Protein AF-A0A939VRY4-F1 (afdb_monomer_lite)

Structure (mmCIF, N/CA/C/O backbone):
data_AF-A0A939VRY4-F1
#
_entry.id   AF-A0A939VRY4-F1
#
loop_
_atom_site.group_PDB
_atom_site.id
_atom_site.type_symbol
_atom_site.label_atom_id
_atom_site.label_alt_id
_atom_site.label_comp_id
_atom_site.label_asym_id
_atom_site.label_entity_id
_atom_site.label_seq_id
_atom_site.pdbx_PDB_ins_code
_atom_site.Cartn_x
_atom_site.Cartn_y
_atom_site.Cartn_z
_atom_site.occupancy
_atom_site.B_iso_or_equiv
_atom_site.auth_seq_id
_atom_site.auth_comp_id
_atom_site.auth_asym_id
_atom_site.auth_atom_id
_atom_site.pdbx_PDB_model_num
ATOM 1 N N . MET A 1 1 ? -1.661 18.129 -4.251 1.00 40.66 1 MET A N 1
ATOM 2 C CA . MET A 1 1 ? -2.065 16.731 -4.495 1.00 40.66 1 MET A CA 1
ATOM 3 C C . MET A 1 1 ? -2.552 16.641 -5.922 1.00 40.66 1 MET A C 1
ATOM 5 O O . MET A 1 1 ? -3.496 17.335 -6.271 1.00 40.66 1 MET A O 1
ATOM 9 N N . ILE A 1 2 ? -1.838 15.897 -6.757 1.00 39.56 2 ILE A N 1
ATOM 10 C CA . ILE A 1 2 ? -2.208 15.688 -8.153 1.00 39.56 2 ILE A CA 1
ATOM 11 C C . ILE A 1 2 ? -3.093 14.441 -8.157 1.00 39.56 2 ILE A C 1
ATOM 13 O O . ILE A 1 2 ? -2.659 13.394 -7.693 1.00 39.56 2 ILE A O 1
ATOM 17 N N . THR A 1 3 ? -4.334 14.554 -8.615 1.00 40.59 3 THR A N 1
ATOM 18 C CA . THR A 1 3 ? -5.225 13.404 -8.836 1.00 40.59 3 THR A CA 1
ATOM 19 C C . THR A 1 3 ? -5.786 13.537 -10.250 1.00 40.59 3 THR A C 1
ATOM 21 O O . THR A 1 3 ? -6.215 14.643 -10.590 1.00 40.59 3 THR A O 1
ATOM 24 N N . PRO A 1 4 ? -5.778 12.494 -11.100 1.00 34.28 4 PRO A N 1
ATOM 25 C CA . PRO A 1 4 ? -6.557 12.486 -12.323 1.00 34.28 4 PRO A CA 1
ATOM 26 C C . PRO A 1 4 ? -7.996 12.217 -11.898 1.00 34.28 4 PRO A C 1
ATOM 28 O O . PRO A 1 4 ? -8.260 11.374 -11.042 1.00 34.28 4 PRO A O 1
ATOM 31 N N . ASN A 1 5 ? -8.918 12.983 -12.453 1.00 37.72 5 ASN A N 1
ATOM 32 C CA . ASN A 1 5 ? -10.307 13.027 -12.024 1.00 37.72 5 ASN A CA 1
ATOM 33 C C . ASN A 1 5 ? -10.984 11.654 -11.846 1.00 37.72 5 ASN A C 1
ATOM 35 O O . ASN A 1 5 ? -10.908 10.792 -12.717 1.00 37.72 5 ASN A O 1
ATOM 39 N N . GLY A 1 6 ? -11.792 11.573 -10.781 1.00 37.22 6 GLY A N 1
ATOM 40 C CA . GLY A 1 6 ? -13.097 10.906 -10.794 1.00 37.22 6 GLY A CA 1
ATOM 41 C C . GLY A 1 6 ? -13.157 9.493 -10.209 1.00 37.22 6 GLY A C 1
ATOM 42 O O . GLY A 1 6 ? -12.853 8.528 -10.895 1.00 37.22 6 GLY A O 1
ATOM 43 N N . ASN A 1 7 ? -13.707 9.389 -8.993 1.00 33.62 7 ASN A N 1
ATOM 44 C CA . ASN A 1 7 ? -14.304 8.192 -8.366 1.00 33.62 7 ASN A CA 1
ATOM 45 C C . ASN A 1 7 ? -13.471 7.200 -7.536 1.00 33.62 7 ASN A C 1
ATOM 47 O O . ASN A 1 7 ? -14.040 6.206 -7.104 1.00 33.62 7 ASN A O 1
ATOM 51 N N . ASP A 1 8 ? -12.240 7.512 -7.142 1.00 41.28 8 ASP A N 1
ATOM 52 C CA . ASP A 1 8 ? -11.656 6.917 -5.925 1.00 41.28 8 ASP A CA 1
ATOM 53 C C . ASP A 1 8 ? -11.255 8.067 -4.999 1.00 41.28 8 ASP A C 1
ATOM 55 O O . ASP A 1 8 ? -10.099 8.487 -4.944 1.00 41.28 8 ASP A O 1
ATOM 59 N N . SER A 1 9 ? -12.246 8.661 -4.321 1.00 40.88 9 SER A N 1
ATOM 60 C CA . SER A 1 9 ? -11.978 9.587 -3.222 1.00 40.88 9 SER A CA 1
ATOM 61 C C . SER A 1 9 ? -11.086 8.851 -2.231 1.00 40.88 9 SER A C 1
ATOM 63 O O . SER A 1 9 ? -11.555 7.910 -1.590 1.00 40.88 9 SER A O 1
ATOM 65 N N . ASN A 1 10 ? -9.817 9.246 -2.112 1.00 49.25 10 ASN A N 1
ATOM 66 C CA . ASN A 1 10 ? -9.016 8.829 -0.970 1.00 49.25 10 ASN A CA 1
ATOM 67 C C . ASN A 1 10 ? -9.849 9.220 0.264 1.00 49.25 10 ASN A C 1
ATOM 69 O O . ASN A 1 10 ? -10.168 10.410 0.385 1.00 49.25 10 ASN A O 1
ATOM 73 N N . PRO A 1 11 ? -10.343 8.262 1.073 1.00 56.59 11 PRO A N 1
ATOM 74 C CA . PRO A 1 11 ? -11.198 8.593 2.203 1.00 56.59 11 PRO A CA 1
ATOM 75 C C . PRO A 1 11 ? -10.472 9.633 3.056 1.00 56.59 11 PRO A C 1
ATOM 77 O O . PRO A 1 11 ? -9.257 9.544 3.201 1.00 56.59 11 PRO A O 1
ATOM 80 N N . ASP A 1 12 ? -11.193 10.639 3.564 1.00 75.75 12 ASP A N 1
ATOM 81 C CA . ASP A 1 12 ? -10.613 11.680 4.427 1.00 75.75 12 ASP A CA 1
ATOM 82 C C . ASP A 1 12 ? -9.848 10.997 5.571 1.00 75.75 12 ASP A C 1
ATOM 84 O O . ASP A 1 12 ? -10.461 10.421 6.476 1.00 75.75 12 ASP A O 1
ATOM 88 N N . ILE A 1 13 ? -8.513 10.970 5.473 1.00 89.50 13 ILE A N 1
ATOM 89 C CA . ILE A 1 13 ? -7.659 10.217 6.389 1.00 89.50 13 ILE A CA 1
ATOM 90 C C . ILE A 1 13 ? -7.736 10.907 7.746 1.00 89.50 13 ILE A C 1
ATOM 92 O O . ILE A 1 13 ? -7.323 12.056 7.922 1.00 89.50 13 ILE A O 1
ATOM 96 N N . ARG A 1 14 ? -8.274 10.191 8.734 1.00 95.06 14 ARG A N 1
ATOM 97 C CA . ARG A 1 14 ? -8.482 10.709 10.089 1.00 95.06 14 ARG A CA 1
ATOM 98 C C . ARG A 1 14 ? -7.232 10.492 10.925 1.00 95.06 14 ARG A C 1
ATOM 100 O O . ARG A 1 14 ? -7.166 9.573 11.735 1.00 95.06 14 ARG A O 1
ATOM 107 N N . ILE A 1 15 ? -6.235 11.336 10.689 1.00 96.69 15 ILE A N 1
ATOM 108 C CA . ILE A 1 15 ? -4.966 11.308 11.420 1.00 96.69 15 ILE A CA 1
ATOM 109 C C . ILE A 1 15 ? -5.227 11.657 12.881 1.00 96.69 15 ILE A C 1
ATOM 111 O O . ILE A 1 15 ? -5.774 12.726 13.177 1.00 96.69 15 ILE A O 1
ATOM 115 N N . SER A 1 16 ? -4.817 10.769 13.778 1.00 97.38 16 SER A N 1
ATOM 116 C CA . SER A 1 16 ? -4.883 10.988 15.215 1.00 97.38 16 SER A CA 1
ATOM 117 C C . SER A 1 16 ? -3.573 10.611 15.888 1.00 97.38 16 SER A C 1
ATOM 119 O O . SER A 1 16 ? -2.678 10.021 15.287 1.00 97.38 16 SER A O 1
ATOM 121 N N . ILE A 1 17 ? -3.465 10.994 17.150 1.00 97.12 17 ILE A N 1
ATOM 122 C CA . ILE A 1 17 ? -2.386 10.600 18.044 1.00 97.12 17 ILE A CA 1
ATOM 123 C C . ILE A 1 17 ? -2.993 10.330 19.419 1.00 97.12 17 ILE A C 1
ATOM 125 O O . ILE A 1 17 ? -4.003 10.950 19.790 1.00 97.12 17 ILE A O 1
ATOM 129 N N . THR A 1 18 ? -2.378 9.431 20.178 1.00 95.94 18 THR A N 1
ATOM 130 C CA . THR A 1 18 ? -2.773 9.162 21.560 1.00 95.94 18 THR A CA 1
ATOM 131 C C . THR A 1 18 ? -2.649 10.434 22.401 1.00 95.94 18 THR A C 1
ATOM 133 O O . THR A 1 18 ? -1.628 11.122 22.407 1.00 95.94 18 THR A O 1
ATOM 136 N N . SER A 1 19 ? -3.718 10.793 23.110 1.00 95.62 19 SER A N 1
ATOM 137 C CA . SER A 1 19 ? -3.838 12.101 23.772 1.00 95.62 19 SER A CA 1
ATOM 138 C C . SER A 1 19 ? -2.768 12.398 24.826 1.00 95.62 19 SER A C 1
ATOM 140 O O . SER A 1 19 ? -2.470 13.573 25.047 1.00 95.62 19 SER A O 1
ATOM 142 N N . SER A 1 20 ? -2.152 11.385 25.438 1.00 92.81 20 SER A N 1
ATOM 143 C CA . SER A 1 20 ? -1.030 11.539 26.379 1.00 92.81 20 SER A CA 1
ATOM 144 C C . SER A 1 20 ? 0.200 12.212 25.744 1.00 92.81 20 SER A C 1
ATOM 146 O O . SER A 1 20 ? 0.925 12.944 26.425 1.00 92.81 20 SER A O 1
ATOM 148 N N . ALA A 1 21 ? 0.377 12.104 24.420 1.00 92.00 21 ALA A N 1
ATOM 149 C CA . ALA A 1 21 ? 1.379 12.870 23.672 1.00 92.00 21 ALA A CA 1
ATOM 150 C C . ALA A 1 21 ? 1.178 14.390 23.827 1.00 92.00 21 ALA A C 1
ATOM 152 O O . ALA A 1 21 ? 2.132 15.169 23.897 1.00 92.00 21 ALA A O 1
ATOM 153 N N . GLY A 1 22 ? -0.078 14.827 23.945 1.00 91.06 22 GLY A N 1
ATOM 154 C CA . GLY A 1 22 ? -0.452 16.223 24.143 1.00 91.06 22 GLY A CA 1
ATOM 155 C C . GLY A 1 22 ? -0.111 16.760 25.536 1.00 91.06 22 GLY A C 1
ATOM 156 O O . GLY A 1 22 ? 0.178 17.943 25.696 1.00 91.06 22 GLY A O 1
ATOM 157 N N . GLY A 1 23 ? -0.082 15.937 26.577 1.00 89.88 23 GLY A N 1
ATOM 158 C CA . GLY A 1 23 ? 0.017 16.434 27.949 1.00 89.88 23 GLY A CA 1
ATOM 159 C C . GLY A 1 23 ? -0.353 15.381 28.976 1.00 89.88 23 GLY A C 1
ATOM 160 O O . GLY A 1 23 ? -0.859 14.328 28.621 1.00 89.88 23 GLY A O 1
ATOM 161 N N . ASN A 1 24 ? -0.114 15.698 30.249 1.00 89.19 24 ASN A N 1
ATOM 162 C CA . ASN A 1 24 ? -0.457 14.800 31.356 1.00 89.19 24 ASN A CA 1
ATOM 163 C C . ASN A 1 24 ? -1.916 14.965 31.808 1.00 89.19 24 ASN A C 1
ATOM 165 O O . ASN A 1 24 ? -2.428 14.121 32.538 1.00 89.19 24 ASN A O 1
ATOM 169 N N . SER A 1 25 ? -2.563 16.083 31.451 1.00 93.62 25 SER A N 1
ATOM 170 C CA . SER A 1 25 ? -3.988 16.297 31.701 1.00 93.62 25 SER A CA 1
ATOM 171 C C . SER A 1 25 ? -4.775 16.326 30.388 1.00 93.62 25 SER A C 1
ATOM 173 O O . SER A 1 25 ? -4.267 16.852 29.387 1.00 93.62 25 SER A O 1
ATOM 175 N N . PRO A 1 26 ? -6.044 15.870 30.398 1.00 95.62 26 PRO A N 1
ATOM 176 C CA . PRO A 1 26 ? -6.896 15.899 29.212 1.00 95.62 26 PRO A CA 1
ATOM 177 C C . PRO A 1 26 ? -7.039 17.303 28.596 1.00 95.62 26 PRO A C 1
ATOM 179 O O . PRO A 1 26 ? -7.049 17.462 27.378 1.00 95.62 26 PRO A O 1
ATOM 182 N N . GLU A 1 27 ? -7.103 18.349 29.423 1.00 95.56 27 GLU A N 1
ATOM 183 C CA . GLU A 1 27 ? -7.238 19.742 28.977 1.00 95.56 27 GLU A CA 1
ATOM 184 C C . GLU A 1 27 ? -5.955 20.275 28.329 1.00 95.56 27 GLU A C 1
ATOM 186 O O . GLU A 1 27 ? -6.012 20.982 27.320 1.00 95.56 27 GLU A O 1
ATOM 191 N N . GLN A 1 28 ? -4.789 19.928 28.888 1.00 93.56 28 GLN A N 1
ATOM 192 C CA . GLN A 1 28 ? -3.497 20.268 28.287 1.00 93.56 28 GLN A CA 1
ATOM 193 C C . GLN A 1 28 ? -3.344 19.596 26.924 1.00 93.56 28 GLN A C 1
ATOM 195 O O . GLN A 1 28 ? -2.904 20.242 25.970 1.00 93.56 28 GLN A O 1
ATOM 200 N N . ALA A 1 29 ? -3.743 18.324 26.834 1.00 94.56 29 ALA A N 1
ATOM 201 C CA . ALA A 1 29 ? -3.739 17.580 25.588 1.00 94.56 29 ALA A CA 1
ATOM 202 C C . ALA A 1 29 ? -4.640 18.239 24.540 1.00 94.56 29 ALA A C 1
ATOM 204 O O . ALA A 1 29 ? -4.157 18.551 23.456 1.00 94.56 29 ALA A O 1
ATOM 205 N N . LEU A 1 30 ? -5.900 18.551 24.872 1.00 96.62 30 LEU A N 1
ATOM 206 C CA . LEU A 1 30 ? -6.815 19.258 23.965 1.00 96.62 30 LEU A CA 1
ATOM 207 C C . LEU A 1 30 ? -6.206 20.550 23.413 1.00 96.62 30 LEU A C 1
ATOM 209 O O . LEU A 1 30 ? -6.231 20.786 22.205 1.00 96.62 30 LEU A O 1
ATOM 213 N N . LYS A 1 31 ? -5.631 21.380 24.290 1.00 95.31 31 LYS A N 1
ATOM 214 C CA . LYS A 1 31 ? -5.017 22.647 23.887 1.00 95.31 31 LYS A CA 1
ATOM 215 C C . LYS A 1 31 ? -3.878 22.426 22.886 1.00 95.31 31 LYS A C 1
ATOM 217 O O . LYS A 1 31 ? -3.886 23.022 21.813 1.00 95.31 31 LYS A O 1
ATOM 222 N N . ARG A 1 32 ? -2.920 21.560 23.218 1.00 94.69 32 ARG A N 1
ATOM 223 C CA . ARG A 1 32 ? -1.713 21.351 22.404 1.00 94.69 32 ARG A CA 1
ATOM 224 C C . ARG A 1 32 ? -1.985 20.603 21.108 1.00 94.69 32 ARG A C 1
ATOM 226 O O . ARG A 1 32 ? -1.397 20.935 20.087 1.00 94.69 32 ARG A O 1
ATOM 233 N N . LEU A 1 33 ? -2.894 19.630 21.125 1.00 95.94 33 LEU A N 1
ATOM 234 C CA . LEU A 1 33 ? -3.318 18.923 19.916 1.00 95.94 33 LEU A CA 1
ATOM 235 C C . LEU A 1 33 ? -3.986 19.884 18.929 1.00 95.94 33 LEU A C 1
ATOM 237 O O . LEU A 1 33 ? -3.667 19.852 17.741 1.00 95.94 33 LEU A O 1
ATOM 241 N N . LYS A 1 34 ? -4.830 20.799 19.426 1.00 96.12 34 LYS A N 1
ATOM 242 C CA . LYS A 1 34 ? -5.433 21.863 18.614 1.00 96.12 34 LYS A CA 1
ATOM 243 C C . LYS A 1 34 ? -4.366 22.788 18.030 1.00 96.12 34 LYS A C 1
ATOM 245 O O . LYS A 1 34 ? -4.387 23.058 16.835 1.00 96.12 34 LYS A O 1
ATOM 250 N N . GLU A 1 35 ? -3.432 23.260 18.855 1.00 95.31 35 GLU A N 1
ATOM 251 C CA . GLU A 1 35 ? -2.327 24.132 18.423 1.00 95.31 35 GLU A CA 1
ATOM 252 C C . GLU A 1 35 ? -1.412 23.454 17.388 1.00 95.31 35 GLU A C 1
ATOM 254 O O . GLU A 1 35 ? -0.924 24.114 16.472 1.00 95.31 35 GLU A O 1
ATOM 259 N N . ALA A 1 36 ? -1.222 22.136 17.488 1.00 95.00 36 ALA A N 1
ATOM 260 C CA . ALA A 1 36 ? -0.474 21.334 16.522 1.00 95.00 36 ALA A CA 1
ATOM 261 C C . ALA A 1 36 ? -1.256 21.018 15.230 1.00 95.00 36 ALA A C 1
ATOM 263 O O . ALA A 1 36 ? -0.659 20.536 14.265 1.00 95.00 36 ALA A O 1
ATOM 264 N N . GLY A 1 37 ? -2.564 21.303 15.193 1.00 95.19 37 GLY A N 1
ATOM 265 C CA . GLY A 1 37 ? -3.432 21.134 14.024 1.00 95.19 37 GLY A CA 1
ATOM 266 C C . GLY A 1 37 ? -4.163 19.789 13.934 1.00 95.19 37 GLY A C 1
ATOM 267 O O . GLY A 1 37 ? -4.701 19.469 12.875 1.00 95.19 37 GLY A O 1
ATOM 268 N N . PHE A 1 38 ? -4.194 18.983 14.999 1.00 96.62 38 PHE A N 1
ATOM 269 C CA . PHE A 1 38 ? -4.975 17.744 15.011 1.00 96.62 38 PHE A CA 1
ATOM 270 C C . PHE A 1 38 ? -6.478 18.031 15.104 1.00 96.62 38 PHE A C 1
ATOM 272 O O . PHE A 1 38 ? -6.920 18.904 15.850 1.00 96.62 38 PHE A O 1
ATOM 279 N N . ARG A 1 39 ? -7.270 17.236 14.376 1.00 96.81 39 ARG A N 1
ATOM 280 C CA . ARG A 1 39 ? -8.746 17.211 14.460 1.00 96.81 39 ARG A CA 1
ATOM 281 C C . ARG A 1 39 ? -9.277 15.960 15.157 1.00 96.81 39 ARG A C 1
ATOM 283 O O . ARG A 1 39 ? -10.435 15.921 15.566 1.00 96.81 39 ARG A O 1
ATOM 290 N N . TYR A 1 40 ? -8.434 14.940 15.284 1.00 97.94 40 TYR A N 1
ATOM 291 C CA . TYR A 1 40 ? -8.765 13.663 15.895 1.00 97.94 40 TYR A CA 1
ATOM 292 C C . TYR A 1 40 ? -7.686 13.268 16.898 1.00 97.94 40 TYR A C 1
ATOM 294 O O . TYR A 1 40 ? -6.516 13.612 16.730 1.00 97.94 40 TYR A O 1
ATOM 302 N N . ALA A 1 41 ? -8.089 12.537 17.928 1.00 97.62 41 ALA A N 1
ATOM 303 C CA . ALA A 1 41 ? -7.201 11.975 18.935 1.00 97.62 41 ALA A CA 1
ATOM 304 C C . ALA A 1 41 ? -7.770 10.648 19.439 1.00 97.62 41 ALA A C 1
ATOM 306 O O . ALA A 1 41 ? -8.989 10.461 19.462 1.00 97.62 41 ALA A O 1
ATOM 307 N N . GLU A 1 42 ? -6.896 9.752 19.875 1.00 98.12 42 GLU A N 1
ATOM 308 C CA . GLU A 1 42 ? -7.301 8.625 20.708 1.00 98.12 42 GLU A CA 1
ATOM 309 C C . GLU A 1 42 ? -7.229 9.024 22.186 1.00 98.12 42 GLU A C 1
ATOM 311 O O . GLU A 1 42 ? -6.283 9.685 22.637 1.00 98.12 42 GLU A O 1
ATOM 316 N N . LEU A 1 43 ? -8.245 8.649 22.964 1.00 97.94 43 LEU A N 1
ATOM 317 C CA . LEU A 1 43 ? -8.219 8.888 24.403 1.00 97.94 43 LEU A CA 1
ATOM 318 C C . LEU A 1 43 ? -7.351 7.821 25.083 1.00 97.94 43 LEU A C 1
ATOM 320 O O . LEU A 1 43 ? -7.674 6.635 25.027 1.00 97.94 43 LEU A O 1
ATOM 324 N N . SER A 1 44 ? -6.262 8.253 25.727 1.00 95.88 44 SER A N 1
ATOM 325 C CA . SER A 1 44 ? -5.306 7.347 26.368 1.00 95.88 44 SER A CA 1
ATOM 326 C C . SER A 1 44 ? -5.888 6.733 27.641 1.00 95.88 44 SER A C 1
ATOM 328 O O . SER A 1 44 ? -6.907 7.202 28.167 1.00 95.88 44 SER A O 1
ATOM 330 N N . ILE A 1 45 ? -5.208 5.723 28.180 1.00 94.88 45 ILE A N 1
ATOM 331 C CA . ILE A 1 45 ? -5.574 5.092 29.451 1.00 94.88 45 ILE A CA 1
ATOM 332 C C . ILE A 1 45 ? -5.555 6.121 30.593 1.00 94.88 45 ILE A C 1
ATOM 334 O O . ILE A 1 45 ? -6.523 6.232 31.344 1.00 94.88 45 ILE A O 1
ATOM 338 N N . GLU A 1 46 ? -4.501 6.932 30.701 1.00 94.00 46 GLU A N 1
ATOM 339 C CA . GLU A 1 46 ? -4.329 7.900 31.794 1.00 94.00 46 GLU A CA 1
ATOM 340 C C . GLU A 1 46 ? -5.417 8.975 31.766 1.00 94.00 46 GLU A C 1
ATOM 342 O O . GLU A 1 46 ? -5.981 9.350 32.799 1.00 94.00 46 GLU A O 1
ATOM 347 N N . HIS A 1 47 ? -5.743 9.470 30.570 1.00 96.06 47 HIS A N 1
ATOM 348 C CA . HIS A 1 47 ? -6.806 10.450 30.398 1.00 96.06 47 HIS A CA 1
ATOM 349 C C . HIS A 1 47 ? -8.191 9.835 30.600 1.00 96.06 47 HIS A C 1
ATOM 351 O O . HIS A 1 47 ? -9.035 10.477 31.227 1.00 96.06 47 HIS A O 1
ATOM 357 N N . THR A 1 48 ? -8.408 8.592 30.159 1.00 96.56 48 THR A N 1
ATOM 358 C CA . THR A 1 48 ? -9.618 7.812 30.460 1.00 96.56 48 THR A CA 1
ATOM 359 C C . THR A 1 48 ? -9.845 7.751 31.966 1.00 96.56 48 THR A C 1
ATOM 361 O O . THR A 1 48 ? -10.904 8.151 32.447 1.00 96.56 48 THR A O 1
ATOM 364 N N . GLU A 1 49 ? -8.851 7.305 32.734 1.00 95.00 49 GLU A N 1
ATOM 365 C CA . GLU A 1 49 ? -8.980 7.173 34.186 1.00 95.00 49 GLU A CA 1
ATOM 366 C C . GLU A 1 49 ? -9.167 8.529 34.870 1.00 95.00 49 GLU A C 1
ATOM 368 O O . GLU A 1 49 ? -10.028 8.673 35.741 1.00 95.00 49 GLU A O 1
ATOM 373 N N . THR A 1 50 ? -8.427 9.548 34.427 1.00 96.19 50 THR A N 1
ATOM 374 C CA . THR A 1 50 ? -8.533 10.912 34.957 1.00 96.19 50 THR A CA 1
ATOM 375 C C . THR A 1 50 ? -9.936 11.487 34.777 1.00 96.19 50 THR A C 1
ATOM 377 O O . THR A 1 50 ? -10.476 12.086 35.705 1.00 96.19 50 THR A O 1
ATOM 380 N N . ILE A 1 51 ? -10.534 11.335 33.594 1.00 96.75 51 ILE A N 1
ATOM 381 C CA . ILE A 1 51 ? -11.886 11.834 33.309 1.00 96.75 51 ILE A CA 1
ATOM 382 C C . ILE A 1 51 ? -12.919 11.006 34.072 1.00 96.75 51 ILE A C 1
ATOM 384 O O . ILE A 1 51 ? -13.814 11.574 34.698 1.00 96.75 51 ILE A O 1
ATOM 388 N N . TYR A 1 52 ? -12.760 9.681 34.076 1.00 96.44 52 TYR A N 1
ATOM 389 C CA . TYR A 1 52 ? -13.668 8.761 34.750 1.00 96.44 52 TYR A CA 1
ATOM 390 C C . TYR A 1 52 ? -13.830 9.101 36.234 1.00 96.44 52 TYR A C 1
ATOM 392 O O . TYR A 1 52 ? -14.951 9.303 36.702 1.00 96.44 52 TYR A O 1
ATOM 400 N N . LEU A 1 53 ? -12.713 9.280 36.948 1.00 96.19 53 LEU A N 1
ATOM 401 C CA . LEU A 1 53 ? -12.691 9.590 38.383 1.00 96.19 53 LEU A CA 1
ATOM 402 C C . LEU A 1 53 ? -13.343 10.933 38.746 1.00 96.19 53 LEU A C 1
ATOM 404 O O . LEU A 1 53 ? -13.731 11.130 39.895 1.00 96.19 53 LEU A O 1
ATOM 408 N N . ARG A 1 54 ? -13.485 11.859 37.790 1.00 96.75 54 ARG A N 1
ATOM 409 C CA . ARG A 1 54 ? -14.148 13.158 38.002 1.00 96.75 54 ARG A CA 1
ATOM 410 C C . ARG A 1 54 ? -15.680 13.080 37.888 1.00 96.75 54 ARG A C 1
ATOM 412 O O . ARG A 1 54 ? -16.352 14.059 38.207 1.00 96.75 54 ARG A O 1
ATOM 419 N N . GLY A 1 55 ? -16.226 11.937 37.461 1.00 96.50 55 GLY A N 1
ATOM 420 C CA . GLY A 1 55 ? -17.664 11.661 37.391 1.00 96.50 55 GLY A CA 1
ATOM 421 C C . GLY A 1 55 ? -18.374 12.189 36.138 1.00 96.50 55 GLY A C 1
ATOM 422 O O . GLY A 1 55 ? -17.820 12.951 35.348 1.00 96.50 55 GLY A O 1
ATOM 423 N N . GLU A 1 56 ? -19.640 11.798 35.967 1.00 95.50 56 GLU A N 1
ATOM 424 C CA . GLU A 1 56 ? -20.404 11.972 34.719 1.00 95.50 56 GLU A CA 1
ATOM 425 C C . GLU A 1 56 ? -20.508 13.429 34.233 1.00 95.50 56 GLU A C 1
ATOM 427 O O . GLU A 1 56 ? -20.388 13.708 33.036 1.00 95.50 56 GLU A O 1
ATOM 432 N N . ALA A 1 57 ? -20.665 14.386 35.154 1.00 96.56 57 ALA A N 1
ATOM 433 C CA . ALA A 1 57 ? -20.687 15.809 34.814 1.00 96.56 57 ALA A CA 1
ATOM 434 C C . ALA A 1 57 ? -19.373 16.260 34.147 1.00 96.56 57 ALA A C 1
ATOM 436 O O . ALA A 1 57 ? -19.393 17.057 33.207 1.00 96.56 57 ALA A O 1
ATOM 437 N N . ALA A 1 58 ? -18.235 15.714 34.585 1.00 95.81 58 ALA A N 1
ATOM 438 C CA . ALA A 1 58 ? -16.938 15.995 33.985 1.00 95.81 58 ALA A CA 1
ATOM 439 C C . ALA A 1 58 ? -16.778 15.335 32.610 1.00 95.81 58 ALA A C 1
ATOM 441 O O . ALA A 1 58 ? -16.128 15.917 31.747 1.00 95.81 58 ALA A O 1
ATOM 442 N N . TRP A 1 59 ? -17.399 14.174 32.368 1.00 97.25 59 TRP A N 1
ATOM 443 C CA . TRP A 1 59 ? -17.380 13.518 31.054 1.00 97.25 59 TRP A CA 1
ATOM 444 C C . TRP A 1 59 ? -18.067 14.401 30.012 1.00 97.25 59 TRP A C 1
ATOM 446 O O . TRP A 1 59 ? -17.481 14.731 28.982 1.00 97.25 59 TRP A O 1
ATOM 456 N N . ARG A 1 60 ? -19.283 14.871 30.329 1.00 97.38 60 ARG A N 1
ATOM 457 C CA . ARG A 1 60 ? -20.041 15.802 29.477 1.00 97.38 60 ARG A CA 1
ATOM 458 C C . ARG A 1 60 ? -19.278 17.106 29.280 1.00 97.38 60 ARG A C 1
ATOM 460 O O . ARG A 1 60 ? -19.171 17.591 28.157 1.00 97.38 60 ARG A O 1
ATOM 467 N N . LYS A 1 61 ? -18.665 17.629 30.349 1.00 97.75 61 LYS A N 1
ATOM 468 C CA . LYS A 1 61 ? -17.868 18.851 30.251 1.00 97.75 61 LYS A CA 1
ATOM 469 C C . LYS A 1 61 ? -16.642 18.685 29.356 1.00 97.75 61 LYS A C 1
ATOM 471 O O . LYS A 1 61 ? -16.338 19.575 28.567 1.00 97.75 61 LYS A O 1
ATOM 476 N N . PHE A 1 62 ? -15.946 17.557 29.460 1.00 98.06 62 PHE A N 1
ATOM 477 C CA . PHE A 1 62 ? -14.807 17.255 28.602 1.00 98.06 62 PHE A CA 1
ATOM 478 C C . PHE A 1 62 ? -15.234 17.124 27.137 1.00 98.06 62 PHE A C 1
ATOM 480 O O . PHE A 1 62 ? -14.566 17.680 26.267 1.00 98.06 62 PHE A O 1
ATOM 487 N N . ARG A 1 63 ? -16.380 16.485 26.864 1.00 97.75 63 ARG A N 1
ATOM 488 C CA . ARG A 1 63 ? -16.952 16.429 25.513 1.00 97.75 63 ARG A CA 1
ATOM 489 C C . ARG A 1 63 ? -17.209 17.825 24.938 1.00 97.75 63 ARG A C 1
ATOM 491 O O . ARG A 1 63 ? -16.774 18.101 23.825 1.00 97.75 63 ARG A O 1
ATOM 498 N N . GLU A 1 64 ? -17.837 18.719 25.702 1.00 98.00 64 GLU A N 1
ATOM 499 C CA . GLU A 1 64 ? -18.053 20.112 25.278 1.00 98.00 64 GLU A CA 1
ATOM 500 C C . GLU A 1 64 ? -16.736 20.832 24.957 1.00 98.00 64 GLU A C 1
ATOM 502 O O . GLU A 1 64 ? -16.643 21.544 23.958 1.00 98.00 64 GLU A O 1
ATOM 507 N N . LEU A 1 65 ? -15.712 20.656 25.799 1.00 97.88 65 LEU A N 1
ATOM 508 C CA . LEU A 1 65 ? -14.397 21.265 25.590 1.00 97.88 65 LEU A CA 1
ATOM 509 C C . LEU A 1 65 ? -13.716 20.722 24.329 1.00 97.88 65 LEU A C 1
ATOM 511 O O . LEU A 1 65 ? -13.114 21.496 23.585 1.00 97.88 65 LEU A O 1
ATOM 515 N N . ALA A 1 66 ? -13.828 19.419 24.068 1.00 98.00 66 ALA A N 1
ATOM 516 C CA . ALA A 1 66 ? -13.310 18.794 22.856 1.00 98.00 66 ALA A CA 1
ATOM 517 C C . ALA A 1 66 ? -14.017 19.334 21.598 1.00 98.00 66 ALA A C 1
ATOM 519 O O . ALA A 1 66 ? -13.347 19.748 20.648 1.00 98.00 66 ALA A O 1
ATOM 520 N N . ASP A 1 67 ? -15.349 19.448 21.630 1.00 97.50 67 ASP A N 1
ATOM 521 C CA . ASP A 1 67 ? -16.143 20.011 20.531 1.00 97.50 67 ASP A CA 1
ATOM 522 C C . ASP A 1 67 ? -15.782 21.488 20.267 1.00 97.50 67 ASP A C 1
ATOM 524 O O . ASP A 1 67 ? -15.575 21.880 19.118 1.00 97.50 67 ASP A O 1
ATOM 528 N N . GLN A 1 68 ? -15.606 22.302 21.316 1.00 97.06 68 GLN A N 1
ATOM 529 C CA . GLN A 1 68 ? -15.140 23.696 21.206 1.00 97.06 68 GLN A CA 1
ATOM 530 C C . GLN A 1 68 ? -13.697 23.807 20.688 1.00 97.06 68 GLN A C 1
ATOM 532 O O . GLN A 1 68 ? -13.328 24.781 20.022 1.00 97.06 68 GLN A O 1
ATOM 537 N N . ALA A 1 69 ? -12.855 22.823 21.002 1.00 96.00 69 ALA A N 1
ATOM 538 C CA . ALA A 1 69 ? -11.501 22.737 20.475 1.00 96.00 69 ALA A CA 1
ATOM 539 C C . ALA A 1 69 ? -11.470 22.280 19.006 1.00 96.00 69 ALA A C 1
ATOM 541 O O . ALA A 1 69 ? -10.469 22.531 18.335 1.00 96.00 69 ALA A O 1
ATOM 542 N N . GLY A 1 70 ? -12.551 21.674 18.503 1.00 96.75 70 GLY A N 1
ATOM 543 C CA . GLY A 1 70 ? -12.603 21.055 17.179 1.00 96.75 70 GLY A CA 1
ATOM 544 C C . GLY A 1 70 ? -11.895 19.698 17.120 1.00 96.75 70 GLY A C 1
ATOM 545 O O . GLY A 1 70 ? -11.454 19.299 16.044 1.00 96.75 70 GLY A O 1
ATOM 546 N N . ILE A 1 71 ? -11.765 19.006 18.258 1.00 97.62 71 ILE A N 1
ATOM 547 C CA . ILE A 1 71 ? -11.107 17.699 18.376 1.00 97.62 71 ILE A CA 1
ATOM 548 C C . ILE A 1 71 ? -12.154 16.626 18.656 1.00 97.62 71 ILE A C 1
ATOM 550 O O . ILE A 1 71 ? -12.959 16.758 19.575 1.00 97.62 71 ILE A O 1
ATOM 554 N N . ARG A 1 72 ? -12.116 15.531 17.895 1.00 97.88 72 ARG A N 1
ATOM 555 C CA . ARG A 1 72 ? -12.983 14.365 18.101 1.00 97.88 72 ARG A CA 1
ATOM 556 C C . ARG A 1 72 ? -12.193 13.156 18.584 1.00 97.88 72 ARG A C 1
ATOM 558 O O . ARG A 1 72 ? -11.198 12.777 17.971 1.00 97.88 72 ARG A O 1
ATOM 565 N N . PHE A 1 73 ? -12.706 12.510 19.625 1.00 97.94 73 PHE A N 1
ATOM 566 C CA . PHE A 1 73 ? -12.241 11.205 20.081 1.00 97.94 73 PHE A CA 1
ATOM 567 C C . PHE A 1 73 ? -13.172 10.136 19.520 1.00 97.94 73 PHE A C 1
ATOM 569 O O . PHE A 1 73 ? -14.344 10.100 19.879 1.00 97.94 73 PHE A O 1
ATOM 576 N N . LEU A 1 74 ? -12.674 9.307 18.601 1.00 97.81 74 LEU A N 1
ATOM 577 C CA . LEU A 1 74 ? -13.455 8.211 18.001 1.00 97.81 74 LEU A CA 1
ATOM 578 C C . LEU A 1 74 ? -12.975 6.828 18.459 1.00 97.81 74 LEU A C 1
ATOM 580 O O . LEU A 1 74 ? -13.730 5.862 18.344 1.00 97.81 74 LEU A O 1
ATOM 584 N N . GLN A 1 75 ? -11.760 6.771 19.009 1.00 98.50 75 GLN A N 1
ATOM 585 C CA . GLN A 1 75 ? -11.073 5.595 19.536 1.00 98.50 75 GLN A CA 1
ATOM 586 C C . GLN A 1 75 ? -10.584 5.901 20.956 1.00 98.50 75 GLN A C 1
ATOM 588 O O . GLN A 1 75 ? -10.248 7.052 21.264 1.00 98.50 75 GLN A O 1
ATOM 593 N N . ALA A 1 76 ? -10.558 4.891 21.819 1.00 98.12 76 ALA A N 1
ATOM 594 C CA . ALA A 1 76 ? -9.958 4.984 23.142 1.00 98.12 76 ALA A CA 1
ATOM 595 C C . ALA A 1 76 ? -9.467 3.625 23.628 1.00 98.12 76 ALA A C 1
ATOM 597 O O . ALA A 1 76 ? -10.092 2.601 23.347 1.00 98.12 76 ALA A O 1
ATOM 598 N N . HIS A 1 77 ? -8.390 3.640 24.404 1.00 95.88 77 HIS A N 1
ATOM 599 C CA . HIS A 1 77 ? -7.826 2.437 24.996 1.00 95.88 77 HIS A CA 1
ATOM 600 C C . HIS A 1 77 ? -8.394 2.202 26.402 1.00 95.88 77 HIS A C 1
ATOM 602 O O . HIS A 1 77 ? -8.238 3.030 27.304 1.00 95.88 77 HIS A O 1
ATOM 608 N N . LEU A 1 78 ? -9.016 1.038 26.617 1.00 95.81 78 LEU A N 1
ATOM 609 C CA . LEU A 1 78 ? -9.529 0.635 27.928 1.00 95.81 78 LEU A CA 1
ATOM 610 C C . LEU A 1 78 ? -8.377 0.358 28.913 1.00 95.81 78 LEU A C 1
ATOM 612 O O . LEU A 1 78 ? -7.369 -0.221 28.513 1.00 95.81 78 LEU A O 1
ATOM 616 N N . PRO A 1 79 ? -8.498 0.690 30.213 1.00 92.12 79 PRO A N 1
A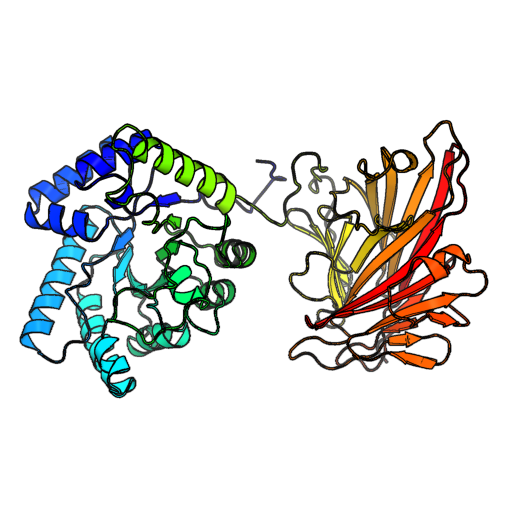TOM 617 C CA . PRO A 1 79 ? -7.386 0.514 31.145 1.00 92.12 79 PRO A CA 1
ATOM 618 C C . PRO A 1 79 ? -6.940 -0.947 31.304 1.00 92.12 79 PRO A C 1
ATOM 620 O O . PRO A 1 79 ? -7.698 -1.795 31.788 1.00 92.12 79 PRO A O 1
ATOM 623 N N . GLN A 1 80 ? -5.672 -1.212 30.971 1.00 81.88 80 GLN A N 1
ATOM 624 C CA . GLN A 1 80 ? -5.063 -2.551 30.881 1.00 81.88 80 GLN A CA 1
ATOM 625 C C . GLN A 1 80 ? -5.109 -3.360 32.187 1.00 81.88 80 GLN A C 1
ATOM 627 O O . GLN A 1 80 ? -5.155 -4.591 32.167 1.00 81.88 80 GLN A O 1
ATOM 632 N N . ARG A 1 81 ? -5.170 -2.694 33.350 1.00 80.31 81 ARG A N 1
ATOM 633 C CA . ARG A 1 81 ? -5.296 -3.364 34.659 1.00 80.31 81 ARG A CA 1
ATOM 634 C C . ARG A 1 81 ? -6.560 -4.227 34.797 1.00 80.31 81 ARG A C 1
ATOM 636 O O . ARG A 1 81 ? -6.617 -5.094 35.671 1.00 80.31 81 ARG A O 1
ATOM 643 N N . ASN A 1 82 ? -7.559 -4.025 33.938 1.00 79.88 82 ASN A N 1
ATOM 644 C CA . ASN A 1 82 ? -8.802 -4.794 33.910 1.00 79.88 82 ASN A CA 1
ATOM 645 C C . ASN A 1 82 ? -8.723 -5.995 32.948 1.00 79.88 82 ASN A C 1
ATOM 647 O O . ASN A 1 82 ? -9.571 -6.154 32.077 1.00 79.88 82 ASN A O 1
ATOM 651 N N . SER A 1 83 ? -7.713 -6.856 33.107 1.00 84.75 83 SER A N 1
ATOM 652 C CA . SER A 1 83 ? -7.533 -8.048 32.260 1.00 84.75 83 SER A CA 1
ATOM 653 C C . SER A 1 83 ? -8.777 -8.951 32.235 1.00 84.75 83 SER A C 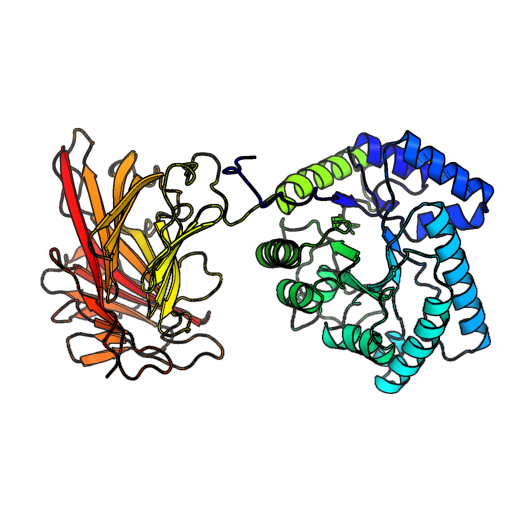1
ATOM 655 O O . SER A 1 83 ? -9.310 -9.311 33.293 1.00 84.75 83 SER A O 1
ATOM 657 N N . LEU A 1 84 ? -9.179 -9.363 31.024 1.00 88.38 84 LEU A N 1
ATOM 658 C CA . LEU A 1 84 ? -10.324 -10.244 30.756 1.00 88.38 84 LEU A CA 1
ATOM 659 C C . LEU A 1 84 ? -10.067 -11.714 31.132 1.00 88.38 84 LEU A C 1
ATOM 661 O O . LEU A 1 84 ? -11.010 -12.503 31.212 1.00 88.38 84 LEU A O 1
ATOM 665 N N . CYS A 1 85 ? -8.809 -12.090 31.371 1.00 91.00 85 CYS A N 1
ATOM 666 C CA . CYS A 1 85 ? -8.369 -13.481 31.485 1.00 91.00 85 CYS A CA 1
ATOM 667 C C . CYS A 1 85 ? -8.076 -13.938 32.932 1.00 91.00 85 CYS A C 1
ATOM 669 O O . CYS A 1 85 ? -7.284 -14.851 33.157 1.00 91.00 85 CYS A O 1
ATOM 671 N N . THR A 1 86 ? -8.684 -13.310 33.942 1.00 88.62 86 THR A N 1
ATOM 672 C CA . THR A 1 86 ? -8.505 -13.737 35.342 1.00 88.62 86 THR A CA 1
ATOM 673 C C . THR A 1 86 ? -9.375 -14.950 35.698 1.00 88.62 86 THR A C 1
ATOM 675 O O . THR A 1 86 ? -10.514 -15.070 35.236 1.00 88.62 86 THR A O 1
ATOM 678 N N . GLU A 1 87 ? -8.825 -15.862 36.506 1.00 88.31 87 GLU A N 1
ATOM 679 C CA . GLU A 1 87 ? -9.556 -17.005 37.075 1.00 88.31 87 GLU A CA 1
ATOM 680 C C . GLU A 1 87 ? -10.446 -16.608 38.258 1.00 88.31 87 GLU A C 1
ATOM 682 O O . GLU A 1 87 ? -11.492 -17.221 38.461 1.00 88.31 87 GLU A O 1
ATOM 687 N N . ASP A 1 88 ? -10.045 -15.583 39.019 1.00 92.44 88 ASP A N 1
ATOM 688 C CA . ASP A 1 88 ? -10.791 -15.094 40.177 1.00 92.44 88 ASP A CA 1
ATOM 689 C C . ASP A 1 88 ? -12.109 -14.470 39.710 1.00 92.44 88 ASP A C 1
ATOM 691 O O . ASP A 1 88 ? -12.137 -13.440 39.035 1.00 92.44 88 ASP A O 1
ATOM 695 N N . GLU A 1 89 ? -13.213 -15.129 40.050 1.00 93.62 89 GLU A N 1
ATOM 696 C CA . GLU A 1 89 ? -14.542 -14.787 39.563 1.00 93.62 89 GLU A CA 1
ATOM 697 C C . GLU A 1 89 ? -15.055 -13.443 40.099 1.00 93.62 89 GLU A C 1
ATOM 699 O O . GLU A 1 89 ? -15.725 -12.713 39.368 1.00 93.62 89 GLU A O 1
ATOM 704 N N . GLU A 1 90 ? -14.719 -13.076 41.336 1.00 94.94 90 GLU A N 1
ATOM 705 C CA . GLU A 1 90 ? -15.141 -11.798 41.916 1.00 94.94 90 GLU A CA 1
ATOM 706 C C . GLU A 1 90 ? -14.316 -10.649 41.333 1.00 94.94 90 GLU A C 1
ATOM 708 O O . GLU A 1 90 ? -14.866 -9.620 40.922 1.00 94.94 90 GLU A O 1
ATOM 713 N N . LEU A 1 91 ? -13.006 -10.860 41.170 1.00 93.94 91 LEU A N 1
ATOM 714 C CA . LEU A 1 91 ? -12.143 -9.913 40.471 1.00 93.94 91 LEU A CA 1
ATOM 715 C C . LEU A 1 91 ? -12.559 -9.748 39.004 1.00 93.94 91 LEU A C 1
ATOM 717 O O . LEU A 1 91 ? -12.566 -8.629 38.488 1.00 93.94 91 LEU A O 1
ATOM 721 N N . ARG A 1 92 ? -12.942 -10.839 38.329 1.00 94.62 92 ARG A N 1
ATOM 722 C CA . ARG A 1 92 ? -13.453 -10.814 36.954 1.00 94.62 92 ARG A CA 1
ATOM 723 C C . ARG A 1 92 ? -14.703 -9.951 36.846 1.00 94.62 92 ARG A C 1
ATOM 725 O O . ARG A 1 92 ? -14.728 -9.053 36.008 1.00 94.62 92 ARG A O 1
ATOM 732 N N . LYS A 1 93 ? -15.718 -10.193 37.684 1.00 94.88 93 LYS A N 1
ATOM 733 C CA . LYS A 1 93 ? -16.967 -9.413 37.682 1.00 94.88 93 LYS A CA 1
ATOM 734 C C . LYS A 1 93 ? -16.697 -7.929 37.920 1.00 94.88 93 LYS A C 1
ATOM 736 O O . LYS A 1 93 ? -17.170 -7.106 37.141 1.00 94.88 93 LYS A O 1
ATOM 741 N N . SER A 1 94 ? -15.872 -7.597 38.916 1.00 95.12 94 SER A N 1
ATOM 742 C CA . SER A 1 94 ? -15.496 -6.209 39.217 1.00 95.12 94 SER A CA 1
ATOM 743 C C . SER A 1 94 ? -14.769 -5.532 38.045 1.00 95.12 94 SER A C 1
ATOM 745 O O . SER A 1 94 ? -15.079 -4.396 37.685 1.00 95.12 94 SER A O 1
ATOM 747 N N . ARG A 1 95 ? -13.837 -6.233 37.387 1.00 94.12 95 ARG A N 1
ATOM 748 C CA . ARG A 1 95 ? -13.142 -5.721 36.194 1.00 94.12 95 ARG A CA 1
ATOM 749 C C . ARG A 1 95 ? -14.095 -5.500 35.026 1.00 94.12 95 ARG A C 1
ATOM 751 O O . ARG A 1 95 ? -13.998 -4.469 34.367 1.00 94.12 95 ARG A O 1
ATOM 758 N N . LEU A 1 96 ? -15.018 -6.428 34.778 1.00 95.25 96 LEU A N 1
ATOM 759 C CA . LEU A 1 96 ? -16.012 -6.274 33.718 1.00 95.25 96 LEU A CA 1
ATOM 760 C C . LEU A 1 96 ? -16.971 -5.117 33.990 1.00 95.25 96 LEU A C 1
ATOM 762 O O . LEU A 1 96 ? -17.294 -4.375 33.069 1.00 95.25 96 LEU A O 1
ATOM 766 N N . GLU A 1 97 ? -17.399 -4.924 35.236 1.00 95.31 97 GLU A N 1
ATOM 767 C CA . GLU A 1 97 ? -18.197 -3.760 35.628 1.00 95.31 97 GLU A CA 1
ATOM 768 C C . GLU A 1 97 ? -17.445 -2.445 35.373 1.00 95.31 97 GLU A C 1
ATOM 770 O O . GLU A 1 97 ? -17.993 -1.534 34.752 1.00 95.31 97 GLU A O 1
ATOM 775 N N . ASN A 1 98 ? -16.159 -2.366 35.733 1.00 94.69 98 ASN A N 1
ATOM 776 C CA . ASN A 1 98 ? -15.331 -1.200 35.413 1.00 94.69 98 ASN A CA 1
ATOM 777 C C . ASN A 1 98 ? -15.243 -0.956 33.899 1.00 94.69 98 ASN A C 1
ATOM 779 O O . ASN A 1 98 ? -15.449 0.168 33.447 1.00 94.69 98 ASN A O 1
ATOM 783 N N . LEU A 1 99 ? -14.973 -2.000 33.106 1.00 96.00 99 LEU A N 1
ATOM 784 C CA . LEU A 1 99 ? -14.902 -1.904 31.644 1.00 96.00 99 LEU A CA 1
ATOM 785 C C . LEU A 1 99 ? -16.223 -1.429 31.027 1.00 96.00 99 LEU A C 1
ATOM 787 O O . LEU A 1 99 ? -16.201 -0.564 30.151 1.00 96.00 99 LEU A O 1
ATOM 791 N N . ARG A 1 100 ? -17.368 -1.921 31.518 1.00 96.19 100 ARG A N 1
ATOM 792 C CA . ARG A 1 100 ? -18.698 -1.436 31.114 1.00 96.19 100 ARG A CA 1
ATOM 793 C C . ARG A 1 100 ? -18.875 0.046 31.428 1.00 96.19 100 ARG A C 1
ATOM 795 O O . ARG A 1 100 ? -19.323 0.800 30.569 1.00 96.19 100 ARG A O 1
ATOM 802 N N . ASN A 1 101 ? -18.473 0.493 32.614 1.00 96.31 101 ASN A N 1
ATOM 803 C CA . ASN A 1 101 ? -18.600 1.898 32.998 1.00 96.31 101 ASN A CA 1
ATOM 804 C C . ASN A 1 101 ? -17.696 2.818 32.157 1.00 96.31 101 ASN A C 1
ATOM 806 O O . ASN A 1 101 ? -18.126 3.905 31.763 1.00 96.31 101 ASN A O 1
ATOM 810 N N . TYR A 1 102 ? -16.484 2.374 31.801 1.00 97.81 102 TYR A N 1
ATOM 811 C CA . TYR A 1 102 ? -15.649 3.085 30.825 1.00 97.81 102 TYR A CA 1
ATOM 812 C C . TYR A 1 102 ? -16.314 3.145 29.448 1.00 97.81 102 TYR A C 1
ATOM 814 O O . TYR A 1 102 ? -16.326 4.204 28.830 1.00 97.81 102 TYR A O 1
ATOM 822 N N . CYS A 1 103 ? -16.932 2.052 28.998 1.00 97.88 103 CYS A N 1
ATOM 823 C CA . CYS A 1 103 ? -17.695 2.009 27.752 1.00 97.88 103 CYS A CA 1
ATOM 824 C C . CYS A 1 103 ? -18.867 3.015 27.757 1.00 97.88 103 CYS A C 1
ATOM 826 O O . CYS A 1 103 ? -19.067 3.737 26.781 1.00 97.88 103 CYS A O 1
ATOM 828 N N . VAL A 1 104 ? -19.600 3.145 28.867 1.00 97.75 104 VAL A N 1
ATOM 829 C CA . VAL A 1 104 ? -20.647 4.174 29.016 1.00 97.75 104 VAL A CA 1
ATOM 830 C C . VAL A 1 104 ? -20.058 5.584 28.906 1.00 97.75 104 VAL A C 1
ATOM 832 O O . VAL A 1 104 ? -20.585 6.415 28.163 1.00 97.75 104 VAL A O 1
ATOM 835 N N . MET A 1 105 ? -18.939 5.858 29.584 1.00 98.12 105 MET A N 1
ATOM 836 C CA . MET A 1 105 ? -18.240 7.140 29.456 1.00 98.12 105 MET A CA 1
ATOM 837 C C . MET A 1 105 ? -17.802 7.401 28.008 1.00 98.12 105 MET A C 1
ATOM 839 O O . MET A 1 105 ? -18.016 8.494 27.489 1.00 98.12 105 MET A O 1
ATOM 843 N N . TYR A 1 106 ? -17.224 6.410 27.334 1.00 98.44 106 TYR A N 1
ATOM 844 C CA . TYR A 1 106 ? -16.805 6.507 25.936 1.00 98.44 106 TYR A CA 1
ATOM 845 C C . TYR A 1 106 ? -17.968 6.847 25.011 1.00 98.44 106 TYR A C 1
ATOM 847 O O . TYR A 1 106 ? -17.836 7.752 24.186 1.00 98.44 106 TYR A O 1
ATOM 855 N N . HIS A 1 107 ? -19.130 6.228 25.214 1.00 97.75 107 HIS A N 1
ATOM 856 C CA . HIS A 1 107 ? -20.338 6.568 24.472 1.00 97.75 107 HIS A CA 1
ATOM 857 C C . HIS A 1 107 ? -20.760 8.034 24.689 1.00 97.75 107 HIS A C 1
ATOM 859 O O . HIS A 1 107 ? -21.039 8.739 23.721 1.00 97.75 107 HIS A O 1
ATOM 865 N N . VAL A 1 108 ? -20.710 8.546 25.929 1.00 97.62 108 VAL A N 1
ATOM 866 C CA . VAL A 1 108 ? -20.959 9.976 26.229 1.00 97.62 108 VAL A CA 1
ATOM 867 C C . VAL A 1 108 ? -19.960 10.891 25.510 1.00 97.62 108 VAL A C 1
ATOM 869 O O . VAL A 1 108 ? -20.326 11.965 25.030 1.00 97.62 108 VAL A O 1
ATOM 872 N N . LEU A 1 109 ? -18.701 10.467 25.399 1.00 97.81 109 LEU A N 1
ATOM 873 C CA . LEU A 1 109 ? -17.658 11.191 24.674 1.00 97.81 109 LEU A CA 1
ATOM 874 C C . LEU A 1 109 ? -17.762 11.031 23.146 1.00 97.81 109 LEU A C 1
ATOM 876 O O . LEU A 1 109 ? -17.093 11.767 22.421 1.00 97.81 109 LEU A O 1
ATOM 880 N N . GLY A 1 110 ? -18.642 10.163 22.636 1.00 97.00 110 GLY A N 1
ATOM 881 C CA . GLY A 1 110 ? -18.817 9.854 21.209 1.00 97.00 110 GLY A CA 1
ATOM 882 C C . GLY A 1 110 ? -17.737 8.958 20.609 1.00 97.00 110 GLY A C 1
ATOM 883 O O . GLY A 1 110 ? -17.577 8.932 19.389 1.00 97.00 110 GLY A O 1
ATOM 884 N N . ILE A 1 111 ? -17.002 8.244 21.457 1.00 98.44 111 ILE A N 1
ATOM 885 C CA . ILE A 1 111 ? -16.058 7.208 21.049 1.00 98.44 111 ILE A CA 1
ATOM 886 C C . ILE A 1 111 ? -16.854 5.979 20.599 1.00 98.44 111 ILE A C 1
ATOM 888 O O . ILE A 1 111 ? -17.851 5.609 21.217 1.00 98.44 111 ILE A O 1
ATOM 892 N N . THR A 1 112 ? -16.406 5.352 19.512 1.00 97.62 112 THR A N 1
ATOM 893 C CA . THR A 1 112 ? -17.082 4.193 18.897 1.00 97.62 112 THR A CA 1
ATOM 894 C C . THR A 1 112 ? -16.186 2.962 18.798 1.00 97.62 112 THR A C 1
ATOM 896 O O . THR A 1 112 ? -16.700 1.858 18.657 1.00 97.62 112 THR A O 1
ATOM 899 N N . ALA A 1 113 ? -14.866 3.119 18.919 1.00 98.44 113 ALA A N 1
ATOM 900 C CA . ALA A 1 113 ? -13.910 2.020 18.993 1.00 98.44 113 ALA A CA 1
ATOM 901 C C . ALA A 1 113 ? -13.258 1.989 20.384 1.00 98.44 113 ALA A C 1
ATOM 903 O O . ALA A 1 113 ? -12.525 2.907 20.750 1.00 98.44 113 ALA A O 1
ATOM 904 N N . ALA A 1 114 ? -13.533 0.942 21.162 1.00 98.31 114 ALA A N 1
ATOM 905 C CA . ALA A 1 114 ? -12.905 0.707 22.458 1.00 98.31 114 ALA A CA 1
ATOM 906 C C . ALA A 1 114 ? -11.847 -0.392 22.310 1.00 98.31 114 ALA A C 1
ATOM 908 O O . ALA A 1 114 ? -12.195 -1.548 22.071 1.00 98.31 114 ALA A O 1
ATOM 909 N N . VAL A 1 115 ? -10.569 -0.039 22.420 1.00 98.19 115 VAL A N 1
ATOM 910 C CA . VAL A 1 115 ? -9.451 -0.982 22.296 1.00 98.19 115 VAL A CA 1
ATOM 911 C C . VAL A 1 115 ? -9.235 -1.707 23.620 1.00 98.19 115 VAL A C 1
ATOM 913 O O . VAL A 1 115 ? -9.308 -1.092 24.688 1.00 98.19 115 VAL A O 1
ATOM 916 N N . VAL A 1 116 ? -9.020 -3.022 23.564 1.00 96.50 116 VAL A N 1
ATOM 917 C CA . VAL A 1 116 ? -8.846 -3.865 24.748 1.00 96.50 116 VAL A CA 1
ATOM 918 C C . VAL A 1 116 ? -7.751 -4.906 24.549 1.00 96.50 116 VAL A C 1
ATOM 920 O O . VAL A 1 116 ? -7.699 -5.603 23.536 1.00 96.50 116 VAL A O 1
ATOM 923 N N . HIS A 1 117 ? -6.942 -5.082 25.589 1.00 93.75 117 HIS A N 1
ATOM 924 C CA . HIS A 1 117 ? -6.057 -6.231 25.726 1.00 93.75 117 HIS A CA 1
ATOM 925 C C . HIS A 1 117 ? -6.851 -7.417 26.281 1.00 93.75 117 HIS A C 1
ATOM 927 O O . HIS A 1 117 ? -7.438 -7.332 27.366 1.00 93.75 117 HIS A O 1
ATOM 933 N N . CYS A 1 118 ? -6.838 -8.561 25.594 1.00 88.25 118 CYS A N 1
ATOM 934 C CA . CYS A 1 118 ? -7.464 -9.775 26.129 1.00 88.25 118 CYS A CA 1
ATOM 935 C C . CYS A 1 118 ? -6.767 -10.286 27.405 1.00 88.25 118 CYS A C 1
ATOM 937 O O . CYS A 1 118 ? -7.413 -10.898 28.263 1.00 88.25 118 CYS A O 1
ATOM 939 N N . GLY A 1 119 ? -5.469 -10.000 27.555 1.00 86.88 119 GLY A N 1
ATOM 940 C CA . GLY A 1 119 ? -4.634 -10.440 28.671 1.00 86.88 119 GLY A CA 1
ATOM 941 C C . GLY A 1 119 ? -4.464 -11.959 28.725 1.00 86.88 119 GLY A C 1
ATOM 942 O O . GLY A 1 119 ? -4.939 -12.682 27.859 1.00 86.88 119 GLY A O 1
ATOM 943 N N . GLY A 1 120 ? -3.812 -12.475 29.767 1.00 86.94 120 GLY A N 1
ATOM 944 C CA . GLY A 1 120 ? -3.473 -13.906 29.864 1.00 86.94 120 GLY A CA 1
ATOM 945 C C . GLY A 1 120 ? -2.060 -14.234 29.375 1.00 86.94 120 GLY A C 1
ATOM 946 O O . GLY A 1 120 ? -1.633 -15.377 29.470 1.00 86.94 120 GLY A O 1
ATOM 947 N N . ASP A 1 121 ? -1.303 -13.227 28.951 1.00 84.00 121 ASP A N 1
ATOM 948 C CA . ASP A 1 121 ? 0.059 -13.369 28.415 1.00 84.00 121 ASP A CA 1
ATOM 949 C C . ASP A 1 121 ? 1.013 -13.925 29.473 1.00 84.00 121 ASP A C 1
ATOM 951 O O . ASP A 1 121 ? 1.849 -14.777 29.194 1.00 84.00 121 ASP A O 1
ATOM 955 N N . PHE A 1 122 ? 0.813 -13.533 30.737 1.00 83.62 122 PHE A N 1
ATOM 956 C CA . PHE A 1 122 ? 1.521 -14.134 31.865 1.00 83.62 122 PHE A CA 1
ATOM 957 C C . PHE A 1 122 ? 1.227 -15.635 31.998 1.00 83.62 122 PHE A C 1
ATOM 959 O O . PHE A 1 122 ? 2.152 -16.406 32.227 1.00 83.62 122 PHE A O 1
ATOM 966 N N . ALA A 1 123 ? -0.029 -16.062 31.846 1.00 86.81 123 ALA A N 1
ATOM 967 C CA . ALA A 1 123 ? -0.400 -17.474 31.942 1.00 86.81 123 ALA A CA 1
ATOM 968 C C . ALA A 1 123 ? 0.215 -18.293 30.796 1.00 86.81 123 ALA A C 1
ATOM 970 O O . ALA A 1 123 ? 0.825 -19.333 31.041 1.00 86.81 123 ALA A O 1
ATOM 971 N N . LEU A 1 124 ? 0.148 -17.771 29.567 1.00 87.50 124 LEU A N 1
ATOM 972 C CA . LEU A 1 124 ? 0.786 -18.369 28.390 1.00 87.50 124 LEU A CA 1
ATOM 973 C C . LEU A 1 124 ? 2.307 -18.487 28.571 1.00 87.50 124 LEU A C 1
ATOM 975 O O . LEU A 1 124 ? 2.876 -19.556 28.357 1.00 87.50 124 LEU A O 1
ATOM 979 N N . ALA A 1 125 ? 2.963 -17.428 29.054 1.00 83.62 125 ALA A N 1
ATOM 980 C CA . ALA A 1 125 ? 4.401 -17.426 29.323 1.00 83.62 125 ALA A CA 1
ATOM 981 C C . ALA A 1 125 ? 4.823 -18.433 30.412 1.00 83.62 125 ALA A C 1
ATOM 983 O O . ALA A 1 125 ? 5.978 -18.855 30.439 1.00 83.62 125 ALA A O 1
ATOM 984 N N . HIS A 1 126 ? 3.900 -18.837 31.292 1.00 87.12 126 HIS A N 1
ATOM 985 C CA . HIS A 1 126 ? 4.124 -19.854 32.326 1.00 87.12 126 HIS A CA 1
ATOM 986 C C . HIS A 1 126 ? 3.597 -21.244 31.929 1.00 87.12 126 HIS A C 1
ATOM 988 O O . HIS A 1 126 ? 3.505 -22.132 32.777 1.00 87.12 126 HIS A O 1
ATOM 994 N N . GLY A 1 127 ? 3.302 -21.458 30.642 1.00 89.50 127 GLY A N 1
ATOM 995 C CA . GLY A 1 127 ? 2.979 -22.770 30.084 1.00 89.50 127 GLY A CA 1
ATOM 996 C C . GLY A 1 127 ? 1.536 -23.220 30.299 1.00 89.50 127 GLY A C 1
ATOM 997 O O . GLY A 1 127 ? 1.258 -24.413 30.177 1.00 89.50 127 GLY A O 1
ATOM 998 N N . GLU A 1 128 ? 0.620 -22.307 30.627 1.00 93.25 128 GLU A N 1
ATOM 999 C CA . GLU A 1 128 ? -0.800 -22.644 30.659 1.00 93.25 128 GLU A CA 1
ATOM 1000 C C . GLU A 1 128 ? -1.317 -22.968 29.247 1.00 93.25 128 GLU A C 1
ATOM 1002 O O . GLU A 1 128 ? -0.911 -22.353 28.260 1.00 93.25 128 GLU A O 1
ATOM 1007 N N . ASP A 1 129 ? -2.229 -23.938 29.153 1.00 93.19 129 ASP A N 1
ATOM 1008 C CA . ASP A 1 129 ? -2.836 -24.360 27.891 1.00 93.19 129 ASP A CA 1
ATOM 1009 C C . ASP A 1 129 ? -3.555 -23.184 27.185 1.00 93.19 129 ASP A C 1
ATOM 1011 O O . ASP A 1 129 ? -4.496 -22.611 27.754 1.00 93.19 129 ASP A O 1
ATOM 1015 N N . PRO A 1 130 ? -3.192 -22.847 25.929 1.00 91.75 130 PRO A N 1
ATOM 1016 C CA . PRO A 1 130 ? -3.804 -21.740 25.198 1.00 91.75 130 PRO A CA 1
ATOM 1017 C C . PRO A 1 130 ? -5.325 -21.844 25.057 1.00 91.75 130 PRO A C 1
ATOM 1019 O O . PRO A 1 130 ? -6.013 -20.822 25.083 1.00 91.75 130 PRO A O 1
ATOM 1022 N N . ALA A 1 131 ? -5.884 -23.056 24.950 1.00 93.56 131 ALA A N 1
ATOM 1023 C CA . ALA A 1 131 ? -7.334 -23.231 24.865 1.00 93.56 131 ALA A CA 1
ATOM 1024 C C . ALA A 1 131 ? -8.035 -22.879 26.190 1.00 93.56 131 ALA A C 1
ATOM 1026 O O . ALA A 1 131 ? -9.160 -22.371 26.190 1.00 93.56 131 ALA A O 1
ATOM 1027 N N . THR A 1 132 ? -7.374 -23.101 27.324 1.00 94.19 132 THR A N 1
ATOM 1028 C CA . THR A 1 132 ? -7.870 -22.719 28.651 1.00 94.19 132 THR A CA 1
ATOM 1029 C C . THR A 1 132 ? -7.855 -21.202 28.836 1.00 94.19 132 THR A C 1
ATOM 1031 O O . THR A 1 132 ? -8.881 -20.624 29.210 1.00 94.19 132 THR A O 1
ATOM 1034 N N . VAL A 1 133 ? -6.748 -20.545 28.481 1.00 94.19 133 VAL A N 1
ATOM 1035 C CA . VAL A 1 133 ? -6.631 -19.077 28.459 1.00 94.19 133 VAL A CA 1
ATOM 1036 C C . VAL A 1 133 ? -7.720 -18.470 27.568 1.00 94.19 133 VAL A C 1
ATOM 1038 O O . VAL A 1 133 ? -8.453 -17.568 27.982 1.00 94.19 133 VAL A O 1
ATOM 1041 N N . ARG A 1 134 ? -7.912 -19.022 26.367 1.00 94.88 134 ARG A N 1
ATOM 1042 C CA . ARG A 1 134 ? -8.922 -18.547 25.415 1.00 94.88 134 ARG A CA 1
ATOM 1043 C C . ARG A 1 134 ? -10.349 -18.684 25.938 1.00 94.88 134 ARG A C 1
ATOM 1045 O O . ARG A 1 134 ? -11.102 -17.716 25.878 1.00 94.88 134 ARG A O 1
ATOM 1052 N N . LYS A 1 135 ? -10.713 -19.812 26.558 1.00 95.44 135 LYS A N 1
ATOM 1053 C CA . LYS A 1 135 ? -12.036 -19.975 27.194 1.00 95.44 135 LYS A CA 1
ATOM 1054 C C . LYS A 1 135 ? -12.321 -18.887 28.233 1.00 95.44 135 LYS A C 1
ATOM 1056 O O . LYS A 1 135 ? -13.454 -18.410 28.321 1.00 95.44 135 LYS A O 1
ATOM 1061 N N . ARG A 1 136 ? -11.312 -18.462 29.005 1.00 95.44 136 ARG A N 1
ATOM 1062 C CA . ARG A 1 136 ? -11.458 -17.358 29.974 1.00 95.44 136 ARG A CA 1
ATOM 1063 C C . ARG A 1 136 ? -11.673 -16.022 29.272 1.00 95.44 136 ARG A C 1
ATOM 1065 O O . ARG A 1 136 ? -12.593 -15.302 29.658 1.00 95.44 136 ARG A O 1
ATOM 1072 N N . ARG A 1 137 ? -10.874 -15.727 28.236 1.00 95.69 137 ARG A N 1
ATOM 1073 C CA . ARG A 1 137 ? -11.023 -14.530 27.388 1.00 95.69 137 ARG A CA 1
ATOM 1074 C C . ARG A 1 137 ? -12.437 -14.465 26.798 1.00 95.69 137 ARG A C 1
ATOM 1076 O O . ARG A 1 137 ? -13.152 -13.500 27.047 1.00 95.69 137 ARG A O 1
ATOM 1083 N N . VAL A 1 138 ? -12.877 -15.524 26.116 1.00 96.75 138 VAL A N 1
ATOM 1084 C CA . VAL A 1 138 ? -14.185 -15.624 25.440 1.00 96.75 138 VAL A CA 1
ATOM 1085 C C . VAL A 1 138 ? -15.350 -15.482 26.416 1.00 96.75 138 VAL A C 1
ATOM 1087 O O . VAL A 1 138 ? -16.290 -14.742 26.136 1.00 96.75 138 VAL A O 1
ATOM 1090 N N . ARG A 1 139 ? -15.283 -16.112 27.598 1.00 96.44 139 ARG A N 1
ATOM 1091 C CA . ARG A 1 139 ? -16.300 -15.943 28.651 1.00 96.44 139 ARG A CA 1
ATOM 1092 C C . ARG A 1 139 ? -16.500 -14.469 29.011 1.00 96.44 139 ARG A C 1
ATOM 1094 O O . ARG A 1 139 ? -17.634 -13.999 29.066 1.00 96.44 139 ARG A O 1
ATOM 1101 N N . SER A 1 140 ? -15.406 -13.758 29.266 1.00 96.81 140 SER A N 1
ATOM 1102 C CA . SER A 1 140 ? -15.431 -12.343 29.645 1.00 96.81 140 SER A CA 1
ATOM 1103 C C . SER A 1 140 ? -15.857 -11.441 28.483 1.00 96.81 140 SER A C 1
ATOM 1105 O O . SER A 1 140 ? -16.649 -10.524 28.686 1.00 96.81 140 SER A O 1
ATOM 1107 N N . LEU A 1 141 ? -15.388 -11.732 27.265 1.00 97.31 141 LEU A N 1
ATOM 1108 C CA . LEU A 1 141 ? -15.760 -11.010 26.047 1.00 97.31 141 LEU A CA 1
ATOM 1109 C C . LEU A 1 141 ? -17.259 -11.109 25.771 1.00 97.31 141 LEU A C 1
ATOM 1111 O O . LEU A 1 141 ? -17.908 -10.081 25.621 1.00 97.31 141 LEU A O 1
ATOM 1115 N N . LEU A 1 142 ? -17.830 -12.318 25.763 1.00 97.06 142 LEU A N 1
ATOM 1116 C CA . LEU A 1 142 ? -19.264 -12.524 25.534 1.00 97.06 142 LEU A CA 1
ATOM 1117 C C . LEU A 1 142 ? -20.128 -11.788 26.562 1.00 97.06 142 LEU A C 1
ATOM 1119 O O . LEU A 1 142 ? -21.209 -11.311 26.228 1.00 97.06 142 LEU A O 1
ATOM 1123 N N . GLU A 1 143 ? -19.673 -11.699 27.812 1.00 95.94 143 GLU A N 1
ATOM 1124 C CA . GLU A 1 143 ? -20.387 -10.956 28.846 1.00 95.94 143 GLU A CA 1
ATOM 1125 C C . GLU A 1 143 ? -20.321 -9.442 28.610 1.00 95.94 143 GLU A C 1
ATOM 1127 O O . GLU A 1 143 ? -21.350 -8.780 28.689 1.00 95.94 143 GLU A O 1
ATOM 1132 N N . LEU A 1 144 ? -19.142 -8.912 28.273 1.00 96.06 144 LEU A N 1
ATOM 1133 C CA . LEU A 1 144 ? -18.944 -7.488 27.998 1.00 96.06 144 LEU A CA 1
ATOM 1134 C C . LEU A 1 144 ? -19.678 -7.038 26.724 1.00 96.06 144 LEU A C 1
ATOM 1136 O O . LEU A 1 144 ? -20.304 -5.983 26.720 1.00 96.06 144 LEU A O 1
ATOM 1140 N N . LEU A 1 145 ? -19.646 -7.854 25.665 1.00 96.94 145 LEU A N 1
ATOM 1141 C CA . LEU A 1 145 ? -20.252 -7.570 24.358 1.00 96.94 145 LEU A CA 1
ATOM 1142 C C . LEU A 1 145 ? -21.775 -7.401 24.414 1.00 96.94 145 LEU A C 1
ATOM 1144 O O . LEU A 1 145 ? -22.324 -6.672 23.590 1.00 96.94 145 LEU A O 1
ATOM 1148 N N . ARG A 1 146 ? -22.456 -8.058 25.363 1.00 94.25 146 ARG A N 1
ATOM 1149 C CA . ARG A 1 146 ? -23.914 -7.928 25.550 1.00 94.25 146 ARG A CA 1
ATOM 1150 C C . ARG A 1 146 ? -24.338 -6.555 26.056 1.00 94.25 146 ARG A C 1
ATOM 1152 O O . ARG A 1 146 ? -25.449 -6.130 25.764 1.00 94.25 146 ARG A O 1
ATOM 1159 N N . ASP A 1 147 ? -23.452 -5.888 26.787 1.00 90.94 147 ASP A N 1
ATOM 1160 C CA . ASP A 1 147 ? -23.760 -4.658 27.517 1.00 90.94 147 ASP A CA 1
ATOM 1161 C C . ASP A 1 147 ? -23.082 -3.427 26.895 1.00 90.94 147 ASP A C 1
ATOM 1163 O O . ASP A 1 147 ? -23.048 -2.356 27.506 1.00 90.94 147 ASP A O 1
ATOM 1167 N N . LEU A 1 148 ? -22.510 -3.560 25.692 1.00 95.75 148 LEU A N 1
ATOM 1168 C CA . LEU A 1 148 ? -21.910 -2.424 25.001 1.00 95.75 148 LEU A CA 1
ATOM 1169 C C . LEU A 1 148 ? -22.995 -1.430 24.557 1.00 95.75 148 LEU A C 1
ATOM 1171 O O . LEU A 1 148 ? -23.991 -1.838 23.957 1.00 95.75 148 LEU A O 1
ATOM 1175 N N . PRO A 1 149 ? -22.784 -0.121 24.777 1.00 96.44 149 PRO A N 1
ATOM 1176 C CA . PRO A 1 149 ? -23.576 0.925 24.151 1.00 96.44 149 PRO A CA 1
ATOM 1177 C C . PRO A 1 149 ? -23.729 0.742 22.636 1.00 96.44 149 PRO A C 1
ATOM 1179 O O . PRO A 1 149 ? -22.796 0.328 21.942 1.00 96.44 149 PRO A O 1
ATOM 1182 N N . GLU A 1 150 ? -24.903 1.106 22.118 1.00 94.19 150 GLU A N 1
ATOM 1183 C CA . GLU A 1 150 ? -25.212 1.021 20.690 1.00 94.19 150 GLU A CA 1
ATOM 1184 C C . GLU A 1 150 ? -24.185 1.791 19.843 1.00 94.19 150 GLU A C 1
ATOM 1186 O O . GLU A 1 150 ? -23.753 2.895 20.190 1.00 94.19 150 GLU A O 1
ATOM 1191 N N . GLY A 1 151 ? -23.778 1.188 18.723 1.00 94.69 151 GLY A N 1
ATOM 1192 C CA . GLY A 1 151 ? -22.805 1.764 17.793 1.00 94.69 151 GLY A CA 1
ATOM 1193 C C . GLY A 1 151 ? -21.341 1.653 18.230 1.00 94.69 151 GLY A C 1
ATOM 1194 O O . GLY A 1 151 ? -20.462 2.045 17.463 1.00 94.69 151 GLY A O 1
ATOM 1195 N N . MET A 1 152 ? -21.051 1.105 19.415 1.00 97.69 152 MET A N 1
ATOM 1196 C CA . MET A 1 152 ? -19.680 0.860 19.854 1.00 97.69 152 MET A CA 1
ATOM 1197 C C . MET A 1 152 ? -19.191 -0.534 19.461 1.00 97.69 152 MET A C 1
ATOM 1199 O O . MET A 1 152 ? -19.932 -1.513 19.495 1.00 97.69 152 MET A O 1
ATOM 1203 N N . THR A 1 153 ? -17.912 -0.620 19.105 1.00 98.38 153 THR A N 1
ATOM 1204 C CA . THR A 1 153 ? -17.201 -1.864 18.818 1.00 98.38 153 THR A CA 1
ATOM 1205 C C . THR A 1 153 ? -16.046 -2.038 19.793 1.00 98.38 153 THR A C 1
ATOM 1207 O O . THR A 1 153 ? -15.228 -1.133 19.970 1.00 98.38 153 THR A O 1
ATOM 1210 N N . LEU A 1 154 ? -15.958 -3.221 20.394 1.00 98.44 154 LEU A N 1
ATOM 1211 C CA . LEU A 1 154 ? -14.773 -3.649 21.123 1.00 98.44 154 LEU A CA 1
ATOM 1212 C C . LEU A 1 154 ? -13.722 -4.135 20.116 1.00 98.44 154 LEU A C 1
ATOM 1214 O O . LEU A 1 154 ? -14.024 -4.955 19.247 1.00 98.44 154 LEU A O 1
ATOM 1218 N N . CYS A 1 155 ? -12.506 -3.609 20.204 1.00 98.50 155 CYS A N 1
ATOM 1219 C CA . CYS A 1 155 ? -11.423 -3.872 19.263 1.00 98.50 155 CYS A CA 1
ATOM 1220 C C . CYS A 1 155 ? -10.310 -4.633 19.987 1.00 98.50 155 CYS A C 1
ATOM 1222 O O . CYS A 1 155 ? -9.694 -4.086 20.900 1.00 98.50 155 CYS A O 1
ATOM 1224 N N . LEU A 1 156 ? -10.082 -5.891 19.609 1.00 98.12 156 LEU A N 1
ATOM 1225 C CA . LEU A 1 156 ? -9.039 -6.716 20.218 1.00 98.12 156 LEU A CA 1
ATOM 1226 C C . LEU A 1 156 ? -7.692 -6.361 19.604 1.00 98.12 156 LEU A C 1
ATOM 1228 O O . LEU A 1 156 ? -7.517 -6.514 18.396 1.00 98.12 156 LEU A O 1
ATOM 1232 N N . GLU A 1 157 ? -6.779 -5.881 20.432 1.00 97.38 157 GLU A N 1
ATOM 1233 C CA . GLU A 1 157 ? -5.413 -5.570 20.029 1.00 97.38 157 GLU A CA 1
ATOM 1234 C C . GLU A 1 157 ? -4.538 -6.820 20.005 1.00 97.38 157 GLU A C 1
ATOM 1236 O O . GLU A 1 157 ? -4.619 -7.648 20.915 1.00 97.38 157 GLU A O 1
ATOM 1241 N N . ASN A 1 158 ? -3.710 -6.955 18.968 1.00 95.69 158 ASN A N 1
ATOM 1242 C CA . ASN A 1 158 ? -2.631 -7.938 18.954 1.00 95.69 158 ASN A CA 1
ATOM 1243 C C . ASN A 1 158 ? -1.506 -7.477 19.887 1.00 95.69 158 ASN A C 1
ATOM 1245 O O . ASN A 1 158 ? -0.943 -6.398 19.704 1.00 95.69 158 ASN A O 1
ATOM 1249 N N . LEU A 1 159 ? -1.160 -8.307 20.866 1.00 91.94 159 LEU A N 1
ATOM 1250 C CA . LEU A 1 159 ? -0.047 -8.048 21.774 1.00 91.94 159 LEU A CA 1
ATOM 1251 C C . LEU A 1 159 ? 1.258 -8.628 21.212 1.00 91.94 159 LEU A C 1
ATOM 1253 O O . LEU A 1 159 ? 1.221 -9.446 20.288 1.00 91.94 159 LEU A O 1
ATOM 1257 N N . PRO A 1 160 ? 2.432 -8.242 21.743 1.00 87.62 160 PRO A N 1
ATOM 1258 C CA . PRO A 1 160 ? 3.685 -8.901 21.391 1.00 87.62 160 PRO A CA 1
ATOM 1259 C C . PRO A 1 160 ? 3.584 -10.422 21.581 1.00 87.62 160 PRO A C 1
ATOM 1261 O O . PRO A 1 160 ? 3.322 -10.904 22.683 1.00 87.62 160 PRO A O 1
ATOM 1264 N N . GLY A 1 161 ? 3.804 -11.176 20.503 1.00 85.56 161 GLY A N 1
ATOM 1265 C CA . GLY A 1 161 ? 3.640 -12.629 20.457 1.00 85.56 161 GLY A CA 1
ATOM 1266 C C . GLY A 1 161 ? 2.333 -13.117 19.823 1.00 85.56 161 GLY A C 1
ATOM 1267 O O . GLY A 1 161 ? 2.284 -14.282 19.434 1.00 85.56 161 GLY A O 1
ATOM 1268 N N . ASP A 1 162 ? 1.319 -12.262 19.660 1.00 90.56 162 ASP A N 1
ATOM 1269 C CA . ASP A 1 162 ? 0.055 -12.629 19.012 1.00 90.56 162 ASP A CA 1
ATOM 1270 C C . ASP A 1 162 ? 0.154 -12.525 17.482 1.00 90.56 162 ASP A C 1
ATOM 1272 O O . ASP A 1 162 ? 0.448 -11.467 16.914 1.00 90.56 162 ASP A O 1
ATOM 1276 N N . THR A 1 163 ? -0.160 -13.623 16.794 1.00 93.38 163 THR A N 1
ATOM 1277 C CA . THR A 1 163 ? -0.375 -13.634 15.340 1.00 93.38 163 THR A CA 1
ATOM 1278 C C . THR A 1 163 ? -1.803 -13.206 14.981 1.00 93.38 163 THR A C 1
ATOM 1280 O O . THR A 1 163 ? -2.667 -13.041 15.846 1.00 93.38 163 THR A O 1
ATOM 1283 N N . PHE A 1 164 ? -2.095 -13.055 13.682 1.00 96.06 164 PHE A N 1
ATOM 1284 C CA . PHE A 1 164 ? -3.474 -12.831 13.228 1.00 96.06 164 PHE A CA 1
ATOM 1285 C C . PHE A 1 164 ? -4.406 -13.954 13.698 1.00 96.06 164 PHE A C 1
ATOM 1287 O O . PHE A 1 164 ? -5.492 -13.687 14.212 1.00 96.06 164 PHE A O 1
ATOM 1294 N N . GLU A 1 165 ? -3.963 -15.201 13.549 1.00 96.00 165 GLU A N 1
ATOM 1295 C CA . GLU A 1 165 ? -4.730 -16.394 13.883 1.00 96.00 165 GLU A CA 1
ATOM 1296 C C . GLU A 1 165 ? -5.026 -16.485 15.395 1.00 96.00 165 GLU A C 1
ATOM 1298 O O . GLU A 1 165 ? -6.107 -16.935 15.785 1.00 96.00 165 GLU A O 1
ATOM 1303 N N . ASP A 1 166 ? -4.122 -15.994 16.253 1.00 93.94 166 ASP A N 1
ATOM 1304 C CA . ASP A 1 166 ? -4.332 -15.947 17.707 1.00 93.94 166 ASP A CA 1
ATOM 1305 C C . ASP A 1 166 ? -5.451 -14.976 18.098 1.00 93.94 166 ASP A C 1
ATOM 1307 O O . ASP A 1 166 ? -6.327 -15.317 18.904 1.00 93.94 166 ASP A O 1
ATOM 1311 N N . VAL A 1 167 ? -5.466 -13.778 17.501 1.00 96.06 167 VAL A N 1
ATOM 1312 C CA . VAL A 1 167 ? -6.534 -12.795 17.730 1.00 96.06 167 VAL A CA 1
ATOM 1313 C C . VAL A 1 167 ? -7.845 -13.289 17.117 1.00 96.06 167 VAL A C 1
ATOM 1315 O O . VAL A 1 167 ? -8.876 -13.292 17.796 1.00 96.06 167 VAL A O 1
ATOM 1318 N N . GLU A 1 168 ? -7.810 -13.777 15.873 1.00 97.50 168 GLU A N 1
ATOM 1319 C CA . GLU A 1 168 ? -8.971 -14.296 15.142 1.00 97.50 168 GLU A CA 1
ATOM 1320 C C . GLU A 1 168 ? -9.669 -15.438 15.890 1.00 97.50 168 GLU A C 1
ATOM 1322 O O . GLU A 1 168 ? -10.901 -15.465 15.946 1.00 97.50 168 GLU A O 1
ATOM 1327 N N . ALA A 1 169 ? -8.922 -16.333 16.539 1.00 96.75 169 ALA A N 1
ATOM 1328 C CA . ALA A 1 169 ? -9.506 -17.418 17.320 1.00 96.75 169 ALA A CA 1
ATOM 1329 C C . ALA A 1 169 ? -10.455 -16.915 18.426 1.00 96.75 169 ALA A C 1
ATOM 1331 O O . ALA A 1 169 ? -11.500 -17.526 18.657 1.00 96.75 169 ALA A O 1
ATOM 1332 N N . ASN A 1 170 ? -10.150 -15.782 19.077 1.00 96.88 170 ASN A N 1
ATOM 1333 C CA . ASN A 1 170 ? -11.052 -15.183 20.070 1.00 96.88 170 ASN A CA 1
ATOM 1334 C C . ASN A 1 170 ? -12.344 -14.664 19.419 1.00 96.88 170 ASN A C 1
ATOM 1336 O O . ASN A 1 170 ? -13.426 -14.837 19.982 1.00 96.88 170 ASN A O 1
ATOM 1340 N N . LEU A 1 171 ? -12.250 -14.046 18.234 1.00 97.75 171 LEU A N 1
ATOM 1341 C CA . LEU A 1 171 ? -13.414 -13.538 17.503 1.00 97.75 171 LEU A CA 1
ATOM 1342 C C . LEU A 1 171 ? -14.319 -14.683 17.037 1.00 97.75 171 LEU A C 1
ATOM 1344 O O . LEU A 1 171 ? -15.535 -14.617 17.239 1.00 97.75 171 LEU A O 1
ATOM 1348 N N . ILE A 1 172 ? -13.731 -15.742 16.474 1.00 97.75 172 ILE A N 1
ATOM 1349 C CA . ILE A 1 172 ? -14.453 -16.934 16.014 1.00 97.75 172 ILE A CA 1
ATOM 1350 C C . ILE A 1 172 ? -15.182 -17.603 17.179 1.00 97.75 172 ILE A C 1
ATOM 1352 O O . ILE A 1 172 ? -16.372 -17.894 17.059 1.00 97.75 172 ILE A O 1
ATOM 1356 N N . GLU A 1 173 ? -14.516 -17.806 18.318 1.00 97.56 173 GLU A N 1
ATOM 1357 C CA . GLU A 1 173 ? -15.142 -18.435 19.489 1.00 97.56 173 GLU A CA 1
ATOM 1358 C C . GLU A 1 173 ? -16.227 -17.561 20.137 1.00 97.56 173 GLU A C 1
ATOM 1360 O O . GLU A 1 173 ? -17.163 -18.090 20.736 1.00 97.56 173 GLU A O 1
ATOM 1365 N N . CYS A 1 174 ? -16.171 -16.238 19.957 1.00 97.38 174 CYS A N 1
ATOM 1366 C CA . CYS A 1 174 ? -17.271 -15.340 20.319 1.00 97.38 174 CYS A CA 1
ATOM 1367 C C . CYS A 1 174 ? -18.434 -15.351 19.305 1.00 97.38 174 CYS A C 1
ATOM 1369 O O . CYS A 1 174 ? -19.438 -14.677 19.530 1.00 97.38 174 CYS A O 1
ATOM 1371 N N . GLY A 1 175 ? -18.319 -16.077 18.187 1.00 97.06 175 GLY A N 1
ATOM 1372 C CA . GLY A 1 175 ? -19.327 -16.120 17.124 1.00 97.06 175 GLY A CA 1
ATOM 1373 C C . GLY A 1 175 ? -19.251 -14.957 16.128 1.00 97.06 175 GLY A C 1
ATOM 1374 O O . GLY A 1 175 ? -20.231 -14.684 15.440 1.00 97.06 175 GLY A O 1
ATOM 1375 N N . ASN A 1 176 ? -18.108 -14.267 16.036 1.00 95.62 176 ASN A N 1
ATOM 1376 C CA . ASN A 1 176 ? -17.858 -13.149 15.118 1.00 95.62 176 ASN A CA 1
ATOM 1377 C C . ASN A 1 176 ? -18.893 -11.998 15.151 1.00 95.62 176 ASN A C 1
ATOM 1379 O O . ASN A 1 176 ? -19.237 -11.470 14.084 1.00 95.62 176 ASN A O 1
ATOM 1383 N N . PRO A 1 177 ? -19.361 -11.538 16.327 1.00 96.94 177 PRO A N 1
ATOM 1384 C CA . PRO A 1 177 ? -20.426 -10.541 16.401 1.00 96.94 177 PRO A CA 1
ATOM 1385 C C . PRO A 1 177 ? -20.012 -9.210 15.752 1.00 96.94 177 PRO A C 1
ATOM 1387 O O . PRO A 1 177 ? -18.825 -8.904 15.612 1.00 96.94 177 PRO A O 1
ATOM 1390 N N . GLU A 1 178 ? -20.987 -8.417 15.304 1.00 95.50 178 GLU A N 1
ATOM 1391 C CA . GLU A 1 178 ? -20.723 -7.173 14.561 1.00 95.50 178 GLU A CA 1
ATOM 1392 C C . GLU A 1 178 ? -19.985 -6.117 15.397 1.00 95.50 178 GLU A C 1
ATOM 1394 O O . GLU A 1 178 ? -19.135 -5.405 14.863 1.00 95.50 178 GLU A O 1
ATOM 1399 N N . ASN A 1 179 ? -20.255 -6.070 16.704 1.00 97.38 179 ASN A N 1
ATOM 1400 C CA . ASN A 1 179 ? -19.640 -5.167 17.681 1.00 97.38 179 ASN A CA 1
ATOM 1401 C C . ASN A 1 179 ? -18.302 -5.684 18.254 1.00 97.38 179 ASN A C 1
ATOM 1403 O O . ASN A 1 179 ? -17.841 -5.184 19.282 1.00 97.38 179 ASN A O 1
ATOM 1407 N N . LEU A 1 180 ? -17.669 -6.656 17.588 1.00 98.50 180 LEU A N 1
ATOM 1408 C CA . LEU A 1 180 ? -16.317 -7.134 17.879 1.00 98.50 180 LEU A CA 1
ATOM 1409 C C . LEU A 1 180 ? -15.449 -7.071 16.613 1.00 98.50 180 LEU A C 1
ATOM 1411 O O . LEU A 1 180 ? -15.810 -7.613 15.558 1.00 98.50 180 LEU A O 1
ATOM 1415 N N . GLY A 1 181 ? -14.295 -6.420 16.731 1.00 98.31 181 GLY A N 1
ATOM 1416 C CA . GLY A 1 181 ? -13.339 -6.233 15.644 1.00 98.31 181 GLY A CA 1
ATOM 1417 C C . GLY A 1 181 ? -11.886 -6.318 16.098 1.00 98.31 181 GLY A C 1
ATOM 1418 O O . GLY A 1 181 ? -11.593 -6.587 17.261 1.00 98.31 181 GLY A O 1
ATOM 1419 N N . TYR A 1 182 ? -10.983 -6.068 15.157 1.00 98.69 182 TYR A N 1
ATOM 1420 C CA . TYR A 1 182 ? -9.541 -6.034 15.382 1.00 98.69 182 TYR A CA 1
ATOM 1421 C C . TYR A 1 182 ? -9.083 -4.597 15.656 1.00 98.69 182 TYR A C 1
ATOM 1423 O O . TYR A 1 182 ? -9.519 -3.665 14.966 1.00 98.69 182 TYR A O 1
ATOM 1431 N N . CYS A 1 183 ? -8.182 -4.441 16.623 1.00 98.62 183 CYS A N 1
ATOM 1432 C CA . CYS A 1 183 ? -7.194 -3.373 16.636 1.00 98.62 183 CYS A CA 1
ATOM 1433 C C . CYS A 1 183 ? -5.878 -3.965 16.119 1.00 98.62 183 CYS A C 1
ATOM 1435 O O . CYS A 1 183 ? -5.426 -4.975 16.652 1.00 98.62 183 CYS A O 1
ATOM 1437 N N . LEU A 1 184 ? -5.303 -3.400 15.056 1.00 98.69 184 LEU A N 1
ATOM 1438 C CA . LEU A 1 184 ? -3.940 -3.759 14.661 1.00 98.69 184 LEU A CA 1
ATOM 1439 C C . LEU A 1 184 ? -2.963 -2.778 15.296 1.00 98.69 184 LEU A C 1
ATOM 1441 O O . LEU A 1 184 ? -2.938 -1.619 14.886 1.00 98.69 184 LEU A O 1
ATOM 1445 N N . ASP A 1 185 ? -2.118 -3.268 16.190 1.00 97.81 185 ASP A N 1
ATOM 1446 C CA . ASP A 1 185 ? -0.862 -2.614 16.517 1.00 97.81 185 ASP A CA 1
ATOM 1447 C C . ASP A 1 185 ? 0.229 -3.058 15.529 1.00 97.81 185 ASP A C 1
ATOM 1449 O O . ASP A 1 185 ? 0.588 -4.241 15.428 1.00 97.81 185 ASP A O 1
ATOM 1453 N N . THR A 1 186 ? 0.744 -2.102 14.752 1.00 97.50 186 THR A N 1
ATOM 1454 C CA . THR A 1 186 ? 1.709 -2.391 13.689 1.00 97.50 186 THR A CA 1
ATOM 1455 C C . THR A 1 186 ? 3.072 -2.825 14.214 1.00 97.50 186 THR A C 1
ATOM 1457 O O . THR A 1 186 ? 3.742 -3.620 13.542 1.00 97.50 186 THR A O 1
ATOM 1460 N N . GLY A 1 187 ? 3.500 -2.315 15.369 1.00 94.50 187 GLY A N 1
ATOM 1461 C CA . GLY A 1 187 ? 4.822 -2.590 15.908 1.00 94.50 187 GLY A CA 1
ATOM 1462 C C . GLY A 1 187 ? 4.874 -3.857 16.752 1.00 94.50 187 GLY A C 1
ATOM 1463 O O . GLY A 1 187 ? 5.831 -4.617 16.585 1.00 94.50 187 GLY A O 1
ATOM 1464 N N . HIS A 1 188 ? 3.839 -4.164 17.537 1.00 94.12 188 HIS A N 1
ATOM 1465 C CA . HIS A 1 188 ? 3.672 -5.462 18.197 1.00 94.12 188 HIS A CA 1
ATOM 1466 C C . HIS A 1 188 ? 3.726 -6.605 17.178 1.00 94.12 188 HIS A C 1
ATOM 1468 O O . HIS A 1 188 ? 4.439 -7.594 17.371 1.00 94.12 188 HIS A O 1
ATOM 1474 N N . LEU A 1 189 ? 3.036 -6.458 16.040 1.00 95.19 189 LEU A N 1
ATOM 1475 C CA . LEU A 1 189 ? 3.096 -7.464 14.979 1.00 95.19 189 LEU A CA 1
ATOM 1476 C C . LEU A 1 189 ? 4.495 -7.543 14.348 1.00 95.19 189 LEU A C 1
ATOM 1478 O O . LEU A 1 189 ? 4.932 -8.617 13.950 1.00 95.19 189 LEU A O 1
ATOM 1482 N N . HIS A 1 190 ? 5.225 -6.425 14.268 1.00 93.50 190 HIS A N 1
ATOM 1483 C CA . HIS A 1 190 ? 6.554 -6.393 13.644 1.00 93.50 190 HIS A CA 1
ATOM 1484 C C . HIS A 1 190 ? 7.614 -7.189 14.411 1.00 93.50 190 HIS A C 1
ATOM 1486 O O . HIS A 1 190 ? 8.520 -7.771 13.814 1.00 93.50 190 HIS A O 1
ATOM 1492 N N . ILE A 1 191 ? 7.483 -7.248 15.734 1.00 90.75 191 ILE A N 1
ATOM 1493 C CA . ILE A 1 191 ? 8.345 -8.055 16.610 1.00 90.75 191 ILE A CA 1
ATOM 1494 C C . ILE A 1 191 ? 7.832 -9.490 16.787 1.00 90.75 191 ILE A C 1
ATOM 1496 O O . ILE A 1 191 ? 8.473 -10.276 17.481 1.00 90.75 191 ILE A O 1
ATOM 1500 N N . THR A 1 192 ? 6.721 -9.851 16.133 1.00 88.25 192 THR A N 1
ATOM 1501 C CA . THR A 1 192 ? 6.076 -11.167 16.223 1.00 88.25 192 THR A CA 1
ATOM 1502 C C . THR A 1 192 ? 6.215 -11.932 14.899 1.00 88.25 192 THR A C 1
ATOM 1504 O O . THR A 1 192 ? 5.488 -11.662 13.943 1.00 88.25 192 THR A O 1
ATOM 1507 N N . PRO A 1 193 ? 7.148 -12.896 14.781 1.00 82.69 193 PRO A N 1
ATOM 1508 C CA . PRO A 1 193 ? 7.307 -13.673 13.555 1.00 82.69 193 PRO A CA 1
ATOM 1509 C C . PRO A 1 193 ? 6.142 -14.661 13.319 1.00 82.69 193 PRO A C 1
ATOM 1511 O O . PRO A 1 193 ? 5.756 -15.354 14.258 1.00 82.69 193 PRO A O 1
ATOM 1514 N N . PRO A 1 194 ? 5.656 -14.835 12.072 1.00 85.75 194 PRO A N 1
ATOM 1515 C CA . PRO A 1 194 ? 6.028 -14.088 10.872 1.00 85.75 194 PRO A CA 1
ATOM 1516 C C . PRO A 1 194 ? 5.344 -12.709 10.813 1.00 85.75 194 PRO A C 1
ATOM 1518 O O . PRO A 1 194 ? 4.121 -12.610 10.762 1.00 85.75 194 PRO A O 1
ATOM 1521 N N . ALA A 1 195 ? 6.142 -11.643 10.729 1.00 86.25 195 ALA A N 1
ATOM 1522 C CA . ALA A 1 195 ? 5.633 -10.277 10.657 1.00 86.25 195 ALA A CA 1
ATOM 1523 C C . ALA A 1 195 ? 5.157 -9.931 9.234 1.00 86.25 195 ALA A C 1
ATOM 1525 O O . ALA A 1 195 ? 5.958 -9.870 8.297 1.00 86.25 195 ALA A O 1
ATOM 1526 N N . ASN A 1 196 ? 3.852 -9.695 9.062 1.00 92.38 196 ASN A N 1
ATOM 1527 C CA . ASN A 1 196 ? 3.280 -9.191 7.810 1.00 92.38 196 ASN A CA 1
ATOM 1528 C C . ASN A 1 196 ? 2.002 -8.373 8.057 1.00 92.38 196 ASN A C 1
ATOM 1530 O O . ASN A 1 196 ? 0.880 -8.876 7.980 1.00 92.38 196 ASN A O 1
ATOM 1534 N N . GLN A 1 197 ? 2.175 -7.079 8.317 1.00 96.56 197 GLN A N 1
ATOM 1535 C CA . GLN A 1 197 ? 1.081 -6.140 8.571 1.00 96.56 197 GLN A CA 1
ATOM 1536 C C . GLN A 1 197 ? 0.126 -6.043 7.375 1.00 96.56 197 GLN A C 1
ATOM 1538 O O . GLN A 1 197 ? -1.088 -5.996 7.552 1.00 96.56 197 GLN A O 1
ATOM 1543 N N . GLY A 1 198 ? 0.653 -6.048 6.145 1.00 95.75 198 GLY A N 1
ATOM 1544 C CA . GLY A 1 198 ? -0.170 -5.979 4.939 1.00 95.75 198 GLY A CA 1
ATOM 1545 C C . GLY A 1 198 ? -1.111 -7.180 4.786 1.00 95.75 198 GLY A C 1
ATOM 1546 O O . GLY A 1 198 ? -2.248 -7.011 4.354 1.00 95.75 198 GLY A O 1
ATOM 1547 N N . ASP A 1 199 ? -0.658 -8.389 5.122 1.00 96.06 199 ASP A N 1
ATOM 1548 C CA . ASP A 1 199 ? -1.502 -9.592 5.135 1.00 96.06 199 ASP A CA 1
ATOM 1549 C C . ASP A 1 199 ? -2.529 -9.550 6.274 1.00 96.06 199 ASP A C 1
ATOM 1551 O O . ASP A 1 199 ? -3.716 -9.759 6.025 1.00 96.06 199 ASP A O 1
ATOM 1555 N N . TYR A 1 200 ? -2.111 -9.164 7.486 1.00 98.06 200 TYR A N 1
ATOM 1556 C CA . TYR A 1 200 ? -3.011 -8.988 8.633 1.00 98.06 200 TYR A CA 1
ATOM 1557 C C . TYR A 1 200 ? -4.180 -8.055 8.293 1.00 98.06 200 TYR A C 1
ATOM 1559 O O . TYR A 1 200 ? -5.342 -8.393 8.516 1.00 98.06 200 TYR A O 1
ATOM 1567 N N . ILE A 1 201 ? -3.890 -6.892 7.699 1.00 98.62 201 ILE A N 1
ATOM 1568 C CA . ILE A 1 201 ? -4.907 -5.904 7.309 1.00 98.62 201 ILE A CA 1
ATOM 1569 C C . ILE A 1 201 ? -5.893 -6.504 6.303 1.00 98.62 201 ILE A C 1
ATOM 1571 O O . ILE A 1 201 ? -7.104 -6.354 6.469 1.00 98.62 201 ILE A O 1
ATOM 1575 N N . ARG A 1 202 ? -5.396 -7.209 5.277 1.00 98.06 202 ARG A N 1
ATOM 1576 C CA . ARG A 1 202 ? -6.243 -7.845 4.255 1.00 98.06 202 ARG A CA 1
ATOM 1577 C C . ARG A 1 202 ? -7.145 -8.922 4.842 1.00 98.06 202 ARG A C 1
ATOM 1579 O O . ARG A 1 202 ? -8.322 -8.962 4.488 1.00 98.06 202 ARG A O 1
ATOM 1586 N N . LYS A 1 203 ? -6.615 -9.758 5.739 1.00 97.94 203 LYS A N 1
ATOM 1587 C CA . LYS A 1 203 ? -7.384 -10.795 6.437 1.00 97.94 203 LYS A CA 1
ATOM 1588 C C . LYS A 1 203 ? -8.448 -10.187 7.357 1.00 97.94 203 LYS A C 1
ATOM 1590 O O . LYS A 1 203 ? -9.604 -10.596 7.303 1.00 97.94 203 LYS A O 1
ATOM 1595 N N . ALA A 1 204 ? -8.096 -9.157 8.131 1.00 98.19 204 ALA A N 1
ATOM 1596 C CA . ALA A 1 204 ? -9.029 -8.454 9.015 1.00 98.19 204 ALA A CA 1
ATOM 1597 C C . ALA A 1 204 ? -10.152 -7.732 8.241 1.00 98.19 204 ALA A C 1
ATOM 1599 O O . ALA A 1 204 ? -11.299 -7.661 8.701 1.00 98.19 204 ALA A O 1
ATOM 1600 N N . GLY A 1 205 ? -9.841 -7.184 7.060 1.00 97.56 205 GLY A N 1
ATOM 1601 C CA . GLY A 1 205 ? -10.806 -6.567 6.153 1.00 97.56 205 GLY A CA 1
ATOM 1602 C C . GLY A 1 205 ? -11.684 -5.515 6.843 1.00 97.56 205 GLY A C 1
ATOM 1603 O O . GLY A 1 205 ? -11.208 -4.640 7.562 1.00 97.56 205 GLY A O 1
ATOM 1604 N N . LYS A 1 206 ? -13.009 -5.624 6.677 1.00 96.31 206 LYS A N 1
ATOM 1605 C CA . LYS A 1 206 ? -13.990 -4.688 7.270 1.00 96.31 206 LYS A CA 1
ATOM 1606 C C . LYS A 1 206 ? -14.122 -4.785 8.799 1.00 96.31 206 LYS A C 1
ATOM 1608 O O . LYS A 1 206 ? -14.778 -3.925 9.403 1.00 96.31 206 LYS A O 1
ATOM 1613 N N . LYS A 1 207 ? -13.571 -5.836 9.420 1.00 97.94 207 LYS A N 1
ATOM 1614 C CA . LYS A 1 207 ? -13.523 -5.997 10.881 1.00 97.94 207 LYS A CA 1
ATOM 1615 C C . LYS A 1 207 ? -12.296 -5.326 11.502 1.00 97.94 207 LYS A C 1
ATOM 1617 O O . LYS A 1 207 ? -12.246 -5.251 12.724 1.00 97.94 207 LYS A O 1
ATOM 1622 N N . LEU A 1 208 ? -11.357 -4.791 10.716 1.00 98.62 208 LEU A N 1
ATOM 1623 C CA . LEU A 1 208 ? -10.347 -3.868 11.234 1.00 98.62 208 LEU A CA 1
ATOM 1624 C C . LEU A 1 208 ? -11.032 -2.549 11.622 1.00 98.62 208 LEU A C 1
ATOM 1626 O O . LEU A 1 208 ? -11.505 -1.812 10.754 1.00 98.62 208 LEU A O 1
ATOM 1630 N N . LYS A 1 209 ? -11.163 -2.290 12.926 1.00 98.06 209 LYS A N 1
ATOM 1631 C CA . LYS A 1 209 ? -11.933 -1.153 13.466 1.00 98.06 209 LYS A CA 1
ATOM 1632 C C . LYS A 1 209 ? -11.067 -0.084 14.121 1.00 98.06 209 LYS A C 1
ATOM 1634 O O . LYS A 1 209 ? -11.481 1.072 14.150 1.00 98.06 209 LYS A O 1
ATOM 1639 N N . ALA A 1 210 ? -9.892 -0.475 14.592 1.00 98.50 210 ALA A N 1
ATOM 1640 C CA . ALA A 1 210 ? -8.892 0.393 15.185 1.00 98.50 210 ALA A CA 1
ATOM 1641 C C . ALA A 1 210 ? -7.510 -0.001 14.653 1.00 98.50 210 ALA A C 1
ATOM 1643 O O . ALA A 1 210 ? -7.301 -1.144 14.238 1.00 98.50 210 ALA A O 1
ATOM 1644 N N . ILE A 1 211 ? -6.581 0.946 14.658 1.00 98.56 211 ILE A N 1
ATOM 1645 C CA . ILE A 1 211 ? -5.159 0.678 14.452 1.00 98.56 211 ILE A CA 1
ATOM 1646 C C . ILE A 1 211 ? -4.356 1.542 15.413 1.00 98.56 211 ILE A C 1
ATOM 1648 O O . ILE A 1 211 ? -4.711 2.705 15.625 1.00 98.56 211 ILE A O 1
ATOM 1652 N N . HIS A 1 212 ? -3.283 0.976 15.944 1.00 98.12 212 HIS A N 1
ATOM 1653 C CA . HIS A 1 212 ? -2.199 1.672 16.614 1.00 98.12 212 HIS A CA 1
ATOM 1654 C C . HIS A 1 212 ? -0.981 1.627 15.692 1.00 98.12 212 HIS A C 1
ATOM 1656 O O . HIS A 1 212 ? -0.565 0.579 15.193 1.00 98.12 212 HIS A O 1
ATOM 1662 N N . ILE A 1 213 ? -0.477 2.809 15.358 1.00 97.06 213 ILE A N 1
ATOM 1663 C CA . ILE A 1 213 ? 0.535 3.001 14.333 1.00 97.06 213 ILE A CA 1
ATOM 1664 C C . ILE A 1 213 ? 1.815 3.474 15.003 1.00 97.06 213 ILE A C 1
ATOM 1666 O O . ILE A 1 213 ? 1.937 4.632 15.411 1.00 97.06 213 ILE A O 1
ATOM 1670 N N . HIS A 1 214 ? 2.804 2.597 15.002 1.00 94.94 214 HIS A N 1
ATOM 1671 C CA . HIS A 1 214 ? 4.187 2.939 15.275 1.00 94.94 214 HIS A CA 1
ATOM 1672 C C . HIS A 1 214 ? 5.130 1.943 14.599 1.00 94.94 214 HIS A C 1
ATOM 1674 O O . HIS A 1 214 ? 4.728 0.886 14.110 1.00 94.94 214 HIS A O 1
ATOM 1680 N N . ASP A 1 215 ? 6.401 2.310 14.538 1.00 93.50 215 ASP A N 1
ATOM 1681 C CA . ASP A 1 215 ? 7.465 1.516 13.940 1.00 93.50 215 ASP A CA 1
ATOM 1682 C C . ASP A 1 215 ? 8.431 1.013 15.011 1.00 93.50 215 ASP A C 1
ATOM 1684 O O . ASP A 1 215 ? 8.488 1.531 16.133 1.00 93.50 215 ASP A O 1
ATOM 1688 N N . ASN A 1 216 ? 9.216 0.007 14.653 1.00 90.44 216 ASN A N 1
ATOM 1689 C CA . ASN A 1 216 ? 10.341 -0.445 15.443 1.00 90.44 216 ASN A CA 1
ATOM 1690 C C . ASN A 1 216 ? 11.365 -1.192 14.575 1.00 90.44 216 ASN A C 1
ATOM 1692 O O . ASN A 1 216 ? 11.245 -1.267 13.356 1.00 90.44 216 ASN A O 1
ATOM 1696 N N . VAL A 1 217 ? 12.423 -1.697 15.203 1.00 86.19 217 VAL A N 1
ATOM 1697 C CA . VAL A 1 217 ? 13.577 -2.269 14.497 1.00 86.19 217 VAL A CA 1
ATOM 1698 C C . VAL A 1 217 ? 13.409 -3.760 14.163 1.00 86.19 217 VAL A C 1
ATOM 1700 O O . VAL A 1 217 ? 14.357 -4.392 13.694 1.00 86.19 217 VAL A O 1
ATOM 1703 N N . GLY A 1 218 ? 12.222 -4.333 14.387 1.00 84.56 218 GLY A N 1
ATOM 1704 C CA . GLY A 1 218 ? 11.985 -5.774 14.331 1.00 84.56 218 GLY A CA 1
ATOM 1705 C C . GLY A 1 218 ? 12.669 -6.507 15.495 1.00 84.56 218 GLY A C 1
ATOM 1706 O O . GLY A 1 218 ? 13.142 -5.866 16.435 1.00 84.56 218 GLY A O 1
ATOM 1707 N N . PRO A 1 219 ? 12.786 -7.845 15.451 1.00 77.19 219 PRO A N 1
ATOM 1708 C CA . PRO A 1 219 ? 13.257 -8.663 16.577 1.00 77.19 219 PRO A CA 1
ATOM 1709 C C . PRO A 1 219 ? 14.782 -8.591 16.841 1.00 77.19 219 PRO A C 1
ATOM 1711 O O . PRO A 1 219 ? 15.367 -9.538 17.363 1.00 77.19 219 PRO A O 1
ATOM 1714 N N . LEU A 1 220 ? 15.460 -7.491 16.479 1.00 64.75 220 LEU A N 1
ATOM 1715 C CA . LEU A 1 220 ? 16.922 -7.343 16.584 1.00 64.75 220 LEU A CA 1
ATOM 1716 C C . LEU A 1 220 ? 17.457 -7.473 18.018 1.00 64.75 220 LEU A C 1
ATOM 1718 O O . LEU A 1 220 ? 18.603 -7.884 18.203 1.00 64.75 220 LEU A O 1
ATOM 1722 N N . PHE A 1 221 ? 16.652 -7.140 19.028 1.00 58.16 221 PHE A N 1
ATOM 1723 C CA . PHE A 1 221 ? 17.003 -7.321 20.433 1.00 58.16 221 PHE A CA 1
ATOM 1724 C C . PHE A 1 221 ? 16.123 -8.420 21.036 1.00 58.16 221 PHE A C 1
ATOM 1726 O O . PHE A 1 221 ? 15.140 -8.149 21.713 1.00 58.16 221 PHE A O 1
ATOM 1733 N N . SER A 1 222 ? 16.466 -9.684 20.780 1.00 49.12 222 SER A N 1
ATOM 1734 C CA . SER A 1 222 ? 15.788 -10.829 21.392 1.00 49.12 222 SER A CA 1
ATOM 1735 C C . SER A 1 222 ? 16.441 -11.180 22.737 1.00 49.12 222 SER A C 1
ATOM 1737 O O . SER A 1 222 ? 17.488 -11.831 22.786 1.00 49.12 222 SER A O 1
ATOM 1739 N N . GLY A 1 223 ? 15.839 -10.739 23.840 1.00 47.81 223 GLY A N 1
ATOM 1740 C CA . GLY A 1 223 ? 16.059 -11.299 25.177 1.00 47.81 223 GLY A CA 1
ATOM 1741 C C . GLY A 1 223 ? 14.827 -12.094 25.629 1.00 47.81 223 GLY A C 1
ATOM 1742 O O . GLY A 1 223 ? 13.762 -11.921 25.040 1.00 47.81 223 GLY A O 1
ATOM 1743 N N . PRO A 1 224 ? 14.914 -12.954 26.665 1.00 44.00 224 PRO A N 1
ATOM 1744 C CA . PRO A 1 224 ? 13.705 -13.504 27.279 1.00 44.00 224 PRO A CA 1
ATOM 1745 C C . PRO A 1 224 ? 12.796 -12.344 27.691 1.00 44.00 224 PRO A C 1
ATOM 1747 O O . PRO A 1 224 ? 13.310 -11.369 28.240 1.00 44.00 224 PRO A O 1
ATOM 1750 N N . VAL A 1 225 ? 11.489 -12.450 27.424 1.00 47.97 225 VAL A N 1
ATOM 1751 C CA . VAL A 1 225 ? 10.470 -11.449 27.787 1.00 47.97 225 VAL A CA 1
ATOM 1752 C C . VAL A 1 225 ? 10.650 -11.085 29.262 1.00 47.97 225 VAL A C 1
ATOM 1754 O O . VAL A 1 225 ? 10.278 -11.839 30.164 1.00 47.97 225 VAL A O 1
ATOM 1757 N N . ARG A 1 226 ? 11.311 -9.956 29.536 1.00 41.19 226 ARG A N 1
ATOM 1758 C CA . ARG A 1 226 ? 11.576 -9.505 30.901 1.00 41.19 226 ARG A CA 1
ATOM 1759 C C . ARG A 1 226 ? 10.353 -8.736 31.351 1.00 41.19 226 ARG A C 1
ATOM 1761 O O . ARG A 1 226 ? 10.312 -7.527 31.189 1.00 41.19 226 ARG A O 1
ATOM 1768 N N . GLN A 1 227 ? 9.397 -9.454 31.942 1.00 39.88 227 GLN A N 1
ATOM 1769 C CA . GLN A 1 227 ? 8.100 -8.910 32.356 1.00 39.88 227 GLN A CA 1
ATOM 1770 C C . GLN A 1 227 ? 7.237 -8.498 31.149 1.00 39.88 227 GLN A C 1
ATOM 1772 O O . GLN A 1 227 ? 7.693 -7.859 30.213 1.00 39.88 227 GLN A O 1
ATOM 1777 N N . ALA A 1 228 ? 5.972 -8.906 31.168 1.00 43.88 228 ALA A N 1
ATOM 1778 C CA . ALA A 1 228 ? 5.034 -8.878 30.044 1.00 43.88 228 ALA A CA 1
ATOM 1779 C C . ALA A 1 228 ? 4.565 -7.473 29.588 1.00 43.88 228 ALA A C 1
ATOM 1781 O O . ALA A 1 228 ? 3.406 -7.323 29.226 1.00 43.88 228 ALA A O 1
ATOM 1782 N N . TYR A 1 229 ? 5.412 -6.439 29.650 1.00 45.97 229 TYR A N 1
ATOM 1783 C CA . TYR A 1 229 ? 4.985 -5.053 29.416 1.00 45.97 229 TYR A CA 1
ATOM 1784 C C . TYR A 1 229 ? 5.954 -4.169 28.622 1.00 45.97 229 TYR A C 1
ATOM 1786 O O . TYR A 1 229 ? 5.726 -2.968 28.564 1.00 45.97 229 TYR A O 1
ATOM 1794 N N . TRP A 1 230 ? 7.013 -4.713 28.018 1.00 51.38 230 TRP A N 1
ATOM 1795 C CA . TRP A 1 230 ? 7.771 -4.032 26.957 1.00 51.38 230 TRP A CA 1
ATOM 1796 C C . TRP A 1 230 ? 8.805 -5.002 26.373 1.00 51.38 230 TRP A C 1
ATOM 1798 O O . TRP A 1 230 ? 9.710 -5.463 27.074 1.00 51.38 230 TRP A O 1
ATOM 1808 N N . ASP A 1 231 ? 8.698 -5.331 25.087 1.00 60.25 231 ASP A N 1
ATOM 1809 C CA . ASP A 1 231 ? 9.848 -5.900 24.383 1.00 60.25 231 ASP A CA 1
ATOM 1810 C C . ASP A 1 231 ? 10.914 -4.798 24.283 1.00 60.25 231 ASP A C 1
ATOM 1812 O O . ASP A 1 231 ? 10.616 -3.641 23.988 1.00 60.25 231 ASP A O 1
ATOM 1816 N N . THR A 1 232 ? 12.187 -5.128 24.508 1.00 65.38 232 THR A N 1
ATOM 1817 C CA . THR A 1 232 ? 13.295 -4.200 24.237 1.00 65.38 232 THR A CA 1
ATOM 1818 C C . THR A 1 232 ? 13.270 -3.655 22.809 1.00 65.38 232 THR A C 1
ATOM 1820 O O . THR A 1 232 ? 13.803 -2.569 22.571 1.00 65.38 232 THR A O 1
ATOM 1823 N N . SER A 1 233 ? 12.671 -4.391 21.878 1.00 78.06 233 SER A N 1
ATOM 1824 C CA . SER A 1 233 ? 12.515 -4.025 20.478 1.00 78.06 233 SER A CA 1
ATOM 1825 C C . SER A 1 233 ? 11.290 -3.154 20.217 1.00 78.06 233 SER A C 1
ATOM 1827 O O . SER A 1 233 ? 11.244 -2.534 19.164 1.00 78.06 233 SER A O 1
ATOM 1829 N N . ASP A 1 234 ? 10.349 -3.024 21.152 1.00 85.88 234 ASP A N 1
ATOM 1830 C CA . ASP A 1 234 ? 9.143 -2.224 20.968 1.00 85.88 234 ASP A CA 1
ATOM 1831 C C . ASP A 1 234 ? 9.391 -0.731 21.241 1.00 85.88 234 ASP A C 1
ATOM 1833 O O . ASP A 1 234 ? 9.324 -0.226 22.362 1.00 85.88 234 ASP A O 1
ATOM 1837 N N . LYS A 1 235 ? 9.824 -0.022 20.198 1.00 84.94 235 LYS A N 1
ATOM 1838 C CA . LYS A 1 235 ? 10.373 1.332 20.328 1.00 84.94 235 LYS A CA 1
ATOM 1839 C C . LYS A 1 235 ? 9.358 2.459 20.152 1.00 84.94 235 LYS A C 1
ATOM 1841 O O . LYS A 1 235 ? 9.747 3.604 20.381 1.00 84.94 235 LYS A O 1
ATOM 1846 N N . HIS A 1 236 ? 8.123 2.176 19.729 1.00 90.31 236 HIS A N 1
ATOM 1847 C CA . HIS A 1 236 ? 7.114 3.201 19.420 1.00 90.31 236 HIS A CA 1
ATOM 1848 C C . HIS A 1 236 ? 7.657 4.371 18.574 1.00 90.31 236 HIS A C 1
ATOM 1850 O O . HIS A 1 236 ? 7.441 5.549 18.880 1.00 90.31 236 HIS A O 1
ATOM 1856 N N . LEU A 1 237 ? 8.432 4.049 17.530 1.00 90.69 237 LEU A N 1
ATOM 1857 C CA . LEU A 1 237 ? 9.027 5.040 16.633 1.00 90.69 237 LEU A CA 1
ATOM 1858 C C . LEU A 1 237 ? 7.978 5.595 15.674 1.00 90.69 237 LEU A C 1
ATOM 1860 O O . LEU A 1 237 ? 6.996 4.936 15.334 1.00 90.69 237 LEU A O 1
ATOM 1864 N N . PHE A 1 238 ? 8.227 6.795 15.157 1.00 92.19 238 PHE A N 1
ATOM 1865 C CA . PHE A 1 238 ? 7.402 7.333 14.086 1.00 92.19 238 PHE A CA 1
ATOM 1866 C C . PHE A 1 238 ? 7.534 6.486 12.792 1.00 92.19 238 PHE A C 1
ATOM 1868 O O . PHE A 1 238 ? 8.662 6.232 12.359 1.00 92.19 238 PHE A O 1
ATOM 1875 N N . PRO A 1 239 ? 6.419 6.133 12.124 1.00 91.56 239 PRO A N 1
ATOM 1876 C CA . PRO A 1 239 ? 6.378 5.394 10.854 1.00 91.56 239 PRO A CA 1
ATOM 1877 C C . PRO A 1 239 ? 7.287 5.913 9.733 1.00 91.56 239 PRO A C 1
ATOM 1879 O O . PRO A 1 239 ? 7.220 7.086 9.372 1.00 91.56 239 PRO A O 1
ATOM 1882 N N . GLY A 1 240 ? 8.069 5.033 9.100 1.00 76.94 240 GLY A N 1
ATOM 1883 C CA . GLY A 1 240 ? 8.690 5.294 7.792 1.00 76.94 240 GLY A CA 1
ATOM 1884 C C . GLY A 1 240 ? 9.933 6.190 7.804 1.00 76.94 240 GLY A C 1
ATOM 1885 O O . GLY A 1 240 ? 10.347 6.667 6.749 1.00 76.94 240 GLY A O 1
ATOM 1886 N N . PHE A 1 241 ? 10.537 6.437 8.969 1.00 67.81 241 PHE A N 1
ATOM 1887 C CA . PHE A 1 241 ? 11.764 7.230 9.090 1.00 67.81 241 PHE A CA 1
ATOM 1888 C C . PHE A 1 241 ? 12.772 6.581 10.050 1.00 67.81 241 PHE A C 1
ATOM 1890 O O . PHE A 1 241 ? 12.400 5.941 11.031 1.00 67.81 241 PHE A O 1
ATOM 1897 N N . PHE A 1 242 ? 14.062 6.840 9.812 1.00 68.50 242 PHE A N 1
ATOM 1898 C CA . PHE A 1 242 ? 15.190 6.355 10.620 1.00 68.50 242 PHE A CA 1
ATOM 1899 C C . PHE A 1 242 ? 15.311 4.820 10.661 1.00 68.50 242 PHE A C 1
ATOM 1901 O O . PHE A 1 242 ? 15.377 4.193 9.611 1.00 68.50 242 PHE A O 1
ATOM 1908 N N . TYR A 1 243 ? 15.426 4.241 11.861 1.00 72.19 243 TYR A N 1
ATOM 1909 C CA . TYR A 1 243 ? 15.741 2.830 12.108 1.00 72.19 243 TYR A CA 1
ATOM 1910 C C . TYR A 1 243 ? 14.514 1.902 12.084 1.00 72.19 243 TYR A C 1
ATOM 1912 O O . TYR A 1 243 ? 14.670 0.703 12.301 1.00 72.19 243 TYR A O 1
ATOM 1920 N N . GLY A 1 244 ? 13.311 2.433 11.846 1.00 83.94 244 GLY A N 1
ATOM 1921 C CA . GLY A 1 244 ? 12.113 1.616 11.655 1.00 83.94 244 GLY A CA 1
ATOM 1922 C C . GLY A 1 244 ? 12.254 0.677 10.455 1.00 83.94 244 GLY A C 1
ATOM 1923 O O . GLY A 1 244 ? 12.873 1.041 9.452 1.00 83.94 244 GLY A O 1
ATOM 1924 N N . SER A 1 245 ? 11.722 -0.539 10.558 1.00 87.88 245 SER A N 1
ATOM 1925 C CA . SER A 1 245 ? 11.858 -1.566 9.516 1.00 87.88 245 SER A CA 1
ATOM 1926 C C . SER A 1 245 ? 10.530 -2.173 9.057 1.00 87.88 245 SER A C 1
ATOM 1928 O O . SER A 1 245 ? 10.534 -3.132 8.282 1.00 87.88 245 SER A O 1
ATOM 1930 N N . ILE A 1 246 ? 9.390 -1.598 9.462 1.00 91.31 246 ILE A N 1
ATOM 1931 C CA . ILE A 1 246 ? 8.082 -1.964 8.905 1.00 91.31 246 ILE A CA 1
ATOM 1932 C C . ILE A 1 246 ? 7.993 -1.542 7.433 1.00 91.31 246 ILE A C 1
ATOM 1934 O O . ILE A 1 246 ? 8.328 -0.419 7.045 1.00 91.31 246 ILE A O 1
ATOM 1938 N N . ASN A 1 247 ? 7.458 -2.428 6.590 1.00 89.31 247 ASN A N 1
ATOM 1939 C CA . ASN A 1 247 ? 7.170 -2.114 5.194 1.00 89.31 247 ASN A CA 1
ATOM 1940 C C . ASN A 1 247 ? 5.885 -1.273 5.067 1.00 89.31 247 ASN A C 1
ATOM 1942 O O . ASN A 1 247 ? 4.814 -1.779 4.719 1.00 89.31 247 ASN A O 1
ATOM 1946 N N . TRP A 1 248 ? 5.993 0.034 5.315 1.00 91.44 248 TRP A N 1
ATOM 1947 C CA . TRP A 1 248 ? 4.856 0.961 5.260 1.00 91.44 248 TRP A CA 1
ATOM 1948 C C . TRP A 1 248 ? 4.155 0.994 3.910 1.00 91.44 248 TRP A C 1
ATOM 1950 O O . TRP A 1 248 ? 2.939 1.145 3.869 1.00 91.44 248 TRP A O 1
ATOM 1960 N N . ASN A 1 249 ? 4.869 0.769 2.806 1.00 85.75 249 ASN A N 1
ATOM 1961 C CA . ASN A 1 249 ? 4.235 0.676 1.496 1.00 85.75 249 ASN A CA 1
ATOM 1962 C C . ASN A 1 249 ? 3.141 -0.409 1.468 1.00 85.75 249 ASN A C 1
ATOM 1964 O O . ASN A 1 249 ? 2.034 -0.179 0.974 1.00 85.75 249 ASN A O 1
ATOM 1968 N N . THR A 1 250 ? 3.422 -1.576 2.056 1.00 87.44 250 THR A N 1
ATOM 1969 C CA . THR A 1 250 ? 2.446 -2.675 2.140 1.00 87.44 250 THR A CA 1
ATOM 1970 C C . THR A 1 250 ? 1.284 -2.361 3.078 1.00 87.44 250 THR A C 1
ATOM 1972 O O . THR A 1 250 ? 0.150 -2.700 2.745 1.00 87.44 250 THR A O 1
ATOM 1975 N N . VAL A 1 251 ? 1.540 -1.666 4.192 1.00 93.44 251 VAL A N 1
ATOM 1976 C CA . VAL A 1 251 ? 0.516 -1.226 5.155 1.00 93.44 251 VAL A CA 1
ATOM 1977 C C . VAL A 1 251 ? -0.446 -0.234 4.508 1.00 93.44 251 VAL A C 1
ATOM 1979 O O . VAL A 1 251 ? -1.652 -0.467 4.484 1.00 93.44 251 VAL A O 1
ATOM 1982 N N . LEU A 1 252 ? 0.086 0.846 3.927 1.00 91.44 252 LEU A N 1
ATOM 1983 C CA . LEU A 1 252 ? -0.701 1.900 3.281 1.00 91.44 252 LEU A CA 1
ATOM 1984 C C . LEU A 1 252 ? -1.549 1.345 2.134 1.00 91.44 252 LEU A C 1
ATOM 1986 O O . LEU A 1 252 ? -2.713 1.711 1.982 1.00 91.44 252 LEU A O 1
ATOM 1990 N N . THR A 1 253 ? -0.968 0.442 1.343 1.00 86.62 253 THR A N 1
ATOM 1991 C CA . THR A 1 253 ? -1.674 -0.229 0.249 1.00 86.62 253 THR A CA 1
ATOM 1992 C C . THR A 1 253 ? -2.810 -1.100 0.785 1.00 86.62 253 THR A C 1
ATOM 1994 O O . THR A 1 253 ? -3.944 -0.952 0.338 1.00 86.62 253 THR A O 1
ATOM 1997 N N . ALA A 1 254 ? -2.548 -1.943 1.788 1.00 92.44 254 ALA A N 1
ATOM 1998 C CA . ALA A 1 254 ? -3.562 -2.825 2.360 1.00 92.44 254 ALA A CA 1
ATOM 1999 C C . ALA A 1 254 ? -4.714 -2.048 3.024 1.00 92.44 254 ALA A C 1
ATOM 2001 O O . ALA A 1 254 ? -5.874 -2.398 2.822 1.00 92.44 254 ALA A O 1
ATOM 2002 N N . LEU A 1 255 ? -4.428 -0.958 3.751 1.00 94.00 255 LEU A N 1
ATOM 2003 C CA . LEU A 1 255 ? -5.463 -0.107 4.362 1.00 94.00 255 LEU A CA 1
ATOM 2004 C C . LEU A 1 255 ? -6.404 0.499 3.311 1.00 94.00 255 LEU A C 1
ATOM 2006 O O . LEU A 1 255 ? -7.615 0.568 3.533 1.00 94.00 255 LEU A O 1
ATOM 2010 N N . ARG A 1 256 ? -5.863 0.906 2.154 1.00 89.38 256 ARG A N 1
ATOM 2011 C CA . ARG A 1 256 ? -6.660 1.402 1.020 1.00 89.38 256 ARG A CA 1
ATOM 2012 C C . ARG A 1 256 ? -7.487 0.293 0.382 1.00 89.38 256 ARG A C 1
ATOM 2014 O O . ARG A 1 256 ? -8.670 0.502 0.135 1.00 89.38 256 ARG A O 1
ATOM 2021 N N . GLU A 1 257 ? -6.895 -0.879 0.151 1.00 88.56 257 GLU A N 1
ATOM 2022 C CA . GLU A 1 257 ? -7.580 -2.040 -0.436 1.00 88.56 257 GLU A CA 1
ATOM 2023 C C . GLU A 1 257 ? -8.803 -2.472 0.383 1.00 88.56 257 GLU A C 1
ATOM 2025 O O . GLU A 1 257 ? -9.847 -2.779 -0.192 1.00 88.56 257 GLU A O 1
ATOM 2030 N N . VAL A 1 258 ? -8.698 -2.462 1.717 1.00 93.88 258 VAL A N 1
ATOM 2031 C CA . VAL A 1 258 ? -9.817 -2.831 2.602 1.00 93.88 258 VAL A CA 1
ATOM 2032 C C . VAL A 1 258 ? -10.778 -1.673 2.889 1.00 93.88 258 VAL A C 1
ATOM 2034 O O . VAL A 1 258 ? -11.810 -1.883 3.527 1.00 93.88 258 VAL A O 1
ATOM 2037 N N . GLY A 1 259 ? -10.465 -0.460 2.418 1.00 92.56 259 GLY A N 1
ATOM 2038 C CA . GLY A 1 259 ? -11.270 0.740 2.641 1.00 92.56 259 GLY A CA 1
ATOM 2039 C C . GLY A 1 259 ? -11.345 1.153 4.113 1.00 92.56 259 GLY A C 1
ATOM 2040 O O . GLY A 1 259 ? -12.420 1.524 4.586 1.00 92.56 259 GLY A O 1
ATOM 2041 N N . TYR A 1 260 ? -10.235 1.054 4.854 1.00 95.38 260 TYR A N 1
ATOM 2042 C CA . TYR A 1 260 ? -10.201 1.389 6.280 1.00 95.38 260 TYR A CA 1
ATOM 2043 C C . TYR A 1 260 ? -10.606 2.853 6.523 1.00 95.38 260 TYR A C 1
ATOM 2045 O O . TYR A 1 260 ? -10.023 3.782 5.964 1.00 95.38 260 TYR A O 1
ATOM 2053 N N . SER A 1 261 ? -11.604 3.057 7.386 1.00 93.06 261 SER A N 1
ATOM 2054 C CA . SER A 1 261 ? -12.215 4.367 7.658 1.00 93.06 261 SER A CA 1
ATOM 2055 C C . SER A 1 261 ? -12.103 4.819 9.121 1.00 93.06 261 SER A C 1
ATOM 2057 O O . SER A 1 261 ? -12.738 5.806 9.512 1.00 93.06 261 SER A O 1
ATOM 2059 N N . GLY A 1 262 ? -11.381 4.057 9.949 1.00 95.56 262 GLY A N 1
ATOM 2060 C CA . GLY A 1 262 ? -11.136 4.380 11.354 1.00 95.56 262 GLY A CA 1
ATOM 2061 C C . GLY A 1 262 ? -10.082 5.476 11.526 1.00 95.56 262 GLY A C 1
ATOM 2062 O O . GLY A 1 262 ? -9.684 6.144 10.566 1.00 95.56 262 GLY A O 1
ATOM 2063 N N . LEU A 1 263 ? -9.643 5.684 12.767 1.00 97.38 263 LEU A N 1
ATOM 2064 C CA . LEU A 1 263 ? -8.539 6.599 13.038 1.00 97.38 263 LEU A CA 1
ATOM 2065 C C . LEU A 1 263 ? -7.218 5.975 12.602 1.00 97.38 263 LEU A C 1
ATOM 2067 O O . LEU A 1 263 ? -6.998 4.781 12.779 1.00 97.38 263 LEU A O 1
ATOM 2071 N N . TRP A 1 264 ? -6.341 6.796 12.039 1.00 97.44 264 TRP A N 1
ATOM 2072 C CA . TRP A 1 264 ? -4.953 6.437 11.787 1.00 97.44 264 TRP A CA 1
ATOM 2073 C C . TRP A 1 264 ? -4.149 6.906 12.994 1.00 97.44 264 TRP A C 1
ATOM 2075 O O . TRP A 1 264 ? -3.560 7.991 12.961 1.00 97.44 264 TRP A O 1
ATOM 2085 N N . ASN A 1 265 ? -4.255 6.147 14.089 1.00 97.88 265 ASN A N 1
ATOM 2086 C CA . ASN A 1 265 ? -3.771 6.580 15.390 1.00 97.88 265 ASN A CA 1
ATOM 2087 C C . ASN A 1 265 ? -2.280 6.327 15.549 1.00 97.88 265 ASN A C 1
ATOM 2089 O O . ASN A 1 265 ? -1.843 5.186 15.577 1.00 97.88 265 ASN A O 1
ATOM 2093 N N . LEU A 1 266 ? -1.510 7.400 15.678 1.00 96.88 266 LEU A N 1
ATOM 2094 C CA . LEU A 1 266 ? -0.109 7.325 16.057 1.00 96.88 266 LEU A CA 1
ATOM 2095 C C . LEU A 1 266 ? 0.005 7.003 17.552 1.00 96.88 266 LEU A C 1
ATOM 2097 O O . LEU A 1 266 ? -0.341 7.841 18.389 1.00 96.88 266 LEU A O 1
ATOM 2101 N N . GLU A 1 267 ? 0.547 5.833 17.876 1.00 92.44 267 GLU A N 1
ATOM 2102 C CA . GLU A 1 267 ? 0.882 5.449 19.250 1.00 92.44 267 GLU A CA 1
ATOM 2103 C C . GLU A 1 267 ? 2.391 5.567 19.458 1.00 92.44 267 GLU A C 1
ATOM 2105 O O . GLU A 1 267 ? 3.152 4.605 19.460 1.00 92.44 267 GLU A O 1
ATOM 2110 N N . ILE A 1 268 ? 2.841 6.812 19.558 1.00 89.50 268 ILE A N 1
ATOM 2111 C CA . ILE A 1 268 ? 4.258 7.165 19.595 1.00 89.50 268 ILE A CA 1
ATOM 2112 C C . ILE A 1 268 ? 4.598 7.802 20.937 1.00 89.50 268 ILE A C 1
ATOM 2114 O O . ILE A 1 268 ? 4.020 8.815 21.331 1.00 89.50 268 ILE A O 1
ATOM 2118 N N . ALA A 1 269 ? 5.548 7.194 21.646 1.00 76.75 269 ALA A N 1
ATOM 2119 C CA . ALA A 1 269 ? 5.943 7.604 22.994 1.00 76.75 269 ALA A CA 1
ATOM 2120 C C . ALA A 1 269 ? 7.401 8.086 23.078 1.00 76.75 269 ALA A C 1
ATOM 2122 O O . ALA A 1 269 ? 7.747 8.850 23.985 1.00 76.75 269 ALA A O 1
ATOM 2123 N N . ALA A 1 270 ? 8.248 7.684 22.122 1.00 69.75 270 ALA A N 1
ATOM 2124 C CA . ALA A 1 270 ? 9.692 7.924 22.158 1.00 69.75 270 ALA A CA 1
ATOM 2125 C C . ALA A 1 270 ? 10.065 9.417 22.254 1.00 69.75 270 ALA A C 1
ATOM 2127 O O . ALA A 1 270 ? 11.015 9.773 22.951 1.00 69.75 270 ALA A O 1
ATOM 2128 N N . ASP A 1 271 ? 9.276 10.293 21.627 1.00 73.75 271 ASP A N 1
ATOM 2129 C CA . ASP A 1 271 ? 9.562 11.729 21.524 1.00 73.75 271 ASP A CA 1
ATOM 2130 C C . ASP A 1 271 ? 8.899 12.585 22.629 1.00 73.75 271 ASP A C 1
ATOM 2132 O O . ASP A 1 271 ? 8.940 13.818 22.575 1.00 73.75 271 ASP A O 1
ATOM 2136 N N . TYR A 1 272 ? 8.299 11.964 23.658 1.00 76.81 272 TYR A N 1
ATOM 2137 C CA . TYR A 1 272 ? 7.544 12.673 24.710 1.00 76.81 272 TYR A CA 1
ATOM 2138 C C . TYR A 1 272 ? 8.004 12.413 26.151 1.00 76.81 272 TYR A C 1
ATOM 2140 O O . TYR A 1 272 ? 7.370 12.913 27.089 1.00 76.81 272 TYR A O 1
ATOM 2148 N N . GLY A 1 273 ? 9.110 11.686 26.333 1.00 69.06 273 GLY A N 1
ATOM 2149 C CA . GLY A 1 273 ? 9.667 11.328 27.638 1.00 69.06 273 GLY A CA 1
ATOM 2150 C C . GLY A 1 273 ? 10.076 12.513 28.527 1.00 69.06 273 GLY A C 1
ATOM 2151 O O . GLY A 1 273 ? 10.242 13.649 28.087 1.00 69.06 273 GLY A O 1
ATOM 2152 N N . SER A 1 274 ? 10.276 12.236 29.817 1.00 63.88 274 SER A N 1
ATOM 2153 C CA . SER A 1 274 ? 10.585 13.235 30.856 1.00 63.88 274 SER A CA 1
ATOM 2154 C C . SER A 1 274 ? 11.964 13.901 30.731 1.00 63.88 274 SER A C 1
ATOM 2156 O O . SER A 1 274 ? 12.199 14.925 31.366 1.00 63.88 274 SER A O 1
ATOM 2158 N N . GLY A 1 275 ? 12.868 13.352 29.912 1.00 67.31 275 GLY A N 1
ATOM 2159 C CA . GLY A 1 275 ? 14.206 13.904 29.649 1.00 67.31 275 GLY A CA 1
ATOM 2160 C C . GLY A 1 275 ? 14.258 14.992 28.570 1.00 67.31 275 GLY A C 1
ATOM 2161 O O . GLY A 1 275 ? 15.344 15.395 28.161 1.00 67.31 275 GLY A O 1
ATOM 2162 N N . ILE A 1 276 ? 13.105 15.439 28.073 1.00 69.44 276 ILE A N 1
ATOM 2163 C CA . ILE A 1 276 ? 12.989 16.313 26.905 1.00 69.44 276 ILE A CA 1
ATOM 2164 C C . ILE A 1 276 ? 12.804 17.784 27.330 1.00 69.44 276 ILE A C 1
ATOM 2166 O O . ILE A 1 276 ? 12.132 18.047 28.331 1.00 69.44 276 ILE A O 1
ATOM 2170 N N . PRO A 1 277 ? 13.367 18.770 26.594 1.00 71.25 277 PRO A N 1
ATOM 2171 C CA . PRO A 1 277 ? 13.267 20.182 26.955 1.00 71.25 277 PRO A CA 1
ATOM 2172 C C . PRO A 1 277 ? 11.814 20.668 27.157 1.00 71.25 277 PRO A C 1
ATOM 2174 O O . PRO A 1 277 ? 10.960 20.437 26.300 1.00 71.25 277 PRO A O 1
ATOM 2177 N N . PRO A 1 278 ? 11.518 21.401 28.247 1.00 63.94 278 PRO A N 1
ATOM 2178 C CA . PRO A 1 278 ? 10.143 21.721 28.646 1.00 63.94 278 PRO A CA 1
ATOM 2179 C C . PRO A 1 278 ? 9.468 22.851 27.843 1.00 63.94 278 PRO A C 1
ATOM 2181 O O . PRO A 1 278 ? 8.266 23.062 28.003 1.00 63.94 278 PRO A O 1
ATOM 2184 N N . TYR A 1 279 ? 10.194 23.585 26.987 1.00 67.06 279 TYR A N 1
ATOM 2185 C CA . TYR A 1 279 ? 9.689 24.797 26.320 1.00 67.06 279 TYR A CA 1
ATOM 2186 C C . TYR A 1 279 ? 9.438 24.593 24.824 1.00 67.06 279 TYR A C 1
ATOM 2188 O O . TYR A 1 279 ? 10.382 24.559 24.038 1.00 67.06 279 TYR A O 1
ATOM 2196 N N . GLY A 1 280 ? 8.169 24.481 24.415 1.00 74.44 280 GLY A N 1
ATOM 2197 C CA . GLY A 1 280 ? 7.755 24.477 23.003 1.00 74.44 280 GLY A CA 1
ATOM 2198 C C . GLY A 1 280 ? 8.152 23.233 22.197 1.00 74.44 280 GLY A C 1
ATOM 2199 O O . GLY A 1 280 ? 7.672 23.051 21.079 1.00 74.44 280 GLY A O 1
ATOM 2200 N N . TYR A 1 281 ? 9.024 22.376 22.738 1.00 85.38 281 TYR A N 1
ATOM 2201 C CA . TYR A 1 281 ? 9.505 21.176 22.060 1.00 85.38 281 TYR A CA 1
ATOM 2202 C C . TYR A 1 281 ? 8.361 20.204 21.783 1.00 85.38 281 TYR A C 1
ATOM 2204 O O . TYR A 1 281 ? 8.225 19.718 20.666 1.00 85.38 281 TYR A O 1
ATOM 2212 N N . ARG A 1 282 ? 7.493 19.962 22.772 1.00 87.56 282 ARG A N 1
ATOM 2213 C CA . ARG A 1 282 ? 6.356 19.048 22.617 1.00 87.56 282 ARG A CA 1
ATOM 2214 C C . ARG A 1 282 ? 5.392 19.539 21.536 1.00 87.56 282 ARG A C 1
ATOM 2216 O O . ARG A 1 282 ? 4.965 18.750 20.702 1.00 87.56 282 ARG A O 1
ATOM 2223 N N . GLU A 1 283 ? 5.090 20.833 21.515 1.00 88.31 283 GLU A N 1
ATOM 2224 C CA . GLU A 1 283 ? 4.248 21.470 20.502 1.00 88.31 283 GLU A CA 1
ATOM 2225 C C . GLU A 1 283 ? 4.876 21.373 19.100 1.00 88.31 283 GLU A C 1
ATOM 2227 O O . GLU A 1 283 ? 4.189 21.043 18.131 1.00 88.31 283 GLU A O 1
ATOM 2232 N N . LEU A 1 284 ? 6.192 21.596 18.990 1.00 90.44 284 LEU A N 1
ATOM 2233 C CA . LEU A 1 284 ? 6.943 21.414 17.747 1.00 90.44 284 LEU A CA 1
ATOM 2234 C C . LEU A 1 284 ? 6.879 19.961 17.254 1.00 90.44 284 LEU A C 1
ATOM 2236 O O . LEU A 1 284 ? 6.575 19.743 16.082 1.00 90.44 284 LEU A O 1
ATOM 2240 N N . VAL A 1 285 ? 7.138 18.988 18.129 1.00 91.38 285 VAL A N 1
ATOM 2241 C CA . VAL A 1 285 ? 7.122 17.556 17.794 1.00 91.38 285 VAL A CA 1
ATOM 2242 C C . VAL A 1 285 ? 5.725 17.101 17.388 1.00 91.38 285 VAL A C 1
ATOM 2244 O O . VAL A 1 285 ? 5.584 16.442 16.364 1.00 91.38 285 VAL A O 1
ATOM 2247 N N . LEU A 1 286 ? 4.676 17.505 18.112 1.00 93.31 286 LEU A N 1
ATOM 2248 C CA . LEU A 1 286 ? 3.288 17.214 17.730 1.00 93.31 286 LEU A CA 1
ATOM 2249 C C . LEU A 1 286 ? 2.973 17.729 16.321 1.00 93.31 286 LEU A C 1
ATOM 2251 O O . LEU A 1 286 ? 2.422 16.991 15.504 1.00 93.31 286 LEU A O 1
ATOM 2255 N N . ARG A 1 287 ? 3.364 18.972 16.009 1.00 94.06 287 ARG A N 1
ATOM 2256 C CA . ARG A 1 287 ? 3.184 19.535 14.665 1.00 94.06 287 ARG A CA 1
ATOM 2257 C C . ARG A 1 287 ? 3.963 18.740 13.614 1.00 94.06 287 ARG A C 1
ATOM 2259 O O . ARG A 1 287 ? 3.404 18.420 12.569 1.00 94.06 287 ARG A O 1
ATOM 2266 N N . GLN A 1 288 ? 5.215 18.379 13.900 1.00 92.81 288 GLN A N 1
ATOM 2267 C CA . GLN A 1 288 ? 6.032 17.559 13.001 1.00 92.81 288 GLN A CA 1
ATOM 2268 C C . GLN A 1 288 ? 5.425 16.173 12.768 1.00 92.81 288 GLN A C 1
ATOM 2270 O O . GLN A 1 288 ? 5.416 15.707 11.634 1.00 92.81 288 GLN A O 1
ATOM 2275 N N . HIS A 1 289 ? 4.910 15.508 13.802 1.00 93.75 289 HIS A N 1
ATOM 2276 C CA . HIS A 1 289 ? 4.245 14.215 13.656 1.00 93.75 289 HIS A CA 1
ATOM 2277 C C . HIS A 1 289 ? 2.993 14.320 12.793 1.00 93.75 289 HIS A C 1
ATOM 2279 O O . HIS A 1 289 ? 2.837 13.509 11.883 1.00 93.75 289 HIS A O 1
ATOM 2285 N N . ARG A 1 290 ? 2.152 15.343 13.002 1.00 94.38 290 ARG A N 1
ATOM 2286 C CA . ARG A 1 290 ? 0.991 15.595 12.137 1.00 94.38 290 ARG A CA 1
ATOM 2287 C C . ARG A 1 290 ? 1.414 15.781 10.681 1.00 94.38 290 ARG A C 1
ATOM 2289 O O . ARG A 1 290 ? 0.901 15.089 9.815 1.00 94.38 290 ARG A O 1
ATOM 2296 N N . GLU A 1 291 ? 2.357 16.680 10.409 1.00 93.00 291 GLU A N 1
ATOM 2297 C CA . GLU A 1 291 ? 2.792 17.005 9.040 1.00 93.00 291 GLU A CA 1
ATOM 2298 C C . GLU A 1 291 ? 3.449 15.809 8.340 1.00 93.00 291 GLU A C 1
ATOM 2300 O O . GLU A 1 291 ? 3.181 15.535 7.169 1.00 93.00 291 GLU A O 1
ATOM 2305 N N . ARG A 1 292 ? 4.272 15.044 9.064 1.00 91.94 292 ARG A N 1
ATOM 2306 C CA . ARG A 1 292 ? 4.882 13.814 8.544 1.00 91.94 292 ARG A CA 1
ATOM 2307 C C . ARG A 1 292 ? 3.836 12.734 8.287 1.00 91.94 292 ARG A C 1
ATOM 2309 O O . ARG A 1 292 ? 3.944 12.035 7.285 1.00 91.94 292 ARG A O 1
ATOM 2316 N N . ALA A 1 293 ? 2.828 12.606 9.149 1.00 92.44 293 ALA A N 1
ATOM 2317 C CA . ALA A 1 293 ? 1.735 11.656 8.965 1.00 92.44 293 ALA A CA 1
ATOM 2318 C C . ALA A 1 293 ? 0.830 12.065 7.799 1.00 92.44 293 ALA A C 1
ATOM 2320 O O . ALA A 1 293 ? 0.426 11.212 7.014 1.00 92.44 293 ALA A O 1
ATOM 2321 N N . GLU A 1 294 ? 0.574 13.364 7.620 1.00 90.50 294 GLU A N 1
ATOM 2322 C CA . GLU A 1 294 ? -0.126 13.896 6.448 1.00 90.50 294 GLU A CA 1
ATOM 2323 C C . GLU A 1 294 ? 0.596 13.501 5.166 1.00 90.50 294 GLU A C 1
ATOM 2325 O O . GLU A 1 294 ? -0.040 12.972 4.257 1.00 90.50 294 GLU A O 1
ATOM 2330 N N . PHE A 1 295 ? 1.918 13.673 5.116 1.00 86.62 295 PHE A N 1
ATOM 2331 C CA . PHE A 1 295 ? 2.715 13.241 3.975 1.00 86.62 295 PHE A CA 1
ATOM 2332 C C . PHE A 1 295 ? 2.674 11.719 3.778 1.00 86.62 295 PHE A C 1
ATOM 2334 O O . PHE A 1 295 ? 2.347 11.249 2.690 1.00 86.62 295 PHE A O 1
ATOM 2341 N N . LEU A 1 296 ? 2.978 10.944 4.823 1.00 88.25 296 LEU A N 1
ATOM 2342 C CA . LEU A 1 296 ? 3.102 9.490 4.736 1.00 88.25 296 LEU A CA 1
ATOM 2343 C C . LEU A 1 296 ? 1.774 8.813 4.387 1.00 88.25 296 LEU A C 1
ATOM 2345 O O . LEU A 1 296 ? 1.725 7.971 3.500 1.00 88.25 296 LEU A O 1
ATOM 2349 N N . PHE A 1 297 ? 0.681 9.164 5.059 1.00 89.56 297 PHE A N 1
ATOM 2350 C CA . PHE A 1 297 ? -0.590 8.457 4.885 1.00 89.56 297 PHE A CA 1
ATOM 2351 C C . PHE A 1 297 ? -1.281 8.811 3.560 1.00 89.56 297 PHE A C 1
ATOM 2353 O O . PHE A 1 297 ? -1.997 7.984 2.986 1.00 89.56 297 PHE A O 1
ATOM 2360 N N . HIS A 1 298 ? -0.985 9.989 3.002 1.00 84.81 298 HIS A N 1
ATOM 2361 C CA . HIS A 1 298 ? -1.404 10.367 1.651 1.00 84.81 298 HIS A CA 1
ATOM 2362 C C . HIS A 1 298 ? -0.401 9.952 0.564 1.00 84.81 298 HIS A C 1
ATOM 2364 O O . HIS A 1 298 ? -0.682 10.164 -0.616 1.00 84.81 298 HIS A O 1
ATOM 2370 N N . TYR A 1 299 ? 0.737 9.342 0.921 1.00 80.31 299 TYR A N 1
ATOM 2371 C CA . TYR A 1 299 ? 1.711 8.856 -0.053 1.00 80.31 299 TYR A CA 1
ATOM 2372 C C . TYR A 1 299 ? 1.134 7.687 -0.852 1.00 80.31 299 TYR A C 1
ATOM 2374 O O . TYR A 1 299 ? 0.882 6.599 -0.324 1.00 80.31 299 TYR A O 1
ATOM 2382 N N . ASP A 1 300 ? 0.910 7.915 -2.139 1.00 76.69 300 ASP A N 1
ATOM 2383 C CA . ASP A 1 300 ? 0.531 6.884 -3.090 1.00 76.69 300 ASP A CA 1
ATOM 2384 C C . ASP A 1 300 ? 1.785 6.423 -3.844 1.00 76.69 300 ASP A C 1
ATOM 2386 O O . ASP A 1 300 ? 2.288 7.182 -4.672 1.00 76.69 300 ASP A O 1
ATOM 2390 N N . PRO A 1 301 ? 2.294 5.204 -3.591 1.00 71.69 301 PRO A N 1
ATOM 2391 C CA . PRO A 1 301 ? 3.471 4.676 -4.288 1.00 71.69 301 PRO A CA 1
ATOM 2392 C C . PRO A 1 301 ? 3.231 4.509 -5.792 1.00 71.69 301 PRO A C 1
ATOM 2394 O O . PRO A 1 301 ? 4.173 4.325 -6.550 1.00 71.69 301 PRO A O 1
ATOM 2397 N N . GLU A 1 302 ? 1.968 4.526 -6.225 1.00 76.81 302 GLU A N 1
ATOM 2398 C CA . GLU A 1 302 ? 1.600 4.413 -7.630 1.00 76.81 302 GLU A CA 1
ATOM 2399 C C . GLU A 1 302 ? 1.455 5.770 -8.332 1.00 76.81 302 GLU A C 1
ATOM 2401 O O . GLU A 1 302 ? 1.263 5.790 -9.547 1.00 76.81 302 GLU A O 1
ATOM 2406 N N . ALA A 1 303 ? 1.501 6.886 -7.594 1.00 82.56 303 ALA A N 1
ATOM 2407 C CA . ALA A 1 303 ? 1.271 8.215 -8.146 1.00 82.56 303 ALA A CA 1
ATOM 2408 C C . ALA A 1 303 ? 2.528 8.824 -8.786 1.00 82.56 303 ALA A C 1
ATOM 2410 O O . ALA A 1 303 ? 3.637 8.602 -8.296 1.00 82.56 303 ALA A O 1
ATOM 2411 N N . PRO A 1 304 ? 2.362 9.667 -9.826 1.00 84.12 304 PRO A N 1
ATOM 2412 C CA . PRO A 1 304 ? 3.426 10.520 -10.334 1.00 84.12 304 PRO A CA 1
ATOM 2413 C C . PRO A 1 304 ? 4.050 11.357 -9.219 1.00 84.12 304 PRO A C 1
ATOM 2415 O O . PRO A 1 304 ? 3.346 11.985 -8.419 1.00 84.12 304 PRO A O 1
ATOM 2418 N N . VAL A 1 305 ? 5.379 11.407 -9.200 1.00 82.50 305 VAL A N 1
ATOM 2419 C CA . VAL A 1 305 ? 6.123 12.290 -8.299 1.00 82.50 305 VAL A CA 1
ATOM 2420 C C . VAL A 1 305 ? 6.216 13.706 -8.886 1.00 82.50 305 VAL A C 1
ATOM 2422 O O . VAL A 1 305 ? 6.014 13.895 -10.088 1.00 82.50 305 VAL A O 1
ATOM 2425 N N . PRO A 1 306 ? 6.517 14.742 -8.078 1.00 81.44 306 PRO A N 1
ATOM 2426 C CA . PRO A 1 306 ? 6.699 16.093 -8.598 1.00 81.44 306 PRO A CA 1
ATOM 2427 C C . PRO A 1 306 ? 7.703 16.144 -9.759 1.00 81.44 306 PRO A C 1
ATOM 2429 O O . PRO A 1 306 ? 8.833 15.674 -9.638 1.00 81.44 306 PRO A O 1
ATOM 2432 N N . GLY A 1 307 ? 7.282 16.743 -10.874 1.00 83.50 307 GLY A N 1
ATOM 2433 C CA . GLY A 1 307 ? 8.068 16.840 -12.107 1.00 83.50 307 GLY A CA 1
ATOM 2434 C C . GLY A 1 307 ? 7.765 15.754 -13.141 1.00 83.50 307 GLY A C 1
ATOM 2435 O O . GLY A 1 307 ? 8.141 15.929 -14.297 1.00 83.50 307 GLY A O 1
ATOM 2436 N N . ASP A 1 308 ? 7.062 14.682 -12.770 1.00 88.12 308 ASP A N 1
ATOM 2437 C CA . ASP A 1 308 ? 6.600 13.686 -13.733 1.00 88.12 308 ASP A CA 1
ATOM 2438 C C . ASP A 1 308 ? 5.309 14.139 -14.446 1.00 88.12 308 ASP A C 1
ATOM 2440 O O . ASP A 1 308 ? 4.524 14.922 -13.892 1.00 88.12 308 ASP A O 1
ATOM 2444 N N . PRO A 1 309 ? 5.051 13.650 -15.673 1.00 89.31 309 PRO A N 1
ATOM 2445 C CA . PRO A 1 309 ? 3.816 13.926 -16.393 1.00 89.31 309 PRO A CA 1
ATOM 2446 C C . PRO A 1 309 ? 2.578 13.428 -15.645 1.00 89.31 309 PRO A C 1
ATOM 2448 O O . PRO A 1 309 ? 2.530 12.311 -15.126 1.00 89.31 309 PRO A O 1
ATOM 2451 N N . VAL A 1 310 ? 1.527 14.245 -15.662 1.00 87.38 310 VAL A N 1
ATOM 2452 C CA . VAL A 1 310 ? 0.206 13.875 -15.151 1.00 87.38 310 VAL A CA 1
ATOM 2453 C C . VAL A 1 310 ? -0.646 13.437 -16.331 1.00 87.38 310 VAL A C 1
ATOM 2455 O O . VAL A 1 310 ? -1.162 14.263 -17.080 1.00 87.38 310 VAL A O 1
ATOM 2458 N N . ASN A 1 311 ? -0.756 12.127 -16.522 1.00 89.88 311 ASN A N 1
ATOM 2459 C CA . ASN A 1 311 ? -1.493 11.560 -17.645 1.00 89.88 311 ASN A CA 1
ATOM 2460 C C . ASN A 1 311 ? -3.007 11.688 -17.431 1.00 89.88 311 ASN A C 1
ATOM 2462 O O . ASN A 1 311 ? -3.567 11.068 -16.529 1.00 89.88 311 ASN A O 1
ATOM 2466 N N . ASP A 1 312 ? -3.668 12.478 -18.278 1.00 87.44 312 ASP A N 1
ATOM 2467 C CA . ASP A 1 312 ? -5.126 12.569 -18.321 1.00 87.44 312 ASP A CA 1
ATOM 2468 C C . ASP A 1 312 ? -5.692 11.497 -19.257 1.00 87.44 312 ASP A C 1
ATOM 2470 O O . ASP A 1 312 ? -5.619 11.615 -20.483 1.00 87.44 312 ASP A O 1
ATOM 2474 N N . PHE A 1 313 ? -6.259 10.441 -18.671 1.00 89.38 313 PHE A N 1
ATOM 2475 C CA . PHE A 1 313 ? -6.878 9.363 -19.436 1.00 89.38 313 PHE A CA 1
ATOM 2476 C C . PHE A 1 313 ? -8.304 9.663 -19.900 1.00 89.38 313 PHE A C 1
ATOM 2478 O O . PHE A 1 313 ? -8.818 8.930 -20.742 1.00 89.38 313 PHE A O 1
ATOM 2485 N N . SER A 1 314 ? -8.944 10.735 -19.414 1.00 86.12 314 SER A N 1
ATOM 2486 C CA . SER A 1 314 ? -10.333 11.062 -19.778 1.00 86.12 314 SER A CA 1
ATOM 2487 C C . SER A 1 314 ? -10.505 11.391 -21.265 1.00 86.12 314 SER A C 1
ATOM 2489 O O . SER A 1 314 ? -11.603 11.280 -21.809 1.00 86.12 314 SER A O 1
ATOM 2491 N N . ARG A 1 315 ? -9.404 11.737 -21.943 1.00 86.62 315 ARG A N 1
ATOM 2492 C CA . ARG A 1 315 ? -9.354 11.980 -23.389 1.00 86.62 315 ARG A CA 1
ATOM 2493 C C . ARG A 1 315 ? -9.348 10.712 -24.247 1.00 86.62 315 ARG A C 1
ATOM 2495 O O . ARG A 1 315 ? -9.534 10.815 -25.457 1.00 86.62 315 ARG A O 1
ATOM 2502 N N . PHE A 1 316 ? -9.112 9.538 -23.662 1.00 88.31 316 PHE A N 1
ATOM 2503 C CA . PHE A 1 316 ? -9.076 8.270 -24.388 1.00 88.31 316 PHE A CA 1
ATOM 2504 C C . PHE A 1 316 ? -10.372 7.488 -24.170 1.00 88.31 316 PHE A C 1
ATOM 2506 O O . PHE A 1 316 ? -10.901 7.426 -23.062 1.00 88.31 316 PHE A O 1
ATOM 2513 N N . GLN A 1 317 ? -10.881 6.863 -25.231 1.00 88.62 317 GLN A N 1
ATOM 2514 C CA . GLN A 1 317 ? -12.103 6.063 -25.166 1.00 88.62 317 GLN A CA 1
ATOM 2515 C C . GLN A 1 317 ? -11.781 4.631 -24.707 1.00 88.62 317 GLN A C 1
ATOM 2517 O O . GLN A 1 317 ? -10.969 3.961 -25.352 1.00 88.62 317 GLN A O 1
ATOM 2522 N N . PRO A 1 318 ? -12.400 4.127 -23.621 1.00 93.31 318 PRO A N 1
ATOM 2523 C CA . PRO A 1 318 ? -12.324 2.714 -23.270 1.00 93.31 318 PRO A CA 1
ATOM 2524 C C . PRO A 1 318 ? -12.908 1.830 -24.379 1.00 93.31 318 PRO A C 1
ATOM 2526 O O . PRO A 1 318 ? -13.832 2.224 -25.089 1.00 93.31 318 PRO A O 1
ATOM 2529 N N . ILE A 1 319 ? -12.413 0.600 -24.488 1.00 94.56 319 ILE A N 1
ATOM 2530 C CA . ILE A 1 319 ? -12.900 -0.395 -25.453 1.00 94.56 319 ILE A CA 1
ATOM 2531 C C . ILE A 1 319 ? -13.464 -1.571 -24.664 1.00 94.56 319 ILE A C 1
ATOM 2533 O O . ILE A 1 319 ? -12.831 -2.051 -23.726 1.00 94.56 319 ILE A O 1
ATOM 2537 N N . SER A 1 320 ? -14.639 -2.070 -25.044 1.00 93.81 320 SER A N 1
ATOM 2538 C CA . SER A 1 320 ? -15.172 -3.327 -24.518 1.00 93.81 320 SER A CA 1
ATOM 2539 C C . SER A 1 320 ? -15.852 -4.109 -25.637 1.00 93.81 320 SER A C 1
ATOM 2541 O O . SER A 1 320 ? -16.927 -3.746 -26.110 1.00 93.81 320 SER A O 1
ATOM 2543 N N . ARG A 1 321 ? -15.180 -5.166 -26.094 1.00 90.94 321 ARG A N 1
ATOM 2544 C CA . ARG A 1 321 ? -15.640 -6.143 -27.087 1.00 90.94 321 ARG A CA 1
ATOM 2545 C C . ARG A 1 321 ? -15.399 -7.557 -26.548 1.00 90.94 321 ARG A C 1
ATOM 2547 O O . ARG A 1 321 ? -14.823 -7.726 -25.477 1.00 90.94 321 ARG A O 1
ATOM 2554 N N . LYS A 1 322 ? -15.871 -8.574 -27.273 1.00 86.75 322 LYS A N 1
ATOM 2555 C CA . LYS A 1 322 ? -15.815 -9.985 -26.846 1.00 86.75 322 LYS A CA 1
ATOM 2556 C C . LYS A 1 322 ? -14.385 -10.477 -26.571 1.00 86.75 322 LYS A C 1
ATOM 2558 O O . LYS A 1 322 ? -14.189 -11.310 -25.698 1.00 86.75 322 LYS A O 1
ATOM 2563 N N . ASP A 1 323 ? -13.426 -9.989 -27.343 1.00 89.75 323 ASP A N 1
ATOM 2564 C CA . ASP A 1 323 ? -12.047 -10.467 -27.440 1.00 89.75 323 ASP A CA 1
ATOM 2565 C C . ASP A 1 323 ? -11.002 -9.438 -26.990 1.00 89.75 323 ASP A C 1
ATOM 2567 O O . ASP A 1 323 ? -9.838 -9.803 -26.822 1.00 89.75 323 ASP A O 1
ATOM 2571 N N . LEU A 1 324 ? -11.426 -8.187 -26.782 1.00 95.25 324 LEU A N 1
ATOM 2572 C CA . LEU A 1 324 ? -10.582 -7.072 -26.377 1.00 95.25 324 LEU A CA 1
ATOM 2573 C C . LEU A 1 324 ? -11.316 -6.127 -25.426 1.00 95.25 324 LEU A C 1
ATOM 2575 O O . LEU A 1 324 ? -12.387 -5.596 -25.740 1.00 95.25 324 LEU A O 1
ATOM 2579 N N . LYS A 1 325 ? -10.678 -5.828 -24.300 1.00 96.81 325 LYS A N 1
ATOM 2580 C CA . LYS A 1 325 ? -11.082 -4.775 -23.377 1.00 96.81 325 LYS A CA 1
ATOM 2581 C C . LYS A 1 325 ? -9.896 -3.868 -23.062 1.00 96.81 325 LYS A C 1
ATOM 2583 O O . LYS A 1 325 ? -8.825 -4.340 -22.707 1.00 96.81 325 LYS A O 1
ATOM 2588 N N . LEU A 1 326 ? -10.102 -2.560 -23.176 1.00 97.19 326 LEU A N 1
ATOM 2589 C CA . LEU A 1 326 ? -9.140 -1.519 -22.823 1.00 97.19 326 LEU A CA 1
ATOM 2590 C C . LEU A 1 326 ? -9.790 -0.595 -21.801 1.00 97.19 326 LEU A C 1
ATOM 2592 O O . LEU A 1 326 ? -10.838 -0.007 -22.070 1.00 97.19 326 LEU A O 1
ATOM 2596 N N . THR A 1 327 ? -9.178 -0.472 -20.631 1.00 96.62 327 THR A N 1
ATOM 2597 C CA . THR A 1 327 ? -9.662 0.389 -19.546 1.00 96.62 327 THR A CA 1
ATOM 2598 C C . THR A 1 327 ? -8.517 1.166 -18.919 1.00 96.62 327 THR A C 1
ATOM 2600 O O . THR A 1 327 ? -7.356 0.766 -19.000 1.00 96.62 327 THR A O 1
ATOM 2603 N N . PHE A 1 328 ? -8.855 2.271 -18.266 1.00 94.19 328 PHE A N 1
ATOM 2604 C CA . PHE A 1 328 ? -7.909 3.131 -17.567 1.00 94.19 328 PHE A CA 1
ATOM 2605 C C . PHE A 1 328 ? -8.306 3.173 -16.099 1.00 94.19 328 PHE A C 1
ATOM 2607 O O . PHE A 1 328 ? -9.479 3.382 -15.783 1.00 94.19 328 PHE A O 1
ATOM 2614 N N . ARG A 1 329 ? -7.351 2.943 -15.198 1.00 86.75 329 ARG A N 1
ATOM 2615 C CA . ARG A 1 329 ? -7.601 2.997 -13.755 1.00 86.75 329 ARG A CA 1
ATOM 2616 C C . ARG A 1 329 ? -6.465 3.745 -13.082 1.00 86.75 329 ARG A C 1
ATOM 2618 O O . ARG A 1 329 ? -5.308 3.338 -13.180 1.00 86.75 329 ARG A O 1
ATOM 2625 N N . ARG A 1 330 ? -6.810 4.829 -12.379 1.00 84.31 330 ARG A N 1
ATOM 2626 C CA . ARG A 1 330 ? -5.851 5.755 -11.757 1.00 84.31 330 ARG A CA 1
ATOM 2627 C C . ARG A 1 330 ? -4.812 6.222 -12.787 1.00 84.31 330 ARG A C 1
ATOM 2629 O O . ARG A 1 330 ? -5.141 6.985 -13.687 1.00 84.31 330 ARG A O 1
ATOM 2636 N N . TRP A 1 331 ? -3.587 5.718 -12.670 1.00 87.94 331 TRP A N 1
ATOM 2637 C CA . TRP A 1 331 ? -2.417 6.106 -13.447 1.00 87.94 331 TRP A CA 1
ATOM 2638 C C . TRP A 1 331 ? -2.037 5.096 -14.539 1.00 87.94 331 TRP A C 1
ATOM 2640 O O . TRP A 1 331 ? -1.030 5.292 -15.213 1.00 87.94 331 TRP A O 1
ATOM 2650 N N . LYS A 1 332 ? -2.798 4.003 -14.696 1.00 93.19 332 LYS A N 1
ATOM 2651 C CA . LYS A 1 332 ? -2.402 2.833 -15.492 1.00 93.19 332 LYS A CA 1
ATOM 2652 C C . LYS A 1 332 ? -3.376 2.521 -16.625 1.00 93.19 332 LYS A C 1
ATOM 2654 O O . LYS A 1 332 ? -4.573 2.812 -16.557 1.00 93.19 332 LYS A O 1
ATOM 2659 N N . ILE A 1 333 ? -2.832 1.869 -17.650 1.00 96.69 333 ILE A N 1
ATOM 2660 C CA . ILE A 1 333 ? -3.552 1.390 -18.832 1.00 96.69 333 ILE A CA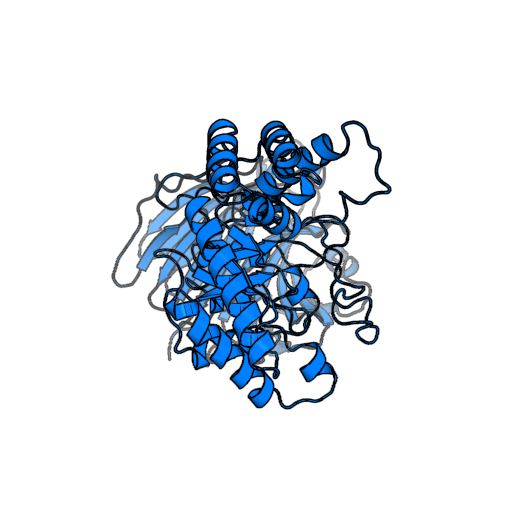 1
ATOM 2661 C C . ILE A 1 333 ? -3.684 -0.127 -18.718 1.00 96.69 333 ILE A C 1
ATOM 2663 O O . ILE A 1 333 ? -2.681 -0.824 -18.576 1.00 96.69 333 ILE A O 1
ATOM 2667 N N . HIS A 1 334 ? -4.906 -0.641 -18.808 1.00 97.12 334 HIS A N 1
ATOM 2668 C CA . HIS A 1 334 ? -5.201 -2.068 -18.719 1.00 97.12 334 HIS A CA 1
ATOM 2669 C C . HIS A 1 334 ? -5.761 -2.570 -20.044 1.00 97.12 334 HIS A C 1
ATOM 2671 O O . HIS A 1 334 ? -6.822 -2.111 -20.472 1.00 97.12 334 HIS A O 1
ATOM 2677 N N . ALA A 1 335 ? -5.078 -3.533 -20.655 1.00 97.25 335 ALA A N 1
ATOM 2678 C CA . ALA A 1 335 ? -5.554 -4.245 -21.831 1.00 97.25 335 ALA A CA 1
ATOM 2679 C C . ALA A 1 335 ? -5.805 -5.715 -21.483 1.00 97.25 335 ALA A C 1
ATOM 2681 O O . ALA A 1 335 ? -4.992 -6.365 -20.828 1.00 97.25 335 ALA A O 1
ATOM 2682 N N . GLU A 1 336 ? -6.939 -6.237 -21.919 1.00 97.06 336 GLU A N 1
ATOM 2683 C CA . GLU A 1 336 ? -7.372 -7.609 -21.705 1.00 97.06 336 GLU A CA 1
ATOM 2684 C C . GLU A 1 336 ? -7.782 -8.213 -23.043 1.00 97.06 336 GLU A C 1
ATOM 2686 O O . GLU A 1 336 ? -8.636 -7.681 -23.748 1.00 97.06 336 GLU A O 1
ATOM 2691 N N . PHE A 1 337 ? -7.150 -9.332 -23.363 1.00 95.25 337 PHE A N 1
ATOM 2692 C CA . PHE A 1 337 ? -7.407 -10.178 -24.514 1.00 95.25 337 PHE A CA 1
ATOM 2693 C C . PHE A 1 337 ? -7.957 -11.518 -24.032 1.00 95.25 337 PHE A C 1
ATOM 2695 O O . PHE A 1 337 ? -7.828 -11.877 -22.862 1.00 95.25 337 PHE A O 1
ATOM 2702 N N . SER A 1 338 ? -8.486 -12.321 -24.956 1.00 91.25 338 SER A N 1
ATOM 2703 C CA . SER A 1 338 ? -9.039 -13.653 -24.644 1.00 91.25 338 SER A CA 1
ATOM 2704 C C . SER A 1 338 ? -8.091 -14.563 -23.845 1.00 91.25 338 SER A C 1
ATOM 2706 O O . SER A 1 338 ? -8.551 -15.439 -23.115 1.00 91.25 338 SER A O 1
ATOM 2708 N N . ARG A 1 339 ? -6.773 -14.388 -23.999 1.00 88.19 339 ARG A N 1
ATOM 2709 C CA . ARG A 1 339 ? -5.757 -15.234 -23.359 1.00 88.19 339 ARG A CA 1
ATOM 2710 C C . ARG A 1 339 ? -4.921 -14.547 -22.300 1.00 88.19 339 ARG A C 1
ATOM 2712 O O . ARG A 1 339 ? -4.311 -15.242 -21.490 1.00 88.19 339 ARG A O 1
ATOM 2719 N N . TYR A 1 340 ? -4.845 -13.223 -22.305 1.00 93.31 340 TYR A N 1
ATOM 2720 C CA . TYR A 1 340 ? -3.952 -12.533 -21.393 1.00 93.31 340 TYR A CA 1
ATOM 2721 C C . TYR A 1 340 ? -4.455 -11.145 -21.017 1.00 93.31 340 TYR A C 1
ATOM 2723 O O . TYR A 1 340 ? -5.203 -10.503 -21.747 1.00 93.31 340 TYR A O 1
ATOM 2731 N N . GLN A 1 341 ? -4.010 -10.683 -19.859 1.00 95.69 341 GLN A N 1
ATOM 2732 C CA . GLN A 1 341 ? -4.256 -9.349 -19.333 1.00 95.69 341 GLN A CA 1
ATOM 2733 C C . GLN A 1 341 ? -2.907 -8.682 -19.097 1.00 95.69 341 GLN A C 1
ATOM 2735 O O . GLN A 1 341 ? -1.988 -9.316 -18.583 1.00 95.69 341 GLN A O 1
ATOM 2740 N N . VAL A 1 342 ? -2.771 -7.412 -19.451 1.00 96.31 342 VAL A N 1
ATOM 2741 C CA . VAL A 1 342 ? -1.536 -6.649 -19.269 1.00 96.31 342 VAL A CA 1
ATOM 2742 C C . VAL A 1 342 ? -1.847 -5.255 -18.746 1.00 96.31 342 VAL A C 1
ATOM 2744 O O . VAL A 1 342 ? -2.825 -4.621 -19.140 1.00 96.31 342 VAL A O 1
ATOM 2747 N N . THR A 1 343 ? -1.007 -4.780 -17.831 1.00 96.44 343 THR A N 1
ATOM 2748 C CA . THR A 1 343 ? -1.103 -3.441 -17.250 1.00 96.44 343 THR A CA 1
ATOM 2749 C C . THR A 1 343 ? 0.166 -2.658 -17.550 1.00 96.44 343 THR A C 1
ATOM 2751 O O . THR A 1 343 ? 1.229 -2.999 -17.032 1.00 96.44 343 THR A O 1
ATOM 2754 N N . ALA A 1 344 ? 0.052 -1.595 -18.345 1.00 96.31 344 ALA A N 1
ATOM 2755 C CA . ALA A 1 344 ? 1.134 -0.648 -18.586 1.00 96.31 344 ALA A CA 1
ATOM 2756 C C . ALA A 1 344 ? 1.088 0.500 -17.569 1.00 96.31 344 ALA A C 1
ATOM 2758 O O . ALA A 1 344 ? 0.027 1.060 -17.280 1.00 96.31 344 ALA A O 1
ATOM 2759 N N . ASP A 1 345 ? 2.256 0.840 -17.035 1.00 95.06 345 ASP A N 1
ATOM 2760 C CA . ASP A 1 345 ? 2.445 1.806 -15.959 1.00 95.06 345 ASP A CA 1
ATOM 2761 C C . ASP A 1 345 ? 3.352 2.953 -16.440 1.00 95.06 345 ASP A C 1
ATOM 2763 O O . ASP A 1 345 ? 4.580 2.841 -16.367 1.00 95.06 345 ASP A O 1
ATOM 2767 N N . PRO A 1 346 ? 2.771 4.047 -16.974 1.00 95.12 346 PRO A N 1
ATOM 2768 C CA . PRO A 1 346 ? 3.541 5.199 -17.431 1.00 95.12 346 PRO A CA 1
ATOM 2769 C C . PRO A 1 346 ? 4.273 5.919 -16.302 1.00 95.12 346 PRO A C 1
ATOM 2771 O O . PRO A 1 346 ? 5.268 6.573 -16.583 1.00 95.12 346 PRO A O 1
ATOM 2774 N N . VAL A 1 347 ? 3.820 5.804 -15.049 1.00 92.75 347 VAL A N 1
ATOM 2775 C CA . VAL A 1 347 ? 4.436 6.494 -13.903 1.00 92.75 347 VAL A CA 1
ATOM 2776 C C . VAL A 1 347 ? 5.836 5.961 -13.622 1.00 92.75 347 VAL A C 1
ATOM 2778 O O . VAL A 1 347 ? 6.724 6.723 -13.265 1.00 92.75 347 VAL A O 1
ATOM 2781 N N . HIS A 1 348 ? 6.051 4.667 -13.844 1.00 91.06 348 HIS A N 1
ATOM 2782 C CA . HIS A 1 348 ? 7.308 3.992 -13.532 1.00 91.06 348 HIS A CA 1
ATOM 2783 C C . HIS A 1 348 ? 8.027 3.542 -14.808 1.00 91.06 348 HIS A C 1
ATOM 2785 O O . HIS A 1 348 ? 8.258 2.348 -15.022 1.00 91.06 348 HIS A O 1
ATOM 2791 N N . GLY A 1 349 ? 8.346 4.493 -15.690 1.00 92.06 349 GLY A N 1
ATOM 2792 C CA . GLY A 1 349 ? 9.138 4.233 -16.897 1.00 92.06 349 GLY A CA 1
ATOM 2793 C C . GLY A 1 349 ? 8.402 3.507 -18.026 1.00 92.06 349 GLY A C 1
ATOM 2794 O O . GLY A 1 349 ? 9.041 2.892 -18.880 1.00 92.06 349 GLY A O 1
ATOM 2795 N N . GLY A 1 350 ? 7.064 3.507 -18.030 1.00 93.44 350 GLY A N 1
ATOM 2796 C CA . GLY A 1 350 ? 6.273 2.822 -19.063 1.00 93.44 350 GLY A CA 1
ATOM 2797 C C . GLY A 1 350 ? 6.422 1.296 -19.047 1.00 93.44 350 GLY A C 1
ATOM 2798 O O . GLY A 1 350 ? 6.269 0.639 -20.084 1.00 93.44 350 GLY A O 1
ATOM 2799 N N . ARG A 1 351 ? 6.766 0.724 -17.888 1.00 94.31 351 ARG A N 1
ATOM 2800 C CA . ARG A 1 351 ? 6.884 -0.724 -17.663 1.00 94.31 351 ARG A CA 1
ATOM 2801 C C . ARG A 1 351 ? 5.551 -1.444 -17.822 1.00 94.31 351 ARG A C 1
ATOM 2803 O O . ARG A 1 351 ? 4.488 -0.829 -17.719 1.00 94.31 351 ARG A O 1
ATOM 2810 N N . LEU A 1 352 ? 5.595 -2.768 -17.953 1.00 95.50 352 LEU A N 1
ATOM 2811 C CA . LEU A 1 352 ? 4.421 -3.591 -17.650 1.00 95.50 352 LEU A CA 1
ATOM 2812 C C . LEU A 1 352 ? 4.479 -3.973 -16.170 1.00 95.50 352 LEU A C 1
ATOM 2814 O O . LEU A 1 352 ? 5.420 -4.637 -15.738 1.00 95.50 352 LEU A O 1
ATOM 2818 N N . ALA A 1 353 ? 3.505 -3.507 -15.391 1.00 92.31 353 ALA A N 1
ATOM 2819 C CA . ALA A 1 353 ? 3.450 -3.718 -13.943 1.00 92.31 353 ALA A CA 1
ATOM 2820 C C . ALA A 1 353 ? 2.775 -5.045 -13.557 1.00 92.31 353 ALA A C 1
ATOM 2822 O O . ALA A 1 353 ? 3.023 -5.572 -12.478 1.00 92.31 353 ALA A O 1
ATOM 2823 N N . SER A 1 354 ? 1.919 -5.571 -14.431 1.00 92.44 354 SER A N 1
ATOM 2824 C CA . SER A 1 354 ? 1.303 -6.894 -14.314 1.00 92.44 354 SER A CA 1
ATOM 2825 C C . SER A 1 354 ? 1.088 -7.442 -15.715 1.00 92.44 354 SER A C 1
ATOM 2827 O O . SER A 1 354 ? 0.761 -6.692 -16.644 1.00 92.44 354 SER A O 1
ATOM 2829 N N . TRP A 1 355 ? 1.287 -8.743 -15.861 1.00 92.75 355 TRP A N 1
ATOM 2830 C CA . TRP A 1 355 ? 1.017 -9.481 -17.075 1.00 92.75 355 TRP A CA 1
ATOM 2831 C C . TRP A 1 355 ? 0.574 -10.890 -16.696 1.00 92.75 355 TRP A C 1
ATOM 2833 O O . TRP A 1 355 ? 1.332 -11.672 -16.127 1.00 92.75 355 TRP A O 1
ATOM 2843 N N . LYS A 1 356 ? -0.680 -11.217 -17.004 1.00 91.38 356 LYS A N 1
ATOM 2844 C CA . LYS A 1 356 ? -1.270 -12.525 -16.739 1.00 91.38 356 LYS A CA 1
ATOM 2845 C C . LYS A 1 356 ? -1.550 -13.240 -18.040 1.00 91.38 356 LYS A C 1
ATOM 2847 O O . LYS A 1 356 ? -2.282 -12.693 -18.852 1.00 91.38 356 LYS A O 1
ATOM 2852 N N . ILE A 1 357 ? -1.044 -14.454 -18.210 1.00 89.06 357 ILE A N 1
ATOM 2853 C CA . ILE A 1 357 ? -1.335 -15.314 -19.364 1.00 89.06 357 ILE A CA 1
ATOM 2854 C C . ILE A 1 357 ? -2.087 -16.540 -18.853 1.00 89.06 357 ILE A C 1
ATOM 2856 O O . ILE A 1 357 ? -1.680 -17.154 -17.868 1.00 89.06 357 ILE A O 1
ATOM 2860 N N . ASP A 1 358 ? -3.225 -16.857 -19.474 1.00 87.31 358 ASP A N 1
ATOM 2861 C CA . ASP A 1 358 ? -4.109 -17.963 -19.090 1.00 87.31 358 ASP A CA 1
ATOM 2862 C C . ASP A 1 358 ? -4.438 -17.954 -17.573 1.00 87.31 358 ASP A C 1
ATOM 2864 O O . ASP A 1 358 ? -4.475 -18.982 -16.897 1.00 87.31 358 ASP A O 1
ATOM 2868 N N . GLY A 1 359 ? -4.655 -16.749 -17.027 1.00 86.44 359 GLY A N 1
ATOM 2869 C CA . GLY A 1 359 ? -5.004 -16.500 -15.622 1.00 86.44 359 GLY A CA 1
ATOM 2870 C C . GLY A 1 359 ? -3.832 -16.488 -14.632 1.00 86.44 359 GLY A C 1
ATOM 2871 O O . GLY A 1 359 ? -4.050 -16.223 -13.450 1.00 86.44 359 GLY A O 1
ATOM 2872 N N . ARG A 1 360 ? -2.596 -16.739 -15.078 1.00 85.06 360 ARG A N 1
ATOM 2873 C CA . ARG A 1 360 ? -1.405 -16.821 -14.217 1.00 85.06 360 ARG A CA 1
ATOM 2874 C C . ARG A 1 360 ? -0.549 -15.573 -14.357 1.00 85.06 360 ARG A C 1
ATOM 2876 O O . ARG A 1 360 ? -0.209 -15.204 -15.474 1.00 85.06 360 ARG A O 1
ATOM 2883 N N . GLU A 1 361 ? -0.196 -14.943 -13.238 1.00 87.06 361 GLU A N 1
ATOM 2884 C CA . GLU A 1 361 ? 0.744 -13.815 -13.220 1.00 87.06 361 GLU A CA 1
ATOM 2885 C C . GLU A 1 361 ? 2.140 -14.297 -13.617 1.00 87.06 361 GLU A C 1
ATOM 2887 O O . GLU A 1 361 ? 2.657 -15.260 -13.049 1.00 87.06 361 GLU A O 1
ATOM 2892 N N . ILE A 1 362 ? 2.721 -13.630 -14.613 1.00 83.62 362 ILE A N 1
ATOM 2893 C CA . ILE A 1 362 ? 4.023 -13.988 -15.170 1.00 83.62 362 ILE A CA 1
ATOM 2894 C C . ILE A 1 362 ? 5.134 -13.024 -14.747 1.00 83.62 362 ILE A C 1
ATOM 2896 O O . ILE A 1 362 ? 6.309 -13.292 -14.982 1.00 83.62 362 ILE A O 1
ATOM 2900 N N . LEU A 1 363 ? 4.790 -11.927 -14.070 1.00 85.94 363 LEU A N 1
ATOM 2901 C CA . LEU A 1 363 ? 5.742 -10.986 -13.480 1.00 85.94 363 LEU A CA 1
ATOM 2902 C C . LEU A 1 363 ? 5.805 -11.168 -11.965 1.00 85.94 363 LEU A C 1
ATOM 2904 O O . LEU A 1 363 ? 4.838 -11.594 -11.337 1.00 85.94 363 LEU A O 1
ATOM 2908 N N . PHE A 1 364 ? 6.944 -10.839 -11.356 1.00 78.38 364 PHE A N 1
ATOM 2909 C CA . PHE A 1 364 ? 7.052 -10.920 -9.900 1.00 78.38 364 PHE A CA 1
ATOM 2910 C C . PHE A 1 364 ? 6.122 -9.874 -9.248 1.00 78.38 364 PHE A C 1
ATOM 2912 O O . PHE A 1 364 ? 6.220 -8.682 -9.574 1.00 78.38 364 PHE A O 1
ATOM 2919 N N . PRO A 1 365 ? 5.202 -10.291 -8.359 1.00 69.50 365 PRO A N 1
ATOM 2920 C CA . PRO A 1 365 ? 4.177 -9.409 -7.812 1.00 69.50 365 PRO A CA 1
ATOM 2921 C C . PRO A 1 365 ? 4.792 -8.313 -6.935 1.00 69.50 365 PRO A C 1
ATOM 2923 O O . PRO A 1 365 ? 5.826 -8.514 -6.301 1.00 69.50 365 PRO A O 1
ATOM 2926 N N . ASN A 1 366 ? 4.137 -7.150 -6.874 1.00 65.31 366 ASN A N 1
ATOM 2927 C CA . ASN A 1 366 ? 4.528 -6.003 -6.036 1.00 65.31 366 ASN A CA 1
ATOM 2928 C C . ASN A 1 366 ? 5.949 -5.458 -6.272 1.00 65.31 366 ASN A C 1
ATOM 2930 O O . ASN A 1 366 ? 6.480 -4.724 -5.441 1.00 65.31 366 ASN A O 1
ATOM 2934 N N . SER A 1 367 ? 6.577 -5.792 -7.396 1.00 74.56 367 SER A N 1
ATOM 2935 C CA . SER A 1 367 ? 7.890 -5.254 -7.731 1.00 74.56 367 SER A CA 1
ATOM 2936 C C . SER A 1 367 ? 7.817 -3.817 -8.235 1.00 74.56 367 SER A C 1
ATOM 2938 O O . SER A 1 367 ? 6.879 -3.436 -8.937 1.00 74.56 367 SER A O 1
ATOM 2940 N N . ALA A 1 368 ? 8.868 -3.043 -7.964 1.00 74.12 368 ALA A N 1
ATOM 2941 C CA . ALA A 1 368 ? 9.108 -1.723 -8.545 1.00 74.12 368 ALA A CA 1
ATOM 2942 C C . ALA A 1 368 ? 9.634 -1.774 -9.998 1.00 74.12 368 ALA A C 1
ATOM 2944 O O . ALA A 1 368 ? 9.736 -0.735 -10.648 1.00 74.12 368 ALA A O 1
ATOM 2945 N N . TYR A 1 369 ? 9.889 -2.969 -10.551 1.00 83.38 369 TYR A N 1
ATOM 2946 C CA . TYR A 1 369 ? 10.537 -3.125 -11.856 1.00 83.38 369 TYR A CA 1
ATOM 2947 C C . TYR A 1 369 ? 9.630 -3.683 -12.972 1.00 83.38 369 TYR A C 1
ATOM 2949 O O . TYR A 1 369 ? 9.483 -3.072 -14.023 1.00 83.38 369 TYR A O 1
ATOM 2957 N N . GLY A 1 370 ? 8.919 -4.788 -12.754 1.00 89.62 370 GLY A N 1
ATOM 2958 C CA . GLY A 1 370 ? 8.045 -5.376 -13.785 1.00 89.62 370 GLY A CA 1
ATOM 2959 C C . GLY A 1 370 ? 8.784 -5.796 -15.072 1.00 89.62 370 GLY A C 1
ATOM 2960 O O . GLY A 1 370 ? 9.895 -6.323 -15.015 1.00 89.62 370 GLY A O 1
ATOM 2961 N N . TRP A 1 371 ? 8.159 -5.592 -16.236 1.00 93.12 371 TRP A N 1
ATOM 2962 C CA . TRP A 1 371 ? 8.690 -6.014 -17.542 1.00 93.12 371 TRP A CA 1
ATOM 2963 C C . TRP A 1 371 ? 9.098 -4.836 -18.432 1.00 93.12 371 TRP A C 1
ATOM 2965 O O . TRP A 1 371 ? 8.322 -3.891 -18.620 1.00 93.12 371 TRP A O 1
ATOM 2975 N N . CYS A 1 372 ? 10.272 -4.954 -19.061 1.00 94.00 372 CYS A N 1
ATOM 2976 C CA . CYS A 1 372 ? 10.824 -4.013 -20.035 1.00 94.00 372 CYS A CA 1
ATOM 2977 C C . CYS A 1 372 ? 10.915 -2.562 -19.556 1.00 94.00 372 CYS A C 1
ATOM 2979 O O . CYS A 1 372 ? 10.466 -1.665 -20.276 1.00 94.00 372 CYS A O 1
ATOM 2981 N N . ILE A 1 373 ? 11.479 -2.293 -18.382 1.00 93.69 373 ILE A N 1
ATOM 2982 C CA . ILE A 1 373 ? 11.888 -0.910 -18.102 1.00 93.69 373 ILE A CA 1
ATOM 2983 C C . ILE A 1 373 ? 13.119 -0.600 -18.961 1.00 93.69 373 ILE A C 1
ATOM 2985 O O . ILE A 1 373 ? 14.107 -1.336 -18.864 1.00 93.69 373 ILE A O 1
ATOM 2989 N N . PRO A 1 374 ? 13.098 0.455 -19.794 1.00 94.50 374 PRO A N 1
ATOM 2990 C CA . PRO A 1 374 ? 14.300 0.901 -20.474 1.00 94.50 374 PRO A CA 1
ATOM 2991 C C . PRO A 1 374 ? 15.283 1.509 -19.469 1.00 94.50 374 PRO A C 1
ATOM 2993 O O . PRO A 1 374 ? 14.901 2.129 -18.476 1.00 94.50 374 PRO A O 1
ATOM 2996 N N . GLY A 1 375 ? 16.570 1.353 -19.728 1.00 92.19 375 GLY A N 1
ATOM 2997 C CA . GLY A 1 375 ? 17.596 1.966 -18.901 1.00 92.19 375 GLY A CA 1
ATOM 2998 C C . GLY A 1 375 ? 18.924 2.057 -19.617 1.00 92.19 375 GLY A C 1
ATOM 2999 O O . GLY A 1 375 ? 19.144 1.407 -20.641 1.00 92.19 375 GLY A O 1
ATOM 3000 N N . VAL A 1 376 ? 19.828 2.836 -19.041 1.00 89.94 376 VAL A N 1
ATOM 3001 C CA . VAL A 1 376 ? 21.225 2.867 -19.457 1.00 89.94 376 VAL A CA 1
ATOM 3002 C C . VAL A 1 376 ? 21.990 1.752 -18.742 1.00 89.94 376 VAL A C 1
ATOM 3004 O O . VAL A 1 376 ? 21.766 1.470 -17.563 1.00 89.94 376 VAL A O 1
ATOM 3007 N N . TRP A 1 377 ? 22.875 1.085 -19.476 1.00 84.38 377 TRP A N 1
ATOM 3008 C CA . TRP A 1 377 ? 23.791 0.067 -18.955 1.00 84.38 377 TRP A CA 1
ATOM 3009 C C . TRP A 1 377 ? 25.235 0.581 -18.901 1.00 84.38 377 TRP A C 1
ATOM 3011 O O . TRP A 1 377 ? 25.954 0.293 -17.947 1.00 84.38 377 TRP A O 1
ATOM 3021 N N . MET A 1 378 ? 25.651 1.376 -19.895 1.00 80.38 378 MET A N 1
ATOM 3022 C CA . MET A 1 378 ? 27.007 1.930 -20.002 1.00 80.38 378 MET A CA 1
ATOM 3023 C C . MET A 1 378 ? 27.011 3.440 -20.249 1.00 80.38 378 MET A C 1
ATOM 3025 O O . MET A 1 378 ? 26.098 3.923 -20.920 1.00 80.38 378 MET A O 1
ATOM 3029 N N . PRO A 1 379 ? 28.070 4.166 -19.821 1.00 69.12 379 PRO A N 1
ATOM 3030 C CA . PRO A 1 379 ? 29.333 3.684 -19.211 1.00 69.12 379 PRO A CA 1
ATOM 3031 C C . PRO A 1 379 ? 29.223 3.087 -17.788 1.00 69.12 379 PRO A C 1
ATOM 3033 O O . PRO A 1 379 ? 28.199 3.206 -17.123 1.00 69.12 379 PRO A O 1
ATOM 3036 N N . ARG A 1 380 ? 30.277 2.393 -17.325 1.00 63.53 380 ARG A N 1
ATOM 3037 C CA . ARG A 1 380 ? 30.347 1.731 -16.002 1.00 63.53 380 ARG A CA 1
ATOM 3038 C C . ARG A 1 380 ? 29.974 2.703 -14.866 1.00 63.53 380 ARG A C 1
ATOM 3040 O O . ARG A 1 380 ? 30.308 3.881 -14.932 1.00 63.53 380 ARG A O 1
ATOM 3047 N N . ASN A 1 381 ? 29.316 2.201 -13.816 1.00 59.72 381 ASN A N 1
ATOM 3048 C CA . ASN A 1 381 ? 28.734 2.965 -12.692 1.00 59.72 381 ASN A CA 1
ATOM 3049 C C . ASN A 1 381 ? 27.472 3.789 -13.014 1.00 59.72 381 ASN A C 1
ATOM 3051 O O . ASN A 1 381 ? 26.967 4.479 -12.128 1.00 59.72 381 ASN A O 1
ATOM 3055 N N . LEU A 1 382 ? 26.924 3.689 -14.233 1.00 67.50 382 LEU A N 1
ATOM 3056 C CA . LEU A 1 382 ? 25.648 4.319 -14.584 1.00 67.50 382 LEU A CA 1
ATOM 3057 C C . LEU A 1 382 ? 24.459 3.387 -14.694 1.00 67.50 382 LEU A C 1
ATOM 3059 O O . LEU A 1 382 ? 23.382 3.909 -14.936 1.00 67.50 382 LEU A O 1
ATOM 3063 N N . ALA A 1 383 ? 24.615 2.070 -14.540 1.00 74.38 383 ALA A N 1
ATOM 3064 C CA . ALA A 1 383 ? 23.523 1.118 -14.736 1.00 74.38 383 ALA A CA 1
ATOM 3065 C C . ALA A 1 383 ? 22.260 1.543 -13.957 1.00 74.38 383 ALA A C 1
ATOM 3067 O O . ALA A 1 383 ? 22.143 1.319 -12.752 1.00 74.38 383 ALA A O 1
ATOM 3068 N N . ARG A 1 384 ? 21.317 2.188 -14.651 1.00 84.25 384 ARG A N 1
ATOM 3069 C CA . ARG A 1 384 ? 20.148 2.863 -14.077 1.00 84.25 384 ARG A CA 1
ATOM 3070 C C . ARG A 1 384 ? 18.946 2.584 -14.948 1.00 84.25 384 ARG A C 1
ATOM 3072 O O . ARG A 1 384 ? 19.032 2.523 -16.172 1.00 84.25 384 ARG A O 1
ATOM 3079 N N . LEU A 1 385 ? 17.831 2.355 -14.280 1.00 89.69 385 LEU A N 1
ATOM 3080 C CA . LEU A 1 385 ? 16.544 2.166 -14.918 1.00 89.69 385 LEU A CA 1
ATOM 3081 C C . LEU A 1 385 ? 15.844 3.515 -14.981 1.00 89.69 385 LEU A C 1
ATOM 3083 O O . LEU A 1 385 ? 15.806 4.245 -13.990 1.00 89.69 385 LEU A O 1
ATOM 3087 N N . TRP A 1 386 ? 15.268 3.837 -16.130 1.00 91.75 386 TRP A N 1
ATOM 3088 C CA . TRP A 1 386 ? 14.536 5.079 -16.327 1.00 91.75 386 TRP A CA 1
ATOM 3089 C C . TRP A 1 386 ? 13.118 4.940 -15.774 1.00 91.75 386 TRP A C 1
ATOM 3091 O O . TRP A 1 386 ? 12.153 4.789 -16.511 1.00 91.75 386 TRP A O 1
ATOM 3101 N N . GLN A 1 387 ? 13.008 4.956 -14.444 1.00 89.19 387 GLN A N 1
ATOM 3102 C CA . GLN A 1 387 ? 11.750 4.804 -13.701 1.00 89.19 387 GLN A CA 1
ATOM 3103 C C . GLN A 1 387 ? 10.965 6.112 -13.533 1.00 89.19 387 GLN A C 1
ATOM 3105 O O . GLN A 1 387 ? 9.993 6.144 -12.788 1.00 89.19 387 GLN A O 1
ATOM 3110 N N . PHE A 1 388 ? 11.387 7.194 -14.184 1.00 90.81 388 PHE A N 1
ATOM 3111 C CA . PHE A 1 388 ? 10.625 8.437 -14.181 1.00 90.81 388 PHE A CA 1
ATOM 3112 C C . PHE A 1 388 ? 9.340 8.303 -15.006 1.00 90.81 388 PHE A C 1
ATOM 3114 O O . PHE A 1 388 ? 9.270 7.510 -15.949 1.00 90.81 388 PHE A O 1
ATOM 3121 N N . GLY A 1 389 ? 8.336 9.108 -14.663 1.00 93.31 389 GLY A N 1
ATOM 3122 C CA . GLY A 1 389 ? 7.070 9.138 -15.378 1.00 93.31 389 GLY A CA 1
ATOM 3123 C C . GLY A 1 389 ? 7.222 9.544 -16.842 1.00 93.31 389 GLY A C 1
ATOM 3124 O O . GLY A 1 389 ? 7.936 10.490 -17.178 1.00 93.31 389 GLY A O 1
ATOM 3125 N N . LEU A 1 390 ? 6.502 8.839 -17.709 1.00 95.75 390 LEU A N 1
ATOM 3126 C CA . LEU A 1 390 ? 6.376 9.133 -19.131 1.00 95.75 390 LEU A CA 1
ATOM 3127 C C . LEU A 1 390 ? 4.985 9.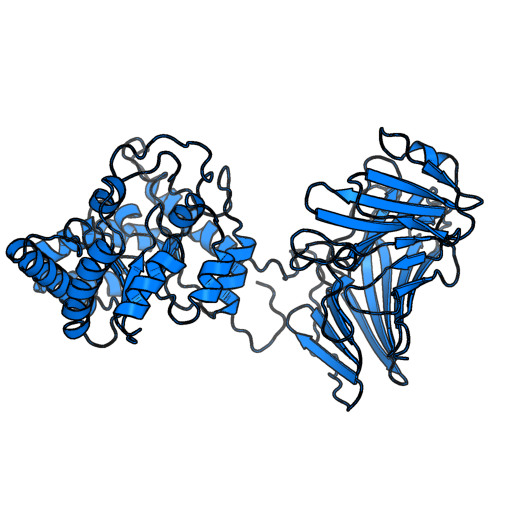699 -19.433 1.00 95.75 390 LEU A C 1
ATOM 3129 O O . LEU A 1 390 ? 3.977 9.281 -18.854 1.00 95.75 390 LEU A O 1
ATOM 3133 N N . ALA A 1 391 ? 4.925 10.642 -20.367 1.00 96.62 391 ALA A N 1
ATOM 3134 C CA . ALA A 1 391 ? 3.680 11.154 -20.908 1.00 96.62 391 ALA A CA 1
ATOM 3135 C C . ALA A 1 391 ? 3.093 10.119 -21.871 1.00 96.62 391 ALA A C 1
ATOM 3137 O O . ALA A 1 391 ? 3.809 9.551 -22.687 1.00 96.62 391 ALA A O 1
ATOM 3138 N N . VAL A 1 392 ? 1.794 9.864 -21.783 1.00 97.25 392 VAL A N 1
ATOM 3139 C CA . VAL A 1 392 ? 1.054 9.009 -22.713 1.00 97.25 392 VAL A CA 1
ATOM 3140 C C . VAL A 1 392 ? 0.581 9.889 -23.856 1.00 97.25 392 VAL A C 1
ATOM 3142 O O . VAL A 1 392 ? -0.446 10.550 -23.728 1.00 97.25 392 VAL A O 1
ATOM 3145 N N . ASP A 1 393 ? 1.322 9.924 -24.959 1.00 95.94 393 ASP A N 1
ATOM 3146 C CA . ASP A 1 393 ? 1.021 10.800 -26.096 1.00 95.94 393 ASP A CA 1
ATOM 3147 C C . ASP A 1 393 ? -0.228 10.338 -26.846 1.00 95.94 393 ASP A C 1
ATOM 3149 O O . ASP A 1 393 ? -1.082 11.144 -27.209 1.00 95.94 393 ASP A O 1
ATOM 3153 N N . GLU A 1 394 ? -0.320 9.030 -27.078 1.00 95.94 394 GLU A N 1
ATOM 3154 C CA . GLU A 1 394 ? -1.240 8.440 -28.042 1.00 95.94 394 GLU A CA 1
ATOM 3155 C C . GLU A 1 394 ? -1.601 7.009 -27.636 1.00 95.94 394 GLU A C 1
ATOM 3157 O O . GLU A 1 394 ? -0.750 6.234 -27.188 1.00 95.94 394 GLU A O 1
ATOM 3162 N N . ILE A 1 395 ? -2.881 6.673 -27.808 1.00 96.81 395 ILE A N 1
ATOM 3163 C CA . ILE A 1 395 ? -3.422 5.323 -27.674 1.00 96.81 395 ILE A CA 1
ATOM 3164 C C . ILE A 1 395 ? -4.309 5.076 -28.890 1.00 96.81 395 ILE A C 1
ATOM 3166 O O . ILE A 1 395 ? -5.338 5.732 -29.047 1.00 96.81 395 ILE A O 1
ATOM 3170 N N . GLU A 1 396 ? -3.914 4.129 -29.728 1.00 95.56 396 GLU A N 1
ATOM 3171 C CA . GLU A 1 396 ? -4.625 3.749 -30.946 1.00 95.56 396 GLU A CA 1
ATOM 3172 C C . GLU A 1 396 ? -5.022 2.279 -30.870 1.00 95.56 396 GLU A C 1
ATOM 3174 O O . GLU A 1 396 ? -4.269 1.444 -30.369 1.00 95.56 396 GLU A O 1
ATOM 3179 N N . GLU A 1 397 ? -6.195 1.945 -31.401 1.00 94.19 397 GLU A N 1
ATOM 3180 C CA . GLU A 1 397 ? -6.573 0.561 -31.660 1.00 94.19 397 GLU A CA 1
ATOM 3181 C C . GLU A 1 397 ? -6.831 0.389 -33.153 1.00 94.19 397 GLU A C 1
ATOM 3183 O O . GLU A 1 397 ? -7.537 1.182 -33.773 1.00 94.19 397 GLU A O 1
ATOM 3188 N N . THR A 1 398 ? -6.225 -0.631 -33.754 1.00 93.62 398 THR A N 1
ATOM 3189 C CA . THR A 1 398 ? -6.435 -0.968 -35.164 1.00 93.62 398 THR A CA 1
ATOM 3190 C C . THR A 1 398 ? -6.394 -2.478 -35.336 1.00 93.62 398 THR A C 1
ATOM 3192 O O . THR A 1 398 ? -5.371 -3.111 -35.089 1.00 93.62 398 THR A O 1
ATOM 3195 N N . GLY A 1 399 ? -7.509 -3.065 -35.775 1.00 90.50 399 GLY A N 1
ATOM 3196 C CA . GLY A 1 399 ? -7.578 -4.490 -36.112 1.00 90.50 399 GLY A CA 1
ATOM 3197 C C . GLY A 1 399 ? -7.334 -5.434 -34.930 1.00 90.50 399 GLY A C 1
ATOM 3198 O O . GLY A 1 399 ? -6.768 -6.504 -35.120 1.00 90.50 399 GLY A O 1
ATOM 3199 N N . GLY A 1 400 ? -7.721 -5.043 -33.715 1.00 91.81 400 GLY A N 1
ATOM 3200 C CA . GLY A 1 400 ? -7.480 -5.804 -32.489 1.00 91.81 400 GLY A CA 1
ATOM 3201 C C . GLY A 1 400 ? -6.096 -5.581 -31.880 1.00 91.81 400 GLY A C 1
ATOM 3202 O O . GLY A 1 400 ? -5.762 -6.241 -30.902 1.00 91.81 400 GLY A O 1
ATOM 3203 N N . ILE A 1 401 ? -5.292 -4.663 -32.422 1.00 95.75 401 ILE A N 1
ATOM 3204 C CA . ILE A 1 401 ? -3.970 -4.313 -31.895 1.00 95.75 401 ILE A CA 1
ATOM 3205 C C . ILE A 1 401 ? -4.063 -2.961 -31.200 1.00 95.75 401 ILE A C 1
ATOM 3207 O O . ILE A 1 401 ? -4.451 -1.972 -31.820 1.00 95.75 401 ILE A O 1
ATOM 3211 N N . ILE A 1 402 ? -3.670 -2.907 -29.929 1.00 97.69 402 ILE A N 1
ATOM 3212 C CA . ILE A 1 402 ? -3.552 -1.655 -29.177 1.00 97.69 402 ILE A CA 1
ATOM 3213 C C . ILE A 1 402 ? -2.114 -1.167 -29.279 1.00 97.69 402 ILE A C 1
ATOM 3215 O O . ILE A 1 402 ? -1.190 -1.884 -28.901 1.00 97.69 402 ILE A O 1
ATOM 3219 N N . ARG A 1 403 ? -1.921 0.071 -29.724 1.00 98.00 403 ARG A N 1
ATOM 3220 C CA . ARG A 1 403 ? -0.637 0.766 -29.735 1.00 98.00 403 ARG A CA 1
ATOM 3221 C C . ARG A 1 403 ? -0.679 1.917 -28.738 1.00 98.00 403 ARG A C 1
ATOM 3223 O O . ARG A 1 403 ? -1.556 2.767 -28.810 1.00 98.00 403 ARG A O 1
ATOM 3230 N N . VAL A 1 404 ? 0.284 1.954 -27.824 1.00 98.19 404 VAL A N 1
ATOM 3231 C CA . VAL A 1 404 ? 0.467 3.044 -26.862 1.00 98.19 404 VAL A CA 1
ATOM 3232 C C . VAL A 1 404 ? 1.832 3.667 -27.084 1.00 98.19 404 VAL A C 1
ATOM 3234 O O . VAL A 1 404 ? 2.844 2.965 -27.050 1.00 98.19 404 VAL A O 1
ATOM 3237 N N . LYS A 1 405 ? 1.868 4.981 -27.287 1.00 98.19 405 LYS A N 1
ATOM 3238 C CA . LYS A 1 405 ? 3.102 5.752 -27.406 1.00 98.19 405 LYS A CA 1
ATOM 3239 C C . LYS A 1 405 ? 3.302 6.591 -26.152 1.00 98.19 405 LYS A C 1
ATOM 3241 O O . LYS A 1 405 ? 2.438 7.382 -25.777 1.00 98.19 405 LYS A O 1
ATOM 3246 N N . PHE A 1 406 ? 4.463 6.424 -25.542 1.00 98.00 406 PHE A N 1
ATOM 3247 C CA . PHE A 1 406 ? 4.925 7.204 -24.412 1.00 98.00 406 PHE A CA 1
ATOM 3248 C C . PHE A 1 406 ? 6.087 8.102 -24.837 1.00 98.00 406 PHE A C 1
ATOM 3250 O O . PHE A 1 406 ? 6.937 7.669 -25.621 1.00 98.00 406 PHE A O 1
ATOM 3257 N N . SER A 1 407 ? 6.171 9.301 -24.270 1.00 97.31 407 SER A N 1
ATOM 3258 C CA . SER A 1 407 ? 7.327 10.186 -24.406 1.00 97.31 407 SER A CA 1
ATOM 3259 C C . SER A 1 407 ? 7.865 10.635 -23.053 1.00 97.31 407 SER A C 1
ATOM 3261 O O . SER A 1 407 ? 7.154 10.708 -22.051 1.00 97.31 407 SER A O 1
ATOM 3263 N N . GLY A 1 408 ? 9.155 10.935 -23.017 1.00 95.00 408 GLY A N 1
ATOM 3264 C CA . GLY A 1 408 ? 9.813 11.526 -21.865 1.00 95.00 408 GLY A CA 1
ATOM 3265 C C . GLY A 1 408 ? 11.188 12.051 -22.238 1.00 95.00 408 GLY A C 1
ATOM 3266 O O . GLY A 1 408 ? 11.601 12.010 -23.398 1.00 95.00 408 GLY A O 1
ATOM 3267 N N . THR A 1 409 ? 11.910 12.531 -21.238 1.00 92.31 409 THR A N 1
ATOM 3268 C CA . THR A 1 409 ? 13.305 12.938 -21.379 1.00 92.31 409 THR A CA 1
ATOM 3269 C C . THR A 1 409 ? 14.145 12.202 -20.356 1.00 92.31 409 THR A C 1
ATOM 3271 O O . THR A 1 409 ? 13.750 12.045 -19.199 1.00 92.31 409 THR A O 1
ATOM 3274 N N . VAL A 1 410 ? 15.316 11.734 -20.781 1.00 89.00 410 VAL A N 1
ATOM 3275 C CA . VAL A 1 410 ? 16.283 11.148 -19.856 1.00 89.00 410 VAL A CA 1
ATOM 3276 C C . VAL A 1 410 ? 16.734 12.246 -18.888 1.00 89.00 410 VAL A C 1
ATOM 3278 O O . VAL A 1 410 ? 17.259 13.285 -19.294 1.00 89.00 410 VAL A O 1
ATOM 3281 N N . LYS A 1 411 ? 16.470 12.047 -17.589 1.00 80.62 411 LYS A N 1
ATOM 3282 C CA . LYS A 1 411 ? 16.865 12.996 -16.534 1.00 80.62 411 LYS A CA 1
ATOM 3283 C C . LYS A 1 411 ? 18.399 13.107 -16.494 1.00 80.62 411 LYS A C 1
ATOM 3285 O O . LYS A 1 411 ? 19.087 12.191 -16.929 1.00 80.62 411 LYS A O 1
ATOM 3290 N N . LYS A 1 412 ? 18.941 14.227 -15.986 1.00 69.50 412 LYS A N 1
ATOM 3291 C CA . LYS A 1 412 ? 20.393 14.521 -15.914 1.00 69.50 412 LYS A CA 1
ATOM 3292 C C . LYS A 1 412 ? 21.182 13.465 -15.119 1.00 69.50 412 LYS A C 1
ATOM 3294 O O . LYS A 1 412 ? 21.506 13.665 -13.953 1.00 69.50 412 LYS A O 1
ATOM 3299 N N . GLU A 1 413 ? 21.487 12.348 -15.769 1.00 65.12 413 GLU A N 1
ATOM 3300 C CA . GLU A 1 413 ? 22.331 11.266 -15.261 1.00 65.12 413 GLU A CA 1
ATOM 3301 C C . GLU A 1 413 ? 23.789 11.507 -15.673 1.00 65.12 413 GLU A C 1
ATOM 3303 O O . GLU A 1 413 ? 24.674 11.452 -14.823 1.00 65.12 413 GLU A O 1
ATOM 3308 N N . PHE A 1 414 ? 24.015 11.860 -16.947 1.00 70.75 414 PHE A N 1
ATOM 3309 C CA . PHE A 1 414 ? 25.288 12.274 -17.552 1.00 70.75 414 PHE A CA 1
ATOM 3310 C C . PHE A 1 414 ? 25.055 13.426 -18.534 1.00 70.75 414 PHE A C 1
ATOM 3312 O O . PHE A 1 414 ? 23.966 13.547 -19.089 1.00 70.75 414 PHE A O 1
ATOM 3319 N N . GLU A 1 415 ? 26.082 14.240 -18.790 1.00 78.56 415 GLU A N 1
ATOM 3320 C CA . GLU A 1 415 ? 25.966 15.437 -19.638 1.00 78.56 415 GLU A CA 1
ATOM 3321 C C . GLU A 1 415 ? 25.469 15.122 -21.059 1.00 78.56 415 GLU A C 1
ATOM 3323 O O . GLU A 1 415 ? 24.561 15.789 -21.539 1.00 78.56 415 GLU A O 1
ATOM 3328 N N . PHE A 1 416 ? 25.971 14.052 -21.688 1.00 84.19 416 PHE A N 1
ATOM 3329 C CA . PHE A 1 416 ? 25.570 13.667 -23.051 1.00 84.19 416 PHE A CA 1
ATOM 3330 C C . PHE A 1 416 ? 24.219 12.933 -23.139 1.00 84.19 416 PHE A C 1
ATOM 3332 O O . PHE A 1 416 ? 23.723 12.720 -24.239 1.00 84.19 416 PHE A O 1
ATOM 3339 N N . LEU A 1 417 ? 23.652 12.487 -22.010 1.00 87.19 417 LEU A N 1
ATOM 3340 C CA . LEU A 1 417 ? 22.317 11.867 -21.944 1.00 87.19 417 LEU A CA 1
ATOM 3341 C C . LEU A 1 417 ? 21.257 12.845 -21.430 1.00 87.19 417 LEU A C 1
ATOM 3343 O O . LEU A 1 417 ? 20.071 12.525 -21.435 1.00 87.19 417 LEU A O 1
ATOM 3347 N N . ALA A 1 418 ? 21.683 14.005 -20.936 1.00 86.75 418 ALA A N 1
ATOM 3348 C CA . ALA A 1 418 ? 20.805 14.985 -20.336 1.00 86.75 418 ALA A CA 1
ATOM 3349 C C . ALA A 1 418 ? 19.759 15.456 -21.344 1.00 86.75 418 ALA A C 1
ATOM 3351 O O . ALA A 1 418 ? 20.093 15.882 -22.445 1.00 86.75 418 ALA A O 1
ATOM 3352 N N . ASP A 1 419 ? 18.493 15.410 -20.936 1.00 88.94 419 ASP A N 1
ATOM 3353 C CA . ASP A 1 419 ? 17.367 15.928 -21.710 1.00 88.94 419 ASP A CA 1
ATOM 3354 C C . ASP A 1 419 ? 17.139 15.191 -23.046 1.00 88.94 419 ASP A C 1
ATOM 3356 O O . ASP A 1 419 ? 16.342 15.636 -23.874 1.00 88.94 419 ASP A O 1
ATOM 3360 N N . LEU A 1 420 ? 17.778 14.029 -23.237 1.00 91.94 420 LEU A N 1
ATOM 3361 C CA . LEU A 1 420 ? 17.644 13.207 -24.435 1.00 91.94 420 LEU A CA 1
ATOM 3362 C C . LEU A 1 420 ? 16.186 12.740 -24.590 1.00 91.94 420 LEU A C 1
ATOM 3364 O O . LEU A 1 420 ? 15.678 12.050 -23.696 1.00 91.94 420 LEU A O 1
ATOM 3368 N N . PRO A 1 421 ? 15.495 13.073 -25.698 1.00 94.62 421 PRO A N 1
ATOM 3369 C CA . PRO A 1 421 ? 14.140 12.610 -25.928 1.00 94.62 421 PRO A CA 1
ATOM 3370 C C . PRO A 1 421 ? 14.093 11.094 -26.045 1.00 94.62 421 PRO A C 1
ATOM 3372 O O . PRO A 1 421 ? 14.808 10.481 -26.845 1.00 94.62 421 PRO A O 1
ATOM 3375 N N . LEU A 1 422 ? 13.190 10.522 -25.262 1.00 95.50 422 LEU A N 1
ATOM 3376 C CA . LEU A 1 422 ? 12.870 9.113 -25.233 1.00 95.50 422 LEU A CA 1
ATOM 3377 C C . LEU A 1 422 ? 11.440 8.927 -25.723 1.00 95.50 422 LEU A C 1
ATOM 3379 O O . LEU A 1 422 ? 10.517 9.567 -25.220 1.00 95.50 422 LEU A O 1
ATOM 3383 N N . VAL A 1 423 ? 11.256 8.014 -26.673 1.00 98.12 423 VAL A N 1
ATOM 3384 C CA . VAL A 1 423 ? 9.936 7.516 -27.066 1.00 98.12 423 VAL A CA 1
ATOM 3385 C C . VAL A 1 423 ? 9.898 6.018 -26.813 1.00 98.12 423 VAL A C 1
ATOM 3387 O O . VAL A 1 423 ? 10.758 5.279 -27.286 1.00 98.12 423 VAL A O 1
ATOM 3390 N N . LEU A 1 424 ? 8.892 5.569 -26.072 1.00 98.38 424 LEU A N 1
ATOM 3391 C CA . LEU A 1 424 ? 8.622 4.156 -25.842 1.00 98.38 424 LEU A CA 1
ATOM 3392 C C . LEU A 1 424 ? 7.288 3.818 -26.504 1.00 98.38 424 LEU A C 1
ATOM 3394 O O . LEU A 1 424 ? 6.284 4.467 -26.241 1.00 98.38 424 LEU A O 1
ATOM 3398 N N . ILE A 1 425 ? 7.253 2.807 -27.363 1.00 98.38 425 ILE A N 1
ATOM 3399 C CA . ILE A 1 425 ? 6.026 2.332 -28.004 1.00 98.38 425 ILE A CA 1
ATOM 3400 C C . ILE A 1 425 ? 5.751 0.916 -27.508 1.00 98.38 425 ILE A C 1
ATOM 3402 O O . ILE A 1 425 ? 6.614 0.039 -27.572 1.00 98.38 425 ILE A O 1
ATOM 3406 N N . ARG A 1 426 ? 4.532 0.691 -27.023 1.00 97.94 426 ARG A N 1
ATOM 3407 C CA . ARG A 1 426 ? 4.008 -0.629 -26.671 1.00 97.94 426 ARG A CA 1
ATOM 3408 C C . ARG A 1 426 ? 2.938 -1.014 -27.667 1.00 97.94 426 ARG A C 1
ATOM 3410 O O . ARG A 1 426 ? 2.047 -0.217 -27.945 1.00 97.94 426 ARG A O 1
ATOM 3417 N N . GLN A 1 427 ? 3.010 -2.232 -28.176 1.00 98.00 427 GLN A N 1
ATOM 3418 C CA . GLN A 1 427 ? 1.933 -2.818 -28.957 1.00 98.00 427 GLN A CA 1
ATOM 3419 C C . GLN A 1 427 ? 1.479 -4.106 -28.286 1.00 98.00 427 GLN A C 1
ATOM 3421 O O . GLN A 1 427 ? 2.300 -4.952 -27.934 1.00 98.00 427 GLN A O 1
ATOM 3426 N N . PHE A 1 428 ? 0.172 -4.222 -28.099 1.00 97.81 428 PHE A N 1
ATOM 3427 C CA . PHE A 1 428 ? -0.489 -5.387 -27.538 1.00 97.81 428 PHE A CA 1
ATOM 3428 C C . PHE A 1 428 ? -1.381 -5.982 -28.628 1.00 97.81 428 PHE A C 1
ATOM 3430 O O . PHE A 1 428 ? -2.308 -5.312 -29.088 1.00 97.81 428 PHE A O 1
ATOM 3437 N N . SER A 1 429 ? -1.081 -7.202 -29.058 1.00 95.81 429 SER A N 1
ATOM 3438 C CA . SER A 1 429 ? -1.886 -7.994 -29.993 1.00 95.81 429 SER A CA 1
ATOM 3439 C C . SER A 1 429 ? -2.341 -9.283 -29.306 1.00 95.81 429 SER A C 1
ATOM 3441 O O . SER A 1 429 ? -1.753 -9.663 -28.299 1.00 95.81 429 SER A O 1
ATOM 3443 N N . PRO A 1 430 ? -3.345 -10.009 -29.828 1.00 93.38 430 PRO A N 1
ATOM 3444 C CA . PRO A 1 430 ? -3.842 -11.237 -29.194 1.00 93.38 430 PRO A CA 1
ATOM 3445 C C . PRO A 1 430 ? -2.772 -12.298 -28.869 1.00 93.38 430 PRO A C 1
ATOM 3447 O O . PRO A 1 430 ? -2.974 -13.124 -27.977 1.00 93.38 430 PRO A O 1
ATOM 3450 N N . ASP A 1 431 ? -1.656 -12.264 -29.588 1.00 93.12 431 ASP A N 1
ATOM 3451 C CA . ASP A 1 431 ? -0.572 -13.239 -29.614 1.00 93.12 431 ASP A CA 1
ATOM 3452 C C . ASP A 1 431 ? 0.807 -12.653 -29.269 1.00 93.12 431 ASP A C 1
ATOM 3454 O O . ASP A 1 431 ? 1.773 -13.407 -29.191 1.00 93.12 431 ASP A O 1
ATOM 3458 N N . ALA A 1 432 ? 0.949 -11.342 -29.046 1.00 95.50 432 ALA A N 1
ATOM 3459 C CA . ALA A 1 432 ? 2.256 -10.758 -28.770 1.00 95.50 432 ALA A CA 1
ATOM 3460 C C . ALA A 1 432 ? 2.208 -9.449 -27.977 1.00 95.50 432 ALA A C 1
ATOM 3462 O O . ALA A 1 432 ? 1.267 -8.654 -28.024 1.00 95.50 432 ALA A O 1
ATOM 3463 N N . VAL A 1 433 ? 3.313 -9.190 -27.280 1.00 97.19 433 VAL A N 1
ATOM 3464 C CA . VAL A 1 433 ? 3.619 -7.888 -26.691 1.00 97.19 433 VAL A CA 1
ATOM 3465 C C . VAL A 1 433 ? 4.922 -7.377 -27.285 1.00 97.19 433 VAL A C 1
ATOM 3467 O O . VAL A 1 433 ? 5.991 -7.946 -27.062 1.00 97.19 433 VAL A O 1
ATOM 3470 N N . ARG A 1 434 ? 4.846 -6.276 -28.034 1.00 97.94 434 ARG A N 1
ATOM 3471 C CA . ARG A 1 434 ? 5.999 -5.632 -28.667 1.00 97.94 434 ARG A CA 1
ATOM 3472 C C . ARG A 1 434 ? 6.351 -4.330 -27.960 1.00 97.94 434 ARG A C 1
ATOM 3474 O O . ARG A 1 434 ? 5.486 -3.552 -27.563 1.00 97.94 434 ARG A O 1
ATOM 3481 N N . THR A 1 435 ? 7.649 -4.109 -27.814 1.00 98.06 435 THR A N 1
ATOM 3482 C CA . THR A 1 435 ? 8.256 -2.951 -27.164 1.00 98.06 435 THR A CA 1
ATOM 3483 C C . THR A 1 435 ? 9.273 -2.344 -28.098 1.00 98.06 435 THR A C 1
ATOM 3485 O O . THR A 1 435 ? 10.152 -3.045 -28.589 1.00 98.06 435 THR A O 1
ATOM 3488 N N . GLU A 1 436 ? 9.184 -1.043 -28.306 1.00 98.19 436 GLU A N 1
ATOM 3489 C CA . GLU A 1 436 ? 10.138 -0.291 -29.102 1.00 98.19 436 GLU A CA 1
ATOM 3490 C C . GLU A 1 436 ? 10.595 0.939 -28.328 1.00 98.19 436 GLU A C 1
ATOM 3492 O O . GLU A 1 436 ? 9.773 1.708 -27.837 1.00 98.19 436 GLU A O 1
ATOM 3497 N N . LEU A 1 437 ? 11.907 1.108 -28.216 1.00 97.94 437 LEU A N 1
ATOM 3498 C CA . LEU A 1 437 ? 12.555 2.276 -27.639 1.00 97.94 437 LEU A CA 1
ATOM 3499 C C . LEU A 1 437 ? 13.208 3.073 -28.759 1.00 97.94 437 LEU A C 1
ATOM 3501 O O . LEU A 1 437 ? 13.992 2.517 -29.528 1.00 97.94 437 LEU A O 1
ATOM 3505 N N . GLN A 1 438 ? 12.943 4.373 -28.789 1.00 97.75 438 GLN A N 1
ATOM 3506 C CA . GLN A 1 438 ? 13.628 5.326 -29.644 1.00 97.75 438 GLN A CA 1
ATOM 3507 C C . GLN A 1 438 ? 14.333 6.383 -28.793 1.00 97.75 438 GLN A C 1
ATOM 3509 O O . GLN A 1 438 ? 13.749 6.924 -27.852 1.00 97.75 438 GLN A O 1
ATOM 3514 N N . LEU A 1 439 ? 15.577 6.687 -29.153 1.00 96.31 439 LEU A N 1
ATOM 3515 C CA . LEU A 1 439 ? 16.389 7.740 -28.546 1.00 96.31 439 LEU A CA 1
ATOM 3516 C C . LEU A 1 439 ? 16.893 8.660 -29.645 1.00 96.31 439 LEU A C 1
ATOM 3518 O O . LEU A 1 439 ? 17.503 8.185 -30.602 1.00 96.31 439 LEU A O 1
ATOM 3522 N N . LYS A 1 440 ? 16.647 9.962 -29.513 1.00 95.56 440 LYS A N 1
ATOM 3523 C CA . LYS A 1 440 ? 17.036 10.946 -30.526 1.00 95.56 440 LYS A CA 1
ATOM 3524 C C . LYS A 1 440 ? 18.143 11.848 -30.010 1.00 95.56 440 LYS A C 1
ATOM 3526 O O . LYS A 1 440 ? 17.922 12.539 -29.023 1.00 95.56 440 LYS A O 1
ATOM 3531 N N . ASN A 1 441 ? 19.269 11.934 -30.716 1.00 95.25 441 ASN A N 1
ATOM 3532 C CA . ASN A 1 441 ? 20.271 12.948 -30.401 1.00 95.25 441 ASN A CA 1
ATOM 3533 C C . ASN A 1 441 ? 19.718 14.346 -30.732 1.00 95.25 441 ASN A C 1
ATOM 3535 O O . ASN A 1 441 ? 19.444 14.657 -31.893 1.00 95.25 441 ASN A O 1
ATOM 3539 N N . ILE A 1 442 ? 19.539 15.187 -29.714 1.00 93.31 442 ILE A N 1
ATOM 3540 C CA . ILE A 1 442 ? 19.157 16.602 -29.867 1.00 93.31 442 ILE A CA 1
ATOM 3541 C C . ILE A 1 442 ? 20.313 17.567 -29.604 1.00 93.31 442 ILE A C 1
ATOM 3543 O O . ILE A 1 442 ? 20.144 18.777 -29.746 1.00 93.31 442 ILE A O 1
ATOM 3547 N N . HIS A 1 443 ? 21.466 17.050 -29.189 1.00 91.69 443 HIS A N 1
ATOM 3548 C CA . HIS A 1 443 ? 22.636 17.859 -28.914 1.00 91.69 443 HIS A CA 1
ATOM 3549 C C . HIS A 1 443 ? 23.242 18.366 -30.229 1.00 91.69 443 HIS A C 1
ATOM 3551 O O . HIS A 1 443 ? 23.128 17.708 -31.266 1.00 91.69 443 HIS A O 1
ATOM 3557 N N . PRO A 1 444 ? 23.900 19.538 -30.207 1.00 92.88 444 PRO A N 1
ATOM 3558 C CA . PRO A 1 444 ? 24.612 20.049 -31.377 1.00 92.88 444 PRO A CA 1
ATOM 3559 C C . PRO A 1 444 ? 25.830 19.189 -31.743 1.00 92.88 444 PRO A C 1
ATOM 3561 O O . PRO A 1 444 ? 26.327 19.277 -32.862 1.00 92.88 444 PRO A O 1
ATOM 3564 N N . GLU A 1 445 ? 26.308 18.370 -30.806 1.00 93.12 445 GLU A N 1
ATOM 3565 C CA . GLU A 1 445 ? 27.478 17.517 -30.962 1.00 93.12 445 GLU A CA 1
ATOM 3566 C C . GLU A 1 445 ? 27.094 16.042 -31.114 1.00 93.12 445 GLU A C 1
ATOM 3568 O O . GLU A 1 445 ? 26.024 15.583 -30.697 1.00 93.12 445 GLU A O 1
ATOM 3573 N N . LYS A 1 446 ? 28.011 15.282 -31.713 1.00 94.31 446 LYS A N 1
ATOM 3574 C CA . LYS A 1 446 ? 27.906 13.834 -31.845 1.00 94.31 446 LYS A CA 1
ATOM 3575 C C . LYS A 1 446 ? 27.974 13.173 -30.470 1.00 94.31 446 LYS A C 1
ATOM 3577 O O . LYS A 1 446 ? 28.936 13.367 -29.729 1.00 94.31 446 LYS A O 1
ATOM 3582 N N . MET A 1 447 ? 26.991 12.336 -30.157 1.00 92.19 447 MET A N 1
ATOM 3583 C CA . MET A 1 447 ? 27.004 11.559 -28.921 1.00 92.19 447 MET A CA 1
ATOM 3584 C C . MET A 1 447 ? 28.010 10.402 -29.012 1.00 92.19 447 MET A C 1
ATOM 3586 O O . MET A 1 447 ? 28.128 9.778 -30.073 1.00 92.19 447 MET A O 1
ATOM 3590 N N . PRO A 1 448 ? 28.706 10.058 -27.914 1.00 90.31 448 PRO A N 1
ATOM 3591 C CA . PRO A 1 448 ? 29.545 8.866 -27.867 1.00 90.31 448 PRO A CA 1
ATOM 3592 C C . PRO A 1 448 ? 28.698 7.589 -27.938 1.00 90.31 448 PRO A C 1
ATOM 3594 O O . PRO A 1 448 ? 27.487 7.606 -27.725 1.00 90.31 448 PRO A O 1
ATOM 3597 N N . SER A 1 449 ? 29.343 6.452 -28.201 1.00 89.19 449 SER A N 1
ATOM 3598 C CA . SER A 1 449 ? 28.692 5.146 -28.087 1.00 89.19 449 SER A CA 1
ATOM 3599 C C . SER A 1 449 ? 28.365 4.814 -26.629 1.00 89.19 449 SER A C 1
ATOM 3601 O O . SER A 1 449 ? 29.206 5.005 -25.750 1.00 89.19 449 SER A O 1
ATOM 3603 N N . PHE A 1 450 ? 27.198 4.229 -26.381 1.00 89.69 450 PHE A N 1
ATOM 3604 C CA . PHE A 1 450 ? 26.763 3.772 -25.058 1.00 89.69 450 PHE A CA 1
ATOM 3605 C C . PHE A 1 450 ? 25.874 2.532 -25.189 1.00 89.69 450 PHE A C 1
ATOM 3607 O O . PHE A 1 450 ? 25.619 2.070 -26.298 1.00 89.69 450 PHE A O 1
ATOM 3614 N N . ALA A 1 451 ? 25.413 1.959 -24.079 1.00 90.88 451 ALA A N 1
ATOM 3615 C CA . ALA A 1 451 ? 24.544 0.785 -24.115 1.00 90.88 451 ALA A CA 1
ATOM 3616 C C . ALA A 1 451 ? 23.260 1.028 -23.330 1.00 90.88 451 ALA A C 1
ATOM 3618 O O . ALA A 1 451 ? 23.292 1.593 -22.234 1.00 90.88 451 ALA A O 1
ATOM 3619 N N . VAL A 1 452 ? 22.148 0.564 -23.890 1.00 93.25 452 VAL A N 1
ATOM 3620 C CA . VAL A 1 452 ? 20.826 0.579 -23.256 1.00 93.25 452 VAL A CA 1
ATOM 3621 C C . VAL A 1 452 ? 20.336 -0.838 -23.041 1.00 93.25 452 VAL A C 1
ATOM 3623 O O . VAL A 1 452 ? 20.779 -1.757 -23.723 1.00 93.25 452 VAL A O 1
ATOM 3626 N N . ARG A 1 453 ? 19.410 -1.025 -22.108 1.00 93.19 453 ARG A N 1
ATOM 3627 C CA . ARG A 1 453 ? 18.850 -2.336 -21.772 1.00 93.19 453 ARG A CA 1
ATOM 3628 C C . ARG A 1 453 ? 17.343 -2.297 -21.620 1.00 93.19 453 ARG A C 1
ATOM 3630 O O . ARG A 1 453 ? 16.783 -1.244 -21.314 1.00 93.19 453 ARG A O 1
ATOM 3637 N N . PHE A 1 454 ? 16.718 -3.463 -21.743 1.00 95.25 454 PHE A N 1
ATOM 3638 C CA . PHE A 1 454 ? 15.376 -3.699 -21.218 1.00 95.25 454 PHE A CA 1
ATOM 3639 C C . PHE A 1 454 ? 15.455 -4.580 -19.981 1.00 95.25 454 PHE A C 1
ATOM 3641 O O . PHE A 1 454 ? 15.727 -5.771 -20.073 1.00 95.25 454 PHE A O 1
ATOM 3648 N N . HIS A 1 455 ? 15.178 -4.004 -18.819 1.00 92.88 455 HIS A N 1
ATOM 3649 C CA . HIS A 1 455 ? 15.123 -4.770 -17.587 1.00 92.88 455 HIS A CA 1
ATOM 3650 C C . HIS A 1 455 ? 13.801 -5.531 -17.499 1.00 92.88 455 HIS A C 1
ATOM 3652 O O . HIS A 1 455 ? 12.727 -4.919 -17.518 1.00 92.88 455 HIS A O 1
ATOM 3658 N N . CYS A 1 456 ? 13.874 -6.861 -17.428 1.00 91.00 456 CYS A N 1
ATOM 3659 C CA . CYS A 1 456 ? 12.704 -7.733 -17.411 1.00 91.00 456 CYS A CA 1
ATOM 3660 C C . CYS A 1 456 ? 12.774 -8.681 -16.222 1.00 91.00 456 CYS A C 1
ATOM 3662 O O . CYS A 1 456 ? 13.632 -9.560 -16.171 1.00 91.00 456 CYS A O 1
ATOM 3664 N N . MET A 1 457 ? 11.844 -8.515 -15.289 1.00 86.75 457 MET A N 1
ATOM 3665 C CA . MET A 1 457 ? 11.790 -9.296 -14.066 1.00 86.75 457 MET A CA 1
ATOM 3666 C C . MET A 1 457 ? 10.541 -10.184 -14.084 1.00 86.75 457 MET A C 1
ATOM 3668 O O . MET A 1 457 ? 9.399 -9.717 -14.044 1.00 86.75 457 MET A O 1
ATOM 3672 N N . THR A 1 458 ? 10.777 -11.488 -14.178 1.00 78.94 458 THR A N 1
ATOM 3673 C CA . THR A 1 458 ? 9.751 -12.502 -14.434 1.00 78.94 458 THR A CA 1
ATOM 3674 C C . THR A 1 458 ? 9.524 -13.385 -13.209 1.00 78.94 458 THR A C 1
ATOM 3676 O O . THR A 1 458 ? 10.462 -13.714 -12.489 1.00 78.94 458 THR A O 1
ATOM 3679 N N . ALA A 1 459 ? 8.272 -13.778 -12.964 1.00 72.88 459 ALA A N 1
ATOM 3680 C CA . ALA A 1 459 ? 7.924 -14.787 -11.957 1.00 72.88 459 ALA A CA 1
ATOM 3681 C C . ALA A 1 459 ? 8.052 -16.220 -12.495 1.00 72.88 459 ALA A C 1
ATOM 3683 O O . ALA A 1 459 ? 7.983 -17.183 -11.732 1.00 72.88 459 ALA A O 1
ATOM 3684 N N . LEU A 1 460 ? 8.218 -16.367 -13.812 1.00 66.75 460 LEU A N 1
ATOM 3685 C CA . LEU A 1 460 ? 8.101 -17.635 -14.526 1.00 66.75 460 LEU A CA 1
ATOM 3686 C C . LEU A 1 460 ? 9.225 -18.634 -14.221 1.00 66.75 460 LEU A C 1
ATOM 3688 O O . LEU A 1 460 ? 9.078 -19.829 -14.457 1.00 66.75 460 LEU A O 1
ATOM 3692 N N . THR A 1 461 ? 10.337 -18.151 -13.680 1.00 55.91 461 THR A N 1
ATOM 3693 C CA . THR A 1 461 ? 11.548 -18.927 -13.390 1.00 55.91 461 THR A CA 1
ATOM 3694 C C . THR A 1 461 ? 11.784 -19.162 -11.895 1.00 55.91 461 THR A C 1
ATOM 3696 O O . THR A 1 461 ? 12.705 -19.888 -11.525 1.00 55.91 461 THR A O 1
ATOM 3699 N N . GLY A 1 462 ? 10.876 -18.669 -11.047 1.00 49.22 462 GLY A N 1
ATOM 3700 C CA . GLY A 1 462 ? 10.735 -19.064 -9.648 1.00 49.22 462 GLY A CA 1
ATOM 3701 C C . GLY A 1 462 ? 11.468 -18.191 -8.621 1.00 49.22 462 GLY A C 1
ATOM 3702 O O . GLY A 1 462 ? 12.597 -17.762 -8.804 1.00 49.22 462 GLY A O 1
ATOM 3703 N N . GLY A 1 463 ? 10.812 -18.018 -7.475 1.00 46.81 463 GLY A N 1
ATOM 3704 C CA . GLY A 1 463 ? 11.287 -17.400 -6.236 1.00 46.81 463 GLY A CA 1
ATOM 3705 C C . GLY A 1 463 ? 10.237 -17.659 -5.153 1.00 46.81 463 GLY A C 1
ATOM 3706 O O . GLY A 1 463 ? 9.057 -17.416 -5.393 1.00 46.81 463 GLY A O 1
ATOM 3707 N N . GLY A 1 464 ? 10.611 -18.233 -4.003 1.00 52.03 464 GLY A N 1
ATOM 3708 C CA . GLY A 1 464 ? 9.645 -18.689 -2.987 1.00 52.03 464 GLY A CA 1
ATOM 3709 C C . GLY A 1 464 ? 8.911 -19.992 -3.360 1.00 52.03 464 GLY A C 1
ATOM 3710 O O . GLY A 1 464 ? 9.519 -20.913 -3.897 1.00 52.03 464 GLY A O 1
ATOM 3711 N N . SER A 1 465 ? 7.607 -20.086 -3.068 1.00 49.91 465 SER A N 1
ATOM 3712 C CA . SER A 1 465 ? 6.747 -21.273 -3.280 1.00 49.91 465 SER A CA 1
ATOM 3713 C C . SER A 1 465 ? 6.294 -21.512 -4.736 1.00 49.91 465 SER A C 1
ATOM 3715 O O . SER A 1 465 ? 5.441 -22.366 -4.984 1.00 49.91 465 SER A O 1
ATOM 3717 N N . LEU A 1 466 ? 6.839 -20.774 -5.711 1.00 51.91 466 LEU A N 1
ATOM 3718 C CA . LEU A 1 466 ? 6.478 -20.881 -7.131 1.00 51.91 466 LEU A CA 1
ATOM 3719 C C . LEU A 1 466 ? 7.253 -22.010 -7.859 1.00 51.91 466 LEU A C 1
ATOM 3721 O O . LEU A 1 466 ? 8.400 -22.287 -7.503 1.00 51.91 466 LEU A O 1
ATOM 3725 N N . PRO A 1 467 ? 6.676 -22.658 -8.897 1.00 51.94 467 PRO A N 1
ATOM 3726 C CA . PRO A 1 467 ? 7.345 -23.720 -9.661 1.00 51.94 467 PRO A CA 1
ATOM 3727 C C . PRO A 1 467 ? 8.600 -23.229 -10.401 1.00 51.94 467 PRO A C 1
ATOM 3729 O O . PRO A 1 467 ? 8.630 -22.107 -10.901 1.00 51.94 467 PRO A O 1
ATOM 3732 N N . ARG A 1 468 ? 9.621 -24.090 -10.522 1.00 60.84 468 ARG A N 1
ATOM 3733 C CA . ARG A 1 468 ? 10.870 -23.791 -11.248 1.00 60.84 468 ARG A CA 1
ATOM 3734 C C . ARG A 1 468 ? 10.641 -23.829 -12.765 1.00 60.84 468 ARG A C 1
ATOM 3736 O O . ARG A 1 468 ? 10.331 -24.890 -13.301 1.00 60.84 468 ARG A O 1
ATOM 3743 N N . GLY A 1 469 ? 10.808 -22.690 -13.435 1.00 69.19 469 GLY A N 1
ATOM 3744 C CA . GLY A 1 469 ? 10.933 -22.591 -14.896 1.00 69.19 469 GLY A CA 1
ATOM 3745 C C . GLY A 1 469 ? 12.395 -22.480 -15.338 1.00 69.19 469 GLY A C 1
ATOM 3746 O O . GLY A 1 469 ? 13.303 -22.506 -14.507 1.00 69.19 469 GLY A O 1
ATOM 3747 N N . ALA A 1 470 ? 12.626 -22.346 -16.643 1.00 81.12 470 ALA A N 1
ATOM 3748 C CA . ALA A 1 470 ? 13.961 -22.191 -17.216 1.00 81.12 470 ALA A CA 1
ATOM 3749 C C . ALA A 1 470 ? 13.954 -21.195 -18.381 1.00 81.12 470 ALA A C 1
ATOM 3751 O O . ALA A 1 470 ? 12.920 -21.002 -19.028 1.00 81.12 470 ALA A O 1
ATOM 3752 N N . VAL A 1 471 ? 15.108 -20.584 -18.649 1.00 88.19 471 VAL A N 1
ATOM 3753 C CA . VAL A 1 471 ? 15.344 -19.825 -19.880 1.00 88.19 471 VAL A CA 1
ATOM 3754 C C . VAL A 1 471 ? 16.164 -20.684 -20.826 1.00 88.19 471 VAL A C 1
ATOM 3756 O O . VAL A 1 471 ? 17.226 -21.159 -20.445 1.00 88.19 471 VAL A O 1
ATOM 3759 N N . THR A 1 472 ? 15.697 -20.874 -22.053 1.00 91.06 472 THR A N 1
ATOM 3760 C CA . THR A 1 472 ? 16.436 -21.619 -23.079 1.00 91.06 472 THR A CA 1
ATOM 3761 C C . THR A 1 472 ? 16.920 -20.652 -24.148 1.00 91.06 472 THR A C 1
ATOM 3763 O O . THR A 1 472 ? 16.114 -19.952 -24.762 1.00 91.06 472 THR A O 1
ATOM 3766 N N . LEU A 1 473 ? 18.237 -20.592 -24.332 1.00 92.38 473 LEU A N 1
ATOM 3767 C CA . LEU A 1 473 ? 18.913 -19.765 -25.327 1.00 92.38 473 LEU A CA 1
ATOM 3768 C C . LEU A 1 473 ? 18.912 -20.448 -26.703 1.00 92.38 473 LEU A C 1
ATOM 3770 O O . LEU A 1 473 ? 18.603 -21.634 -26.837 1.00 92.38 473 LEU A O 1
ATOM 3774 N N . SER A 1 474 ? 19.285 -19.695 -27.734 1.00 86.75 474 SER A N 1
ATOM 3775 C CA . SER A 1 474 ? 19.289 -20.144 -29.133 1.00 86.75 474 SER A CA 1
ATOM 3776 C C . SER A 1 474 ? 20.218 -21.327 -29.445 1.00 86.75 474 SER A C 1
ATOM 3778 O O . SER A 1 474 ? 19.978 -22.050 -30.409 1.00 86.75 474 SER A O 1
ATOM 3780 N N . ASP A 1 475 ? 21.258 -21.551 -28.643 1.00 85.25 475 ASP A N 1
ATOM 3781 C CA . ASP A 1 475 ? 22.181 -22.689 -28.754 1.00 85.25 475 ASP A CA 1
ATOM 3782 C C . ASP A 1 475 ? 21.696 -23.947 -28.006 1.00 85.25 475 ASP A C 1
ATOM 3784 O O . ASP A 1 475 ? 22.374 -24.973 -28.016 1.00 85.25 475 ASP A O 1
ATOM 3788 N N . GLY A 1 476 ? 20.527 -23.878 -27.358 1.00 87.00 476 GLY A N 1
ATOM 3789 C CA . GLY A 1 476 ? 19.975 -24.938 -26.514 1.00 87.00 476 GLY A CA 1
ATOM 3790 C C . GLY A 1 476 ? 20.419 -24.873 -25.049 1.00 87.00 476 GLY A C 1
ATOM 3791 O O . GLY A 1 476 ? 19.924 -25.660 -24.234 1.00 87.00 476 GLY A O 1
ATOM 3792 N N . THR A 1 477 ? 21.296 -23.934 -24.678 1.00 87.62 477 THR A N 1
ATOM 3793 C CA . THR A 1 477 ? 21.689 -23.709 -23.284 1.00 87.62 477 THR A CA 1
ATOM 3794 C C . THR A 1 477 ? 20.453 -23.381 -22.457 1.00 87.62 477 THR A C 1
ATOM 3796 O O . THR A 1 477 ? 19.688 -22.474 -22.781 1.00 87.62 477 THR A O 1
ATOM 3799 N N . THR A 1 478 ? 20.247 -24.132 -21.377 1.00 87.81 478 THR A N 1
ATOM 3800 C CA . THR A 1 478 ? 19.114 -23.944 -20.470 1.00 87.81 478 THR A CA 1
ATOM 3801 C C . THR A 1 478 ? 19.614 -23.397 -19.142 1.00 87.81 478 THR A C 1
ATOM 3803 O O . THR A 1 478 ? 20.363 -24.061 -18.429 1.00 87.81 478 THR A O 1
ATOM 3806 N N . LEU A 1 479 ? 19.189 -22.181 -18.819 1.00 84.12 479 LEU A N 1
ATOM 3807 C CA . LEU A 1 479 ? 19.495 -21.484 -17.582 1.00 84.12 479 LEU A CA 1
ATOM 3808 C C . LEU A 1 479 ? 18.392 -21.744 -16.565 1.00 84.12 479 LEU A C 1
ATOM 3810 O O . LEU A 1 479 ? 17.202 -21.534 -16.823 1.00 84.12 479 LEU A O 1
ATOM 3814 N N . THR A 1 480 ? 18.813 -22.185 -15.391 1.00 77.81 480 THR A N 1
ATOM 3815 C CA . THR A 1 480 ? 17.971 -22.385 -14.214 1.00 77.81 480 THR A CA 1
ATOM 3816 C C . THR A 1 480 ? 18.563 -21.610 -13.050 1.00 77.81 480 THR A C 1
ATOM 3818 O O . THR A 1 480 ? 19.699 -21.157 -13.126 1.00 77.81 480 THR A O 1
ATOM 3821 N N . ARG A 1 481 ? 17.820 -21.509 -11.950 1.00 74.31 481 ARG A N 1
ATOM 3822 C CA . ARG A 1 481 ? 18.295 -20.835 -10.741 1.00 74.31 481 ARG A CA 1
ATOM 3823 C C . ARG A 1 481 ? 19.561 -21.473 -10.177 1.00 74.31 481 ARG A C 1
ATOM 3825 O O . ARG A 1 481 ? 19.540 -22.645 -9.796 1.00 74.31 481 ARG A O 1
ATOM 3832 N N . ASP A 1 482 ? 20.629 -20.691 -10.131 1.00 75.38 482 ASP A N 1
ATOM 3833 C CA . ASP A 1 482 ? 21.947 -21.059 -9.620 1.00 75.38 482 ASP A CA 1
ATOM 3834 C C . ASP A 1 482 ? 22.594 -19.950 -8.766 1.00 75.38 482 ASP A C 1
ATOM 3836 O O . ASP A 1 482 ? 23.747 -20.100 -8.364 1.00 75.38 482 ASP A O 1
ATOM 3840 N N . GLU A 1 483 ? 21.844 -18.882 -8.457 1.00 78.31 483 GLU A N 1
ATOM 3841 C CA . GLU A 1 483 ? 22.287 -17.688 -7.722 1.00 78.31 483 GLU A CA 1
ATOM 3842 C C . GLU A 1 483 ? 23.495 -16.974 -8.357 1.00 78.31 483 GLU A C 1
ATOM 3844 O O . GLU A 1 483 ? 24.313 -16.378 -7.647 1.00 78.31 483 GLU A O 1
ATOM 3849 N N . LYS A 1 484 ? 23.633 -17.048 -9.690 1.00 77.69 484 LYS A N 1
ATOM 3850 C CA . LYS A 1 484 ? 24.721 -16.402 -10.436 1.00 77.69 484 LYS A CA 1
ATOM 3851 C C . LYS A 1 484 ? 24.221 -15.380 -11.448 1.00 77.69 484 LYS A C 1
ATOM 3853 O O . LYS A 1 484 ? 23.118 -15.464 -11.989 1.00 77.69 484 LYS A O 1
ATOM 3858 N N . GLY A 1 485 ? 25.099 -14.418 -11.723 1.00 81.44 485 GLY A N 1
ATOM 3859 C CA . GLY A 1 485 ? 24.989 -13.515 -12.860 1.00 81.44 485 GLY A CA 1
ATOM 3860 C C . GLY A 1 485 ? 25.737 -14.079 -14.067 1.00 81.44 485 GLY A C 1
ATOM 3861 O O . GLY A 1 485 ? 26.874 -14.527 -13.930 1.00 81.44 485 GLY A O 1
ATOM 3862 N N . TRP A 1 486 ? 25.121 -14.031 -15.242 1.00 84.81 486 TRP A N 1
ATOM 3863 C CA . TRP A 1 486 ? 25.701 -14.487 -16.503 1.00 84.81 486 TRP A CA 1
ATOM 3864 C C . TRP A 1 486 ? 25.557 -13.410 -17.571 1.00 84.81 486 TRP A C 1
ATOM 3866 O O . TRP A 1 486 ? 24.514 -12.760 -17.665 1.00 84.81 486 TRP A O 1
ATOM 3876 N N . ILE A 1 487 ? 26.577 -13.257 -18.415 1.00 87.06 487 ILE A N 1
ATOM 3877 C CA . ILE A 1 487 ? 26.471 -12.457 -19.636 1.00 87.06 487 ILE A CA 1
ATOM 3878 C C . ILE A 1 487 ? 26.732 -13.298 -20.863 1.00 87.06 487 ILE A C 1
ATOM 3880 O O . ILE A 1 487 ? 27.783 -13.916 -21.011 1.00 87.06 487 ILE A O 1
ATOM 3884 N N . PHE A 1 488 ? 25.770 -13.253 -21.775 1.00 89.19 488 PHE A N 1
ATOM 3885 C CA . PHE A 1 488 ? 25.838 -13.929 -23.051 1.00 89.19 488 PHE A CA 1
ATOM 3886 C C . PHE A 1 488 ? 26.146 -12.917 -24.148 1.00 89.19 488 PHE A C 1
ATOM 3888 O O . PHE A 1 488 ? 25.354 -12.005 -24.379 1.00 89.19 488 PHE A O 1
ATOM 3895 N N . LEU A 1 489 ? 27.298 -13.046 -24.802 1.00 89.69 489 LEU A N 1
ATOM 3896 C CA . LEU A 1 489 ? 27.741 -12.128 -25.852 1.00 89.69 489 LEU A CA 1
ATOM 3897 C C . LEU A 1 489 ? 27.311 -12.621 -27.228 1.00 89.69 489 LEU A C 1
ATOM 3899 O O . LEU A 1 489 ? 27.479 -13.796 -27.557 1.00 89.69 489 LEU A O 1
ATOM 3903 N N . LEU A 1 490 ? 26.809 -11.697 -28.045 1.00 90.75 490 LEU A N 1
ATOM 3904 C CA . LEU A 1 490 ? 26.419 -11.968 -29.424 1.00 90.75 490 LEU A CA 1
ATOM 3905 C C . LEU A 1 490 ? 27.576 -11.660 -30.389 1.00 90.75 490 LEU A C 1
ATOM 3907 O O . LEU A 1 490 ? 28.467 -10.868 -30.059 1.00 90.75 490 LEU A O 1
ATOM 3911 N N . PRO A 1 491 ? 27.581 -12.240 -31.605 1.00 86.88 491 PRO A N 1
ATOM 3912 C CA . PRO A 1 491 ? 28.596 -11.932 -32.605 1.00 86.88 491 PRO A CA 1
ATOM 3913 C C . PRO A 1 491 ? 28.647 -10.428 -32.907 1.00 86.88 491 PRO A C 1
ATOM 3915 O O . PRO A 1 491 ? 27.626 -9.806 -33.196 1.00 86.88 491 PRO A O 1
ATOM 3918 N N . GLY A 1 492 ? 29.846 -9.841 -32.850 1.00 80.44 492 GLY A N 1
ATOM 3919 C CA . GLY A 1 492 ? 30.041 -8.405 -33.074 1.00 80.44 492 GLY A CA 1
ATOM 3920 C C . GLY A 1 492 ? 29.751 -7.514 -31.860 1.00 80.44 492 GLY A C 1
ATOM 3921 O O . GLY A 1 492 ? 29.710 -6.292 -32.015 1.00 80.44 492 GLY A O 1
ATOM 3922 N N . ALA A 1 493 ? 29.569 -8.083 -30.661 1.00 80.06 493 ALA A N 1
ATOM 3923 C CA . ALA A 1 493 ? 29.571 -7.312 -29.420 1.00 80.06 493 ALA A CA 1
ATOM 3924 C C . ALA A 1 493 ? 30.889 -6.529 -29.264 1.00 80.06 493 ALA A C 1
ATOM 3926 O O . ALA A 1 493 ? 31.968 -7.051 -29.539 1.00 80.06 493 ALA A O 1
ATOM 3927 N N . ALA A 1 494 ? 30.808 -5.270 -28.826 1.00 69.69 494 ALA A N 1
ATOM 3928 C CA . ALA A 1 494 ? 31.998 -4.452 -28.595 1.00 69.69 494 ALA A CA 1
ATOM 3929 C C . ALA A 1 494 ? 32.821 -5.003 -27.418 1.00 69.69 494 ALA A C 1
ATOM 3931 O O . ALA A 1 494 ? 32.248 -5.375 -26.396 1.00 69.69 494 ALA A O 1
ATOM 3932 N N . GLU A 1 495 ? 34.153 -4.977 -27.514 1.00 65.31 495 GLU A N 1
ATOM 3933 C CA . GLU A 1 495 ? 35.058 -5.444 -26.443 1.00 65.31 495 GLU A CA 1
ATOM 3934 C C . GLU A 1 495 ? 34.757 -4.759 -25.093 1.00 65.31 495 GLU A C 1
ATOM 3936 O O . GLU A 1 495 ? 34.690 -5.409 -24.052 1.00 65.31 495 GLU A O 1
ATOM 3941 N N . ASN A 1 496 ? 34.407 -3.468 -25.121 1.00 63.69 496 ASN A N 1
ATOM 3942 C CA . ASN A 1 496 ? 34.064 -2.689 -23.925 1.00 63.69 496 ASN A CA 1
ATOM 3943 C C . ASN A 1 496 ? 32.793 -3.175 -23.194 1.00 63.69 496 ASN A C 1
ATOM 3945 O O . ASN A 1 496 ? 32.662 -2.943 -21.990 1.00 63.69 496 ASN A O 1
ATOM 3949 N N . LEU A 1 497 ? 31.850 -3.825 -23.895 1.00 71.44 497 LEU A N 1
ATOM 3950 C CA . LEU A 1 497 ? 30.673 -4.447 -23.269 1.00 71.44 497 LEU A CA 1
ATOM 3951 C C . LEU A 1 497 ? 31.068 -5.689 -22.464 1.00 71.44 497 LEU A C 1
ATOM 3953 O O . LEU A 1 497 ? 30.424 -5.968 -21.460 1.00 71.44 497 LEU A O 1
ATOM 3957 N N . ALA A 1 498 ? 32.119 -6.405 -22.877 1.00 56.19 498 ALA A N 1
ATOM 3958 C CA . ALA A 1 498 ? 32.615 -7.596 -22.193 1.00 56.19 498 ALA A CA 1
ATOM 3959 C C . ALA A 1 498 ? 33.432 -7.254 -20.933 1.00 56.19 498 ALA A C 1
ATOM 3961 O O . ALA A 1 498 ? 33.363 -7.978 -19.945 1.00 56.19 498 ALA A O 1
ATOM 3962 N N . GLU A 1 499 ? 34.170 -6.137 -20.940 1.00 55.09 499 GLU A N 1
ATOM 3963 C CA . GLU A 1 499 ? 35.039 -5.723 -19.823 1.00 55.09 499 GLU A CA 1
ATOM 3964 C C . GLU A 1 499 ? 34.305 -5.020 -18.666 1.00 55.09 499 GLU A C 1
ATOM 3966 O O . GLU A 1 499 ? 34.789 -4.997 -17.532 1.00 55.09 499 GLU A O 1
ATOM 3971 N N . CYS A 1 500 ? 33.134 -4.422 -18.914 1.00 55.66 500 CYS A N 1
ATOM 3972 C CA . CYS A 1 500 ? 32.401 -3.656 -17.894 1.00 55.66 500 CYS A CA 1
ATOM 3973 C C . CYS A 1 500 ? 31.637 -4.520 -16.876 1.00 55.66 500 CYS A C 1
ATOM 3975 O O . CYS A 1 500 ? 31.018 -3.983 -15.953 1.00 55.66 500 CYS A O 1
ATOM 3977 N N . VAL A 1 501 ? 31.662 -5.839 -17.037 1.00 54.59 501 VAL A N 1
ATOM 3978 C CA . VAL A 1 501 ? 30.684 -6.759 -16.466 1.00 54.59 501 VAL A CA 1
ATOM 3979 C C . VAL A 1 501 ? 31.317 -7.551 -15.338 1.00 54.59 501 VAL A C 1
ATOM 3981 O O . VAL A 1 501 ? 32.089 -8.456 -15.605 1.00 54.59 501 VAL A O 1
ATOM 3984 N N . LEU A 1 502 ? 30.914 -7.208 -14.109 1.00 55.31 502 LEU A N 1
ATOM 3985 C CA . LEU A 1 502 ? 30.972 -8.019 -12.886 1.00 55.31 502 LEU A CA 1
ATOM 3986 C C . LEU A 1 502 ? 32.362 -8.561 -12.496 1.00 55.31 502 LEU A C 1
ATOM 3988 O O . LEU A 1 502 ? 33.107 -9.137 -13.273 1.00 55.31 502 LEU A O 1
ATOM 3992 N N . ASN A 1 503 ? 32.709 -8.451 -11.216 1.00 50.41 503 ASN A N 1
ATOM 3993 C CA . ASN A 1 503 ? 33.964 -8.984 -10.669 1.00 50.41 503 ASN A CA 1
ATOM 3994 C C . ASN A 1 503 ? 34.090 -10.532 -10.749 1.00 50.41 503 ASN A C 1
ATOM 3996 O O . ASN A 1 503 ? 35.008 -11.088 -10.154 1.00 50.41 503 ASN A O 1
ATOM 4000 N N . GLU A 1 504 ? 33.200 -11.240 -11.459 1.00 52.12 504 GLU A N 1
ATOM 4001 C CA . GLU A 1 504 ? 33.060 -12.700 -11.435 1.00 52.12 504 GLU A CA 1
ATOM 4002 C C . GLU A 1 504 ? 32.715 -13.287 -12.829 1.00 52.12 504 GLU A C 1
ATOM 4004 O O . GLU A 1 504 ? 31.588 -13.672 -13.109 1.00 52.12 504 GLU A O 1
ATOM 4009 N N . GLY A 1 505 ? 33.700 -13.325 -13.734 1.00 54.38 505 GLY A N 1
ATOM 4010 C CA . GLY A 1 505 ? 34.044 -14.448 -14.637 1.00 54.38 505 GLY A CA 1
ATOM 4011 C C . GLY A 1 505 ? 33.037 -15.169 -15.565 1.00 54.38 505 GLY A C 1
ATOM 4012 O O . GLY A 1 505 ? 33.472 -16.098 -16.243 1.00 54.38 505 GLY A O 1
ATOM 4013 N N . HIS A 1 506 ? 31.751 -14.822 -15.645 1.00 72.38 506 HIS A N 1
ATOM 4014 C CA . HIS A 1 506 ? 30.735 -15.637 -16.343 1.00 72.38 506 HIS A CA 1
ATOM 4015 C C . HIS A 1 506 ? 30.261 -15.048 -17.684 1.00 72.38 506 HIS A C 1
ATOM 4017 O O . HIS A 1 506 ? 29.077 -14.771 -17.881 1.00 72.38 506 HIS A O 1
ATOM 4023 N N . THR A 1 507 ? 31.193 -14.881 -18.625 1.00 79.50 507 THR A N 1
ATOM 4024 C CA . THR A 1 507 ? 30.898 -14.419 -19.992 1.00 79.50 507 THR A CA 1
ATOM 4025 C C . THR A 1 507 ? 30.895 -15.593 -20.973 1.00 79.50 507 THR A C 1
ATOM 4027 O O . THR A 1 507 ? 31.882 -16.321 -21.065 1.00 79.50 507 THR A O 1
ATOM 4030 N N . VAL A 1 508 ? 29.807 -15.777 -21.727 1.00 86.75 508 VAL A N 1
ATOM 4031 C CA . VAL A 1 508 ? 29.604 -16.920 -22.636 1.00 86.75 508 VAL A CA 1
ATOM 4032 C C . VAL A 1 508 ? 29.175 -16.430 -24.027 1.00 86.75 508 VAL A C 1
ATOM 4034 O O . VAL A 1 508 ? 28.234 -15.654 -24.128 1.00 86.75 508 VAL A O 1
ATOM 4037 N N . PRO A 1 509 ? 29.819 -16.837 -25.131 1.00 87.94 509 PRO A N 1
ATOM 4038 C CA . PRO A 1 509 ? 29.346 -16.484 -26.469 1.00 87.94 509 PRO A CA 1
ATOM 4039 C C . PRO A 1 509 ? 28.114 -17.315 -26.861 1.00 87.94 509 PRO A C 1
ATOM 4041 O O . PRO A 1 509 ? 28.094 -18.522 -26.633 1.00 87.94 509 PRO A O 1
ATOM 4044 N N . ILE A 1 510 ? 27.124 -16.693 -27.506 1.00 90.88 510 ILE A N 1
ATOM 4045 C CA . ILE A 1 510 ? 25.931 -17.365 -28.056 1.00 90.88 510 ILE A CA 1
ATOM 4046 C C . ILE A 1 510 ? 25.686 -16.943 -29.514 1.00 90.88 510 ILE A C 1
ATOM 4048 O O . ILE A 1 510 ? 26.069 -15.839 -29.901 1.00 90.88 510 ILE A O 1
ATOM 4052 N N . PRO A 1 511 ? 25.063 -17.790 -30.354 1.00 90.38 511 PRO A N 1
ATOM 4053 C CA . PRO A 1 511 ? 24.960 -17.532 -31.791 1.00 90.38 511 PRO A CA 1
ATOM 4054 C C . PRO A 1 511 ? 23.852 -16.537 -32.166 1.00 90.38 511 PRO A C 1
ATOM 4056 O O . PRO A 1 511 ? 23.969 -15.858 -33.185 1.00 90.38 511 PRO A O 1
ATOM 4059 N N . ALA A 1 512 ? 22.778 -16.452 -31.376 1.00 93.31 512 ALA A N 1
ATOM 4060 C CA . ALA A 1 512 ? 21.642 -15.572 -31.633 1.00 93.31 512 ALA A CA 1
ATOM 4061 C C . ALA A 1 512 ? 20.975 -15.109 -30.334 1.00 93.31 512 ALA A C 1
ATOM 4063 O O . ALA A 1 512 ? 21.042 -15.789 -29.310 1.00 93.31 512 ALA A O 1
ATOM 4064 N N . ALA A 1 513 ? 20.325 -13.948 -30.393 1.00 93.50 513 ALA A N 1
ATOM 4065 C CA . ALA A 1 513 ? 19.743 -13.304 -29.223 1.00 93.50 513 ALA A CA 1
ATOM 4066 C C . ALA A 1 513 ? 18.385 -13.877 -28.816 1.00 93.50 513 ALA A C 1
ATOM 4068 O O . ALA A 1 513 ? 17.994 -13.693 -27.671 1.00 93.50 513 ALA A O 1
ATOM 4069 N N . ASP A 1 514 ? 17.664 -14.534 -29.725 1.00 95.50 514 ASP A N 1
ATOM 4070 C CA . ASP A 1 514 ? 16.361 -15.132 -29.433 1.00 95.50 514 ASP A CA 1
ATOM 4071 C C . ASP A 1 514 ? 16.471 -16.165 -28.300 1.00 95.50 514 ASP A C 1
ATOM 4073 O O . ASP A 1 514 ? 17.391 -16.988 -28.261 1.00 95.50 514 ASP A O 1
ATOM 4077 N N . PHE A 1 515 ? 15.499 -16.147 -27.391 1.00 94.31 515 PHE A N 1
ATOM 4078 C CA . PHE A 1 515 ? 15.415 -17.097 -26.284 1.00 94.31 515 PHE A CA 1
ATOM 4079 C C . PHE A 1 515 ? 13.959 -17.365 -25.906 1.00 94.31 515 PHE A C 1
ATOM 4081 O O . PHE A 1 515 ? 13.043 -16.644 -26.302 1.00 94.31 515 PHE A O 1
ATOM 4088 N N . THR A 1 516 ? 13.730 -18.409 -25.116 1.00 92.25 516 THR A N 1
ATOM 4089 C CA . THR A 1 516 ? 12.398 -18.755 -24.613 1.00 92.25 516 THR A CA 1
ATOM 4090 C C . THR A 1 516 ? 12.376 -18.807 -23.095 1.00 92.25 516 THR A C 1
ATOM 4092 O O . THR A 1 516 ? 13.332 -19.282 -22.486 1.00 92.25 516 THR A O 1
ATOM 4095 N N . ILE A 1 517 ? 11.277 -18.372 -22.482 1.00 88.69 517 ILE A N 1
ATOM 4096 C CA . ILE A 1 517 ? 11.061 -18.429 -21.033 1.00 88.69 517 ILE A CA 1
ATOM 4097 C C . ILE A 1 517 ? 9.950 -19.439 -20.745 1.00 88.69 517 ILE A C 1
ATOM 4099 O O . ILE A 1 517 ? 8.802 -19.243 -21.151 1.00 88.69 517 ILE A O 1
ATOM 4103 N N . GLY A 1 518 ? 10.273 -20.522 -20.040 1.00 82.81 518 GLY A N 1
ATOM 4104 C CA . GLY A 1 518 ? 9.282 -21.511 -19.615 1.00 82.81 518 GLY A CA 1
ATOM 4105 C C . GLY A 1 518 ? 8.255 -20.896 -18.668 1.00 82.81 518 GLY A C 1
ATOM 4106 O O . GLY A 1 518 ? 8.639 -20.156 -17.770 1.00 82.81 518 GLY A O 1
ATOM 4107 N N . MET A 1 519 ? 6.965 -21.205 -18.852 1.00 77.31 519 MET A N 1
ATOM 4108 C CA . MET A 1 519 ? 5.889 -20.660 -18.018 1.00 77.31 519 MET A CA 1
ATOM 4109 C C . MET A 1 519 ? 5.313 -21.704 -17.045 1.00 77.31 519 MET A C 1
ATOM 4111 O O . MET A 1 519 ? 4.971 -22.804 -17.488 1.00 77.31 519 MET A O 1
ATOM 4115 N N . PRO A 1 520 ? 5.127 -21.399 -15.742 1.00 66.31 520 PRO A N 1
ATOM 4116 C CA . PRO A 1 520 ? 4.568 -22.339 -14.780 1.00 66.31 520 PRO A CA 1
ATOM 4117 C C . PRO A 1 520 ? 3.201 -22.874 -15.213 1.00 66.31 520 PRO A C 1
ATOM 4119 O O . PRO A 1 520 ? 2.206 -22.150 -15.227 1.00 66.31 520 PRO A O 1
ATOM 4122 N N . GLY A 1 521 ? 3.147 -24.174 -15.511 1.00 65.44 521 GLY A N 1
ATOM 4123 C CA . GLY A 1 521 ? 1.937 -24.886 -15.929 1.00 65.44 521 GLY A CA 1
ATOM 4124 C C . GLY A 1 521 ? 1.435 -24.563 -17.339 1.00 65.44 521 GLY A C 1
ATOM 4125 O O . GLY A 1 521 ? 0.270 -24.837 -17.617 1.00 65.44 521 GLY A O 1
ATOM 4126 N N . SER A 1 522 ? 2.290 -24.014 -18.207 1.00 71.75 522 SER A N 1
ATOM 4127 C CA . SER A 1 522 ? 2.089 -24.005 -19.660 1.00 71.75 522 SER A CA 1
ATOM 4128 C C . SER A 1 522 ? 2.998 -25.054 -20.310 1.00 71.75 522 SER A C 1
ATOM 4130 O O . SER A 1 522 ? 4.160 -25.156 -19.913 1.00 71.75 522 SER A O 1
ATOM 4132 N N . PRO A 1 523 ? 2.521 -25.809 -21.316 1.00 69.12 523 PRO A N 1
ATOM 4133 C CA . PRO A 1 523 ? 3.372 -26.710 -22.091 1.00 69.12 523 PRO A CA 1
ATOM 4134 C C . PRO A 1 523 ? 4.305 -25.966 -23.058 1.00 69.12 523 PRO A C 1
ATOM 4136 O O . PRO A 1 523 ? 5.317 -26.522 -23.474 1.00 69.12 523 PRO A O 1
ATOM 4139 N N . GLU A 1 524 ? 3.976 -24.723 -23.417 1.00 83.12 524 GLU A N 1
ATOM 4140 C CA . GLU A 1 524 ? 4.735 -23.917 -24.375 1.00 83.12 524 GLU A CA 1
ATOM 4141 C C . GLU A 1 524 ? 5.370 -22.702 -23.678 1.00 83.12 524 GLU A C 1
ATOM 4143 O O . GLU A 1 524 ? 4.702 -22.062 -22.850 1.00 83.12 524 GLU A O 1
ATOM 4148 N N . PRO A 1 525 ? 6.639 -22.370 -23.980 1.00 87.12 525 PRO A N 1
ATOM 4149 C CA . PRO A 1 525 ? 7.318 -21.221 -23.399 1.00 87.12 525 PRO A CA 1
ATOM 4150 C C . PRO A 1 525 ? 6.954 -19.914 -24.121 1.00 87.12 525 PRO A C 1
ATOM 4152 O O . PRO A 1 525 ? 6.558 -19.911 -25.283 1.00 87.12 525 PRO A O 1
ATOM 4155 N N . LEU A 1 526 ? 7.141 -18.782 -23.443 1.00 89.94 526 LEU A N 1
ATOM 4156 C CA . LEU A 1 526 ? 7.084 -17.459 -24.065 1.00 89.94 526 LEU A CA 1
ATOM 4157 C C . LEU A 1 526 ? 8.330 -17.274 -24.940 1.00 89.94 526 LEU A C 1
ATOM 4159 O O . LEU A 1 526 ? 9.445 -17.430 -24.436 1.00 89.94 526 LEU A O 1
ATOM 4163 N N . ARG A 1 527 ? 8.172 -16.933 -26.221 1.00 94.12 527 ARG A N 1
ATOM 4164 C CA . ARG A 1 527 ? 9.309 -16.726 -27.131 1.00 94.12 527 ARG A CA 1
ATOM 4165 C C . ARG A 1 527 ? 9.665 -15.246 -27.207 1.00 94.12 527 ARG A C 1
ATOM 4167 O O . ARG A 1 527 ? 8.801 -14.413 -27.448 1.00 94.12 527 ARG A O 1
ATOM 4174 N N . ILE A 1 528 ? 10.935 -14.916 -27.000 1.00 95.88 528 ILE A N 1
ATOM 4175 C CA . ILE A 1 528 ? 11.454 -13.550 -27.071 1.00 95.88 528 ILE A CA 1
ATOM 4176 C C . ILE A 1 528 ? 12.295 -13.407 -28.333 1.00 95.88 528 ILE A C 1
ATOM 4178 O O . ILE A 1 528 ? 13.234 -14.173 -28.549 1.00 95.88 528 ILE A O 1
ATOM 4182 N N . VAL A 1 529 ? 11.947 -12.417 -29.150 1.00 96.88 529 VAL A N 1
ATOM 4183 C CA . VAL A 1 529 ? 12.603 -12.119 -30.426 1.00 96.88 529 VAL A CA 1
ATOM 4184 C C . VAL A 1 529 ? 12.929 -10.635 -30.544 1.00 96.88 529 VAL A C 1
ATOM 4186 O O . VAL A 1 529 ? 12.326 -9.783 -29.880 1.00 96.88 529 VAL A O 1
ATOM 4189 N N . PHE A 1 530 ? 13.863 -10.314 -31.438 1.00 96.69 530 PHE A N 1
ATOM 4190 C CA . PHE A 1 530 ? 14.373 -8.955 -31.640 1.00 96.69 530 PHE A CA 1
ATOM 4191 C C . PHE A 1 530 ? 14.199 -8.501 -33.096 1.00 96.69 530 PHE A C 1
ATOM 4193 O O . PHE A 1 530 ? 15.140 -8.587 -33.888 1.00 96.69 530 PHE A O 1
ATOM 4200 N N . PRO A 1 531 ? 13.000 -8.028 -33.495 1.00 93.31 531 PRO A N 1
ATOM 4201 C CA . PRO A 1 531 ? 12.766 -7.553 -34.853 1.00 93.31 531 PRO A CA 1
ATOM 4202 C C . PRO A 1 531 ? 13.611 -6.305 -35.145 1.00 93.31 531 PRO A C 1
ATOM 4204 O O . PRO A 1 531 ? 13.387 -5.243 -34.573 1.00 93.31 531 PRO A O 1
ATOM 4207 N N . GLY A 1 532 ? 14.580 -6.408 -36.052 1.00 90.19 532 GLY A N 1
ATOM 4208 C CA . GLY A 1 532 ? 15.472 -5.301 -36.402 1.00 90.19 532 GLY A CA 1
ATOM 4209 C C . GLY A 1 532 ? 16.833 -5.412 -35.719 1.00 90.19 532 GLY A C 1
ATOM 4210 O O . GLY A 1 532 ? 17.546 -6.399 -35.915 1.00 90.19 532 GLY A O 1
ATOM 4211 N N . LYS A 1 533 ? 17.238 -4.372 -34.977 1.00 89.81 533 LYS A N 1
ATOM 4212 C CA . LYS A 1 533 ? 18.577 -4.312 -34.381 1.00 89.81 533 LYS A CA 1
ATOM 4213 C C . LYS A 1 533 ? 18.734 -5.366 -33.285 1.00 89.81 533 LYS A C 1
ATOM 4215 O O . LYS A 1 533 ? 18.002 -5.346 -32.302 1.00 89.81 533 LYS A O 1
ATOM 4220 N N . GLN A 1 534 ? 19.727 -6.236 -33.446 1.00 93.94 534 GLN A N 1
ATOM 4221 C CA . GLN A 1 534 ? 20.052 -7.262 -32.460 1.00 93.94 534 GLN A CA 1
ATOM 4222 C C . GLN A 1 534 ? 20.706 -6.650 -31.211 1.00 93.94 534 GLN A C 1
ATOM 4224 O O . GLN A 1 534 ? 21.474 -5.684 -31.337 1.00 93.94 534 GLN A O 1
ATOM 4229 N N . PRO A 1 535 ? 20.429 -7.192 -30.012 1.00 94.25 535 PRO A N 1
ATOM 4230 C CA . PRO A 1 535 ? 21.200 -6.854 -28.828 1.00 94.25 535 PRO A CA 1
ATOM 4231 C C . PRO A 1 535 ? 22.643 -7.348 -28.987 1.00 94.25 535 PRO A C 1
ATOM 4233 O O . PRO A 1 535 ? 22.924 -8.317 -29.689 1.00 94.25 535 PRO A O 1
ATOM 4236 N N . ALA A 1 536 ? 23.566 -6.657 -28.330 1.00 92.56 536 ALA A N 1
ATOM 4237 C CA . ALA A 1 536 ? 24.971 -7.040 -28.280 1.00 92.56 536 ALA A CA 1
ATOM 4238 C C . ALA A 1 536 ? 25.245 -8.061 -27.164 1.00 92.56 536 ALA A C 1
ATOM 4240 O O . ALA A 1 536 ? 26.199 -8.831 -27.256 1.00 92.56 536 ALA A O 1
ATOM 4241 N N . ALA A 1 537 ? 24.410 -8.082 -26.122 1.00 92.12 537 ALA A N 1
ATOM 4242 C CA . ALA A 1 537 ? 24.503 -9.044 -25.034 1.00 92.12 537 ALA A CA 1
ATOM 4243 C C . ALA A 1 537 ? 23.127 -9.354 -24.426 1.00 92.12 537 ALA A C 1
ATOM 4245 O O . ALA A 1 537 ? 22.203 -8.545 -24.530 1.00 92.12 537 ALA A O 1
ATOM 4246 N N . LEU A 1 538 ? 23.014 -10.496 -23.751 1.00 91.94 538 LEU A N 1
ATOM 4247 C CA . LEU A 1 538 ? 21.946 -10.793 -22.798 1.00 91.94 538 LEU A CA 1
ATOM 4248 C C . LEU A 1 538 ? 22.560 -10.884 -21.401 1.00 91.94 538 LEU A C 1
ATOM 4250 O O . LEU A 1 538 ? 23.556 -11.580 -21.215 1.00 91.94 538 LEU A O 1
ATOM 4254 N N . TYR A 1 539 ? 21.971 -10.201 -20.428 1.00 88.81 539 TYR A N 1
ATOM 4255 C CA . TYR A 1 539 ? 22.342 -10.314 -19.023 1.00 88.81 539 TYR A CA 1
ATOM 4256 C C . TYR A 1 539 ? 21.288 -11.107 -18.266 1.00 88.81 539 TYR A C 1
ATOM 4258 O O . TYR A 1 539 ? 20.103 -10.798 -18.340 1.00 88.81 539 TYR A O 1
ATOM 4266 N N . PHE A 1 540 ? 21.726 -12.117 -17.531 1.00 87.06 540 PHE A N 1
ATOM 4267 C CA . PHE A 1 540 ? 20.893 -12.899 -16.636 1.00 87.06 540 PHE A CA 1
ATOM 4268 C C . PHE A 1 540 ? 21.388 -12.706 -15.209 1.00 87.06 540 PHE A C 1
ATOM 4270 O O . PHE A 1 540 ? 22.575 -12.885 -14.953 1.00 87.06 540 PHE A O 1
ATOM 4277 N N . GLU A 1 541 ? 20.492 -12.387 -14.282 1.00 81.50 541 GLU A N 1
ATOM 4278 C CA . GLU A 1 541 ? 20.805 -12.320 -12.853 1.00 81.50 541 GLU A CA 1
ATOM 4279 C C . GLU A 1 541 ? 19.821 -13.181 -12.075 1.00 81.50 541 GLU A C 1
ATOM 4281 O O . GLU A 1 541 ? 18.613 -12.974 -12.177 1.00 81.50 541 GLU A O 1
ATOM 4286 N N . ASP A 1 542 ? 20.328 -14.122 -11.278 1.00 74.94 542 ASP A N 1
ATOM 4287 C CA . ASP A 1 542 ? 19.567 -14.799 -10.228 1.00 74.94 542 ASP A CA 1
ATOM 4288 C C . ASP A 1 542 ? 20.086 -14.347 -8.864 1.00 74.94 542 ASP A C 1
ATOM 4290 O O . ASP A 1 542 ? 21.229 -14.598 -8.485 1.00 74.94 542 ASP A O 1
ATOM 4294 N N . SER A 1 543 ? 19.235 -13.655 -8.117 1.00 67.25 543 SER A N 1
ATOM 4295 C CA . SER A 1 543 ? 19.588 -13.102 -6.813 1.00 67.25 543 SER A CA 1
ATOM 4296 C C . SER A 1 543 ? 19.156 -14.022 -5.669 1.00 67.25 543 SER A C 1
ATOM 4298 O O . SER A 1 543 ? 18.128 -14.707 -5.722 1.00 67.25 543 SER A O 1
ATOM 4300 N N . LYS A 1 544 ? 19.886 -13.958 -4.548 1.00 60.00 544 LYS A N 1
ATOM 4301 C CA . LYS A 1 544 ? 19.533 -14.665 -3.299 1.00 60.00 544 LYS A CA 1
ATOM 4302 C C . LYS A 1 544 ? 18.146 -14.304 -2.758 1.00 60.00 544 LYS A C 1
ATOM 4304 O O . LYS A 1 544 ? 17.563 -15.076 -2.004 1.00 60.00 544 LYS A O 1
ATOM 4309 N N . SER A 1 545 ? 17.602 -13.147 -3.142 1.00 56.28 545 SER A N 1
ATOM 4310 C CA . SER A 1 545 ? 16.248 -12.712 -2.777 1.00 56.28 545 SER A CA 1
ATOM 4311 C C . SER A 1 545 ? 15.143 -13.420 -3.571 1.00 56.28 545 SER A C 1
ATOM 4313 O O . SER A 1 545 ? 13.966 -13.156 -3.336 1.00 56.28 545 SER A O 1
ATOM 4315 N N . GLY A 1 546 ? 15.487 -14.336 -4.482 1.00 59.94 546 GLY A N 1
ATOM 4316 C CA . GLY A 1 546 ? 14.501 -15.071 -5.270 1.00 59.94 546 GLY A CA 1
ATOM 4317 C C . GLY A 1 546 ? 14.029 -14.334 -6.518 1.00 59.94 546 GLY A C 1
ATOM 4318 O O . GLY A 1 546 ? 13.033 -14.744 -7.105 1.00 59.94 546 GLY A O 1
ATOM 4319 N N . VAL A 1 547 ? 14.702 -13.248 -6.901 1.00 66.31 547 VAL A N 1
ATOM 4320 C CA . VAL A 1 547 ? 14.357 -12.458 -8.085 1.00 66.31 547 VAL A CA 1
ATOM 4321 C C . VAL A 1 547 ? 15.306 -12.812 -9.219 1.00 66.31 547 VAL A C 1
ATOM 4323 O O . VAL A 1 547 ? 16.522 -12.827 -9.017 1.00 66.31 547 VAL A O 1
ATOM 4326 N N . MET A 1 548 ? 14.736 -13.049 -10.401 1.00 76.19 548 MET A N 1
ATOM 4327 C CA . MET A 1 548 ? 15.484 -13.318 -11.620 1.00 76.19 548 MET A CA 1
ATOM 4328 C C . MET A 1 548 ? 15.193 -12.267 -12.692 1.00 76.19 548 MET A C 1
ATOM 4330 O O . MET A 1 548 ? 14.031 -11.892 -12.905 1.00 76.19 548 MET A O 1
ATOM 4334 N N . THR A 1 549 ? 16.233 -11.834 -13.400 1.00 84.12 549 THR A N 1
ATOM 4335 C CA . THR A 1 549 ? 16.115 -10.927 -14.543 1.00 84.12 549 THR A CA 1
ATOM 4336 C C . THR A 1 549 ? 16.768 -11.521 -15.784 1.00 84.12 549 THR A C 1
ATOM 4338 O O . THR A 1 549 ? 17.746 -12.259 -15.700 1.00 84.12 549 THR A O 1
ATOM 4341 N N . MET A 1 550 ? 16.186 -11.228 -16.948 1.00 88.75 550 MET A N 1
ATOM 4342 C CA . MET A 1 550 ? 16.800 -11.486 -18.251 1.00 88.75 550 MET A CA 1
ATOM 4343 C C . MET A 1 550 ? 16.712 -10.203 -19.072 1.00 88.75 550 MET A C 1
ATOM 4345 O O . MET A 1 550 ? 15.619 -9.743 -19.399 1.00 88.75 550 MET A O 1
ATOM 4349 N N . GLU A 1 551 ? 17.854 -9.598 -19.367 1.00 91.00 551 GLU A N 1
ATOM 4350 C CA . GLU A 1 551 ? 17.953 -8.235 -19.872 1.00 91.00 551 GLU A CA 1
ATOM 4351 C C . GLU A 1 551 ? 18.730 -8.205 -21.191 1.00 91.00 551 GLU A C 1
ATOM 4353 O O . GLU A 1 551 ? 19.950 -8.378 -21.194 1.00 91.00 551 GLU A O 1
ATOM 4358 N N . PRO A 1 552 ? 18.076 -7.963 -22.337 1.00 94.38 552 PRO A N 1
ATOM 4359 C CA . PRO A 1 552 ? 18.798 -7.676 -23.566 1.00 94.38 552 PRO A CA 1
ATOM 4360 C C . PRO A 1 552 ? 19.451 -6.295 -23.493 1.00 94.38 552 PRO A C 1
ATOM 4362 O O . PRO A 1 552 ? 18.811 -5.305 -23.125 1.00 94.38 552 PRO A O 1
ATOM 4365 N N . ILE A 1 553 ? 20.722 -6.233 -23.886 1.00 93.88 553 ILE A N 1
ATOM 4366 C CA . ILE A 1 553 ? 21.557 -5.032 -23.897 1.00 93.88 553 ILE A CA 1
ATOM 4367 C C . ILE A 1 553 ? 21.874 -4.673 -25.347 1.00 93.88 553 ILE A C 1
ATOM 4369 O O . ILE A 1 553 ? 22.493 -5.445 -26.079 1.00 93.88 553 ILE A O 1
ATOM 4373 N N . PHE A 1 554 ? 21.491 -3.473 -25.767 1.00 94.06 554 PHE A N 1
ATOM 4374 C CA . PHE A 1 554 ? 21.714 -2.961 -27.111 1.00 94.06 554 PHE A CA 1
ATOM 4375 C C . PHE A 1 554 ? 22.842 -1.933 -27.115 1.00 94.06 554 PHE A C 1
ATOM 4377 O O . PHE A 1 554 ? 22.796 -0.933 -26.396 1.00 94.06 554 PHE A O 1
ATOM 4384 N N . GLN A 1 555 ? 23.823 -2.141 -27.993 1.00 91.94 555 GLN A N 1
ATOM 4385 C CA . GLN A 1 555 ? 24.858 -1.149 -28.260 1.00 91.94 555 GLN A CA 1
ATOM 4386 C C . GLN A 1 555 ? 24.282 -0.007 -29.108 1.00 91.94 555 GLN A C 1
ATOM 4388 O O . GLN A 1 555 ? 23.894 -0.194 -30.271 1.00 91.94 555 GLN A O 1
ATOM 4393 N N . VAL A 1 556 ? 24.284 1.194 -28.543 1.00 91.94 556 VAL A N 1
ATOM 4394 C CA . VAL A 1 556 ? 24.026 2.443 -29.253 1.00 91.94 556 VAL A CA 1
ATOM 4395 C C . VAL A 1 556 ? 25.353 2.911 -29.866 1.00 91.94 556 VAL A C 1
ATOM 4397 O O . VAL A 1 556 ? 26.327 3.116 -29.131 1.00 91.94 556 VAL A O 1
ATOM 4400 N N . PRO A 1 557 ? 25.457 2.996 -31.206 1.00 90.56 557 PRO A N 1
ATOM 4401 C CA . PRO A 1 557 ? 26.633 3.556 -31.857 1.00 90.56 557 PRO A CA 1
ATOM 4402 C C . PRO A 1 557 ? 26.684 5.066 -31.590 1.00 90.56 557 PRO A C 1
ATOM 4404 O O . PRO A 1 557 ? 25.701 5.627 -31.105 1.00 90.56 557 PRO A O 1
ATOM 4407 N N . PRO A 1 558 ? 27.797 5.742 -31.900 1.00 92.94 558 PRO A N 1
ATOM 4408 C CA . PRO A 1 558 ? 27.821 7.196 -31.859 1.00 92.94 558 PRO A CA 1
ATOM 4409 C C . PRO A 1 558 ? 26.686 7.778 -32.714 1.00 92.94 558 PRO A C 1
ATOM 4411 O O . PRO A 1 558 ? 26.561 7.386 -33.873 1.00 92.94 558 PRO A O 1
ATOM 4414 N N . LEU A 1 559 ? 25.877 8.675 -32.145 1.00 94.50 559 LEU A N 1
ATOM 4415 C CA . LEU A 1 559 ? 24.710 9.256 -32.819 1.00 94.50 559 LEU A CA 1
ATOM 4416 C C . LEU A 1 559 ? 25.020 10.672 -33.286 1.00 94.50 559 LEU A C 1
ATOM 4418 O O . LEU A 1 559 ? 25.390 11.524 -32.472 1.00 94.50 559 LEU A O 1
ATOM 4422 N N . GLU A 1 560 ? 24.840 10.944 -34.573 1.00 96.81 560 GLU A N 1
ATOM 4423 C CA . GLU A 1 560 ? 24.952 12.302 -35.112 1.00 96.81 560 GLU A CA 1
ATOM 4424 C C . GLU A 1 560 ? 23.761 13.177 -34.673 1.00 96.81 560 GLU A C 1
ATOM 4426 O O . GLU A 1 560 ? 22.690 12.647 -34.354 1.00 96.81 560 GLU A O 1
ATOM 4431 N N . PRO A 1 561 ? 23.898 14.517 -34.642 1.00 96.50 561 PRO A N 1
ATOM 4432 C CA . PRO A 1 561 ? 22.784 15.411 -34.332 1.00 96.50 561 PRO A CA 1
ATOM 4433 C C . PRO A 1 561 ? 21.542 15.124 -35.190 1.00 96.50 561 PRO A C 1
ATOM 4435 O O . PRO A 1 561 ? 21.595 15.116 -36.420 1.00 96.50 561 PRO A O 1
ATOM 4438 N N . GLY A 1 562 ? 20.402 14.896 -34.537 1.00 94.81 562 GLY A N 1
ATOM 4439 C CA . GLY A 1 562 ? 19.124 14.572 -35.173 1.00 94.81 562 GLY A CA 1
ATOM 4440 C C . GLY A 1 562 ? 18.890 13.086 -35.461 1.00 94.81 562 GLY A C 1
ATOM 4441 O O . GLY A 1 562 ? 17.747 12.722 -35.756 1.00 94.81 562 GLY A O 1
ATOM 4442 N N . GLU A 1 563 ? 19.912 12.234 -35.345 1.00 97.00 563 GLU A N 1
ATOM 4443 C CA . GLU A 1 563 ? 19.803 10.791 -35.560 1.00 97.00 563 GLU A CA 1
ATOM 4444 C C . GLU A 1 563 ? 18.969 10.115 -34.462 1.00 97.00 563 GLU A C 1
ATOM 4446 O O . GLU A 1 563 ? 18.970 10.533 -33.299 1.00 97.00 563 GLU A O 1
ATOM 4451 N N . VAL A 1 564 ? 18.243 9.058 -34.841 1.00 96.69 564 VAL A N 1
ATOM 4452 C CA . VAL A 1 564 ? 17.393 8.274 -33.942 1.00 96.69 564 VAL A CA 1
ATOM 4453 C C . VAL A 1 564 ? 17.904 6.842 -33.869 1.00 96.69 564 VAL A C 1
ATOM 4455 O O . VAL A 1 564 ? 17.897 6.108 -34.856 1.00 96.69 564 VAL A O 1
ATOM 4458 N N . PHE A 1 565 ? 18.284 6.416 -32.672 1.00 97.12 565 PHE A N 1
ATOM 4459 C CA . PHE A 1 565 ? 18.506 5.013 -32.365 1.00 97.12 565 PHE A CA 1
ATOM 4460 C C . PHE A 1 565 ? 17.175 4.326 -32.060 1.00 97.12 565 PHE A C 1
ATOM 4462 O O . PHE A 1 565 ? 16.367 4.876 -31.317 1.00 97.12 565 PHE A O 1
ATOM 4469 N N . THR A 1 566 ? 16.973 3.110 -32.578 1.00 97.81 566 THR A N 1
ATOM 4470 C CA . THR A 1 566 ? 15.788 2.285 -32.291 1.00 97.81 566 THR A CA 1
ATOM 4471 C C . THR A 1 566 ? 16.194 0.884 -31.828 1.00 97.81 566 THR A C 1
ATOM 4473 O O . THR A 1 566 ? 17.023 0.234 -32.469 1.00 97.81 566 THR A O 1
ATOM 4476 N N . ALA A 1 567 ? 15.583 0.407 -30.743 1.00 97.38 567 ALA A N 1
ATOM 4477 C CA . ALA A 1 567 ? 15.684 -0.968 -30.254 1.00 97.38 567 ALA A CA 1
ATOM 4478 C C . ALA A 1 567 ? 14.288 -1.566 -30.080 1.00 97.38 567 ALA A C 1
ATOM 4480 O O . ALA A 1 567 ? 13.394 -0.911 -29.546 1.00 97.38 567 ALA A O 1
ATOM 4481 N N . VAL A 1 568 ? 14.104 -2.813 -30.511 1.00 98.06 568 VAL A N 1
ATOM 4482 C CA . VAL A 1 568 ? 12.804 -3.489 -30.496 1.00 98.06 568 VAL A CA 1
ATOM 4483 C C . VAL A 1 568 ? 12.950 -4.856 -29.852 1.00 98.06 568 VAL A C 1
ATOM 4485 O O . VAL A 1 568 ? 13.861 -5.610 -30.185 1.00 98.06 568 VAL A O 1
ATOM 4488 N N . MET A 1 569 ? 12.017 -5.189 -28.969 1.00 97.88 569 MET A N 1
ATOM 4489 C CA . MET A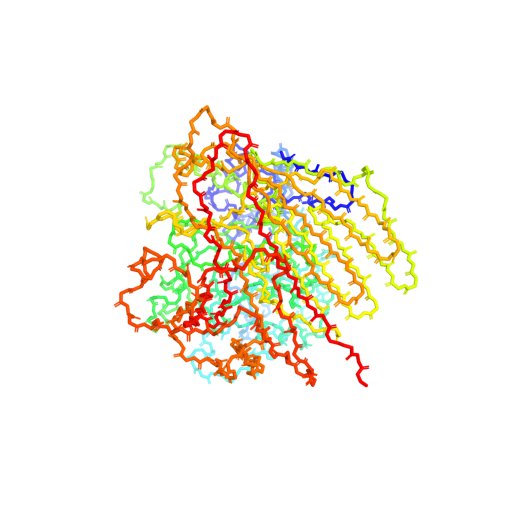 1 569 ? 11.845 -6.533 -28.437 1.00 97.88 569 MET A CA 1
ATOM 4490 C C . MET A 1 569 ? 10.380 -6.940 -28.532 1.00 97.88 569 MET A C 1
ATOM 4492 O O . MET A 1 569 ? 9.484 -6.152 -28.222 1.00 97.88 569 MET A O 1
ATOM 4496 N N . GLN A 1 570 ? 10.136 -8.178 -28.937 1.00 97.81 570 GLN A N 1
ATOM 4497 C CA . GLN A 1 570 ? 8.807 -8.760 -29.024 1.00 97.81 570 GLN A CA 1
ATOM 4498 C C . GLN A 1 570 ? 8.761 -10.058 -28.229 1.00 97.81 570 GLN A C 1
ATOM 4500 O O . GLN A 1 570 ? 9.648 -10.898 -28.335 1.00 97.81 570 GLN A O 1
ATOM 4505 N N . ALA A 1 571 ? 7.715 -10.195 -27.425 1.00 95.69 571 ALA A N 1
ATOM 4506 C CA . ALA A 1 571 ? 7.400 -11.404 -26.696 1.00 95.69 571 ALA A CA 1
ATOM 4507 C C . ALA A 1 571 ? 6.163 -12.049 -27.327 1.00 95.69 571 ALA A C 1
ATOM 4509 O O . ALA A 1 571 ? 5.075 -11.475 -27.286 1.00 95.69 571 ALA A O 1
ATOM 4510 N N . GLU A 1 572 ? 6.352 -13.213 -27.933 1.00 95.19 572 GLU A N 1
ATOM 4511 C CA . GLU A 1 572 ? 5.338 -13.995 -28.633 1.00 95.19 572 GLU A CA 1
ATOM 4512 C C . GLU A 1 572 ? 4.704 -14.993 -27.662 1.00 95.19 572 GLU A C 1
ATOM 4514 O O . GLU A 1 572 ? 5.389 -15.800 -27.023 1.00 95.19 572 GLU A O 1
ATOM 4519 N N . ILE A 1 573 ? 3.382 -14.912 -27.542 1.00 89.81 573 ILE A N 1
ATOM 4520 C CA . ILE A 1 573 ? 2.549 -15.766 -26.706 1.00 89.81 573 ILE A CA 1
ATOM 4521 C C . ILE A 1 573 ? 2.192 -17.007 -27.537 1.00 89.81 573 ILE A C 1
ATOM 4523 O O . ILE A 1 573 ? 1.479 -16.884 -28.533 1.00 89.81 573 ILE A O 1
ATOM 4527 N N . PRO A 1 574 ? 2.649 -18.208 -27.147 1.00 82.12 574 PRO A N 1
ATOM 4528 C CA . PRO A 1 574 ? 2.463 -19.421 -27.945 1.00 82.12 574 PRO A CA 1
ATOM 4529 C C . PRO A 1 574 ? 0.985 -19.795 -28.054 1.00 82.12 574 PRO A C 1
ATOM 4531 O O . PRO A 1 574 ? 0.267 -19.675 -27.060 1.00 82.12 574 PRO A O 1
ATOM 4534 N N . GLU A 1 575 ? 0.524 -20.280 -29.212 1.00 76.06 575 GLU A N 1
ATOM 4535 C CA . GLU A 1 575 ? -0.861 -20.732 -29.441 1.00 76.06 575 GLU A CA 1
ATOM 4536 C C . GLU A 1 575 ? -1.285 -21.857 -28.470 1.00 76.06 575 GLU A C 1
ATOM 4538 O O . GLU A 1 575 ? -0.464 -22.649 -28.006 1.00 76.06 575 GLU A O 1
ATOM 4543 N 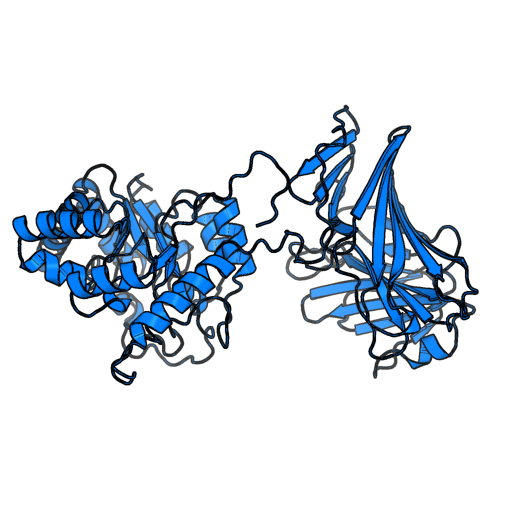N . ARG A 1 576 ? -2.585 -21.947 -28.139 1.00 67.56 576 ARG A N 1
ATOM 4544 C CA . ARG A 1 576 ? -3.102 -23.133 -27.432 1.00 67.56 576 ARG A CA 1
ATOM 4545 C C . ARG A 1 576 ? -3.138 -24.285 -28.433 1.00 67.56 576 ARG A C 1
ATOM 4547 O O . ARG A 1 576 ? -3.913 -24.212 -29.382 1.00 67.56 576 ARG A O 1
ATOM 4554 N N . ARG A 1 577 ? -2.319 -25.312 -28.208 1.00 56.09 577 ARG A N 1
ATOM 4555 C CA . ARG A 1 577 ? -2.472 -26.598 -28.898 1.00 56.09 577 ARG A CA 1
ATOM 4556 C C . ARG A 1 577 ? -3.746 -27.314 -28.479 1.00 56.09 577 ARG A C 1
ATOM 4558 O O . ARG A 1 577 ? -4.102 -27.220 -27.279 1.00 56.09 577 ARG A O 1
#

Foldseek 3Di:
DDFQDDDQPPFPAQAEAAQVLQHQELLSSLVLLLLLPHQEYEHEQSNLVVQVVVDDVSLLVSLVSCVVSNYAHQHYEHHQVLAQQDPPPVSNVVSLVSSLSSLVSCVSSNHAEYEYENDCVVVVLVPHDLVSSLVSSLVSCLVSVVRHDPNHAYAYEAAQQRDLVSSVVSCVSNVVDPSYAHEYEQASLQQHPPRDLLVSLLVRQPRHAHYEDFFWQHVPPDDPPPDRPDDPGRQLHQPPDDNGDDPLLSNLVSCSVSVPDHHPYRHHDNQRDPVDDPPCSSSVVSSVSVVVCVCSNPDDPLDADPPADDENCVPPDWDDDPAWTWDDDTQWIWIDGPFKIWIFRQQFQRATQWIDGNNHTWFDHPDSAAWFQKFFDDDFPGTDGPGHGWYFPDWDDDPQKIKTKTWDADPPSDPQRHRWIWIWIWIDHNWKIKIKIKTWRQDQDWAAKGKMKTKHWTPFCWFPPADHKWKAAPVRDIDHADQDKAKEFEPPQDPSVVVSDDPDDHYHYDHADKMWIHGRPDPGTWTKDWPPAGARMWMWGQHPNTIIIIMGMHIDHTAHNGGMDMTMMMTTHDDDD

Sequence (577 aa):
MITPNGNDSNPDIRISITSSAGGNSPEQALKRLKEAGFRYAELSIEHTETIYLRGEAAWRKFRELADQAGIRFLQAHLPQRNSLCTEDEELRKSRLENLRNYCVMYHVLGITAAVVHCGGDFALAHGEDPATVRKRRVRSLLELLRDLPEGMTLCLENLPGDTFEDVEANLIECGNPENLGYCLDTGHLHITPPANQGDYIRKAGKKLKAIHIHDNVGPLFSGPVRQAYWDTSDKHLFPGFFYGSINWNTVLTALREVGYSGLWNLEIAADYGSGIPPYGYRELVLRQHRERAEFLFHYDPEAPVPGDPVNDFSRFQPISRKDLKLTFRRWKIHAEFSRYQVTADPVHGGRLASWKIDGREILFPNSAYGWCIPGVWMPRNLARLWQFGLAVDEIEETGGIIRVKFSGTVKKEFEFLADLPLVLIRQFSPDAVRTELQLKNIHPEKMPSFAVRFHCMTALTGGGSLPRGAVTLSDGTTLTRDEKGWIFLLPGAAENLAECVLNEGHTVPIPAADFTIGMPGSPEPLRIVFPGKQPAALYFEDSKSGVMTMEPIFQVPPLEPGEVFTAVMQAEIPERR

pLDDT: mean 87.36, std 13.57, range [33.62, 98.69]

Secondary structure (DSSP, 8-state):
----SSS------EEEEBGGGG-SSHHHHHHHHHHHT-SEEEEPHHHHHHHHHT-HHHHHHHHHHHHHHT-EEEEEEPPTTS-TT-S-HHHHHHHHHHHHHHHHHHHHHT--EEEE----HHHHHTT--HHHHHHHHHHHHHHHHHTPPTT-EEEEEPPTT--HHHHHHHHHHTT--TTEEEEEEHHHHHTSSS--HHHHHHHHGGGEEEEEE-B---TTS-----STT--TT---BPTTSTT----HHHHHHHHHHTT--SEEEE---GGG-TTS-SSSHHHHHHHHHHHHHHHHHT--TTSPPTTS----GGGSPPEE-SSEEEEEETTEEEEEESSEEEEEEGGGTTEEEEEEETTEE-B-TT-S--B-EEEEEESTT--EE--S--EEEEEEEETTEEEEEEEEE--SSSGGGTT-EEEEEEEEETTEEEEEEEEE--SSSPBPPEEEEEE-EESTT-STTSPP--EEETTS-EE---S-EEEEEPTT--HHHHHTS-SS--EEE-S-S-EEE--TT-SSPEEEE-SSSPPSEEEEEE-TTS-EEEEEEEEEPPBPTT-EEEEEEEEE-----

Radius of gyration: 28.97 Å; chains: 1; bounding box: 60×52×78 Å